Protein AF-0000000083564710 (afdb_homodimer)

pLDDT: mean 85.06, std 24.57, range [19.62, 98.75]

Radius of gyration: 29.92 Å; Cα contacts (8 Å, |Δi|>4): 787; chains: 2; bounding box: 67×102×87 Å

Sequence (674 aa):
MLTLGDEDDLLKDIEEGIQIAMEREGYPSDAIDPIKVNKLAHFAIQDIGVPLTYGWYKYGPAPVFDTSTARLEPTPKREVKAAEEPRLPDPSNEFYSPDEYAYYFTRDCTYFDRILQTPTKEYLIEFYEDHAPSPYGTLYEQSVQVQVILDSIIEDDDWHSEAESYSKSLSKELTELHRELLGIDALSEVVDTFSDYSKLLKRVLAEASTQEELTPSQDRYIRKVANFFYSHVWKYAALIISKNTVHLSPGDNDDKLLNAIDSDLQKLRGEIKDEIHSLEKQGGSRGLYVNYQPDSLDSNSTSLEETFTESNIEPWTKAAAVPVRRKLSRNPEEVDRMLTLGDEDDLLKDIEEGIQIAMEREGYPSDAIDPIKVNKLAHFAIQDIGVPLTYGWYKYGPAPVFDTSTARLEPTPKREVKAAEEPRLPDPSNEFYSPDEYAYYFTRDCTYFDRILQTPTKEYLIEFYEDHAPSPYGTLYEQSVQVQVILDSIIEDDDWHSEAESYSKSLSKELTELHRELLGIDALSEVVDTFSDYSKLLKRVLAEASTQEELTPSQDRYIRKVANFFYSHVWKYAALIISKNTVHLSPGDNDDKLLNAIDSDLQKLRGEIKDEIHSLEKQGGSRGLYVNYQPDSLDSNSTSLEETFTESNIEPWTKAAAVPVRRKLSRNPEEVDR

Nearest PDB structures (foldseek):
  7ah0-assembly1_A  TM=4.884E-01  e=3.604E+00  synthetic construct
  7ah0-assembly1_A  TM=4.884E-01  e=2.929E+00  synthetic construct

Organism: NCBI:txid148449

InterPro domains:
  IPR058411 Domain of unknown function DUF8098 [PF26400] (4-310)

Foldseek 3Di:
DDDPVNLVLLLVQLLLLLLQLCQVVVHFLVLDALLLSQVLVVVCCVPLVRAFFWFQFLLGTDGQCSVPNDRGGRDHCVPDPPQQDRPDDDPVPSGGGSNRSNCCLNPPNPCNVVSSPDDPLVVSLVCLVVPPDPPCSVLSNLVSQLVVLLCCLQPPPCNLVCLVVSLVSNLVSLVVNLVSQVVDPLNVVLNVLSVLLSVVLSQLSVLSNPDPDDDPVSSVLNNVSSCCCVPARSRLSRLSRRLVGSVVGSHDCSVVSNVVSVVVNVVNVVPSVVVSVVSQVVCVVRVRHDDPDPDPPDPPPDPPPPPPDPPDPPDPDDPDPDDCPPPPDDPPPPPDD/DDDLVNLVLLLVQLLLLLLQLCLVVVHFLVLDALLLSQVLVVVCCVVLVRAFFWFQFLLGTDTQCSPCSDRGGRDHCVPDPPQQDRPDDDPVPSGGGSNRSNCCLNPPNPCNCVSSPDDPLVVSLVCLVVPPDPPCSVLSNLVSQLVVLLCCLQPPPPCLVCLVVSLVSNLVSLVVNLVSLVVDPLNVVLNVLSVLLSVVLSQLSVLSNPDPDDDPVSSVLNNVSSCCCVPARSRLSRLSRRLVGSVVGSHDCSVVSNVVSVVVNVVNVVPSVVVSVVSQVVCVVRVRHDDPPPDPPPPPPPPPPPPPDPPDPPDPDDPDPDDCPPPPDPPPPPPPD

Structure (mmCIF, N/CA/C/O backbone):
data_AF-0000000083564710-model_v1
#
loop_
_entity.id
_entity.type
_entity.pdbx_description
1 polymer 'Uncharacterized protein'
#
loop_
_atom_site.group_PDB
_atom_site.id
_atom_site.type_symbol
_atom_site.label_atom_id
_atom_site.label_alt_id
_atom_site.label_comp_id
_atom_site.label_asym_id
_atom_site.label_entity_id
_atom_site.label_seq_id
_atom_site.pdbx_PDB_ins_code
_atom_site.Cartn_x
_atom_site.Cartn_y
_atom_site.Cartn_z
_atom_site.occupancy
_atom_site.B_iso_or_equiv
_atom_site.auth_seq_id
_atom_site.auth_comp_id
_atom_site.auth_asym_id
_atom_site.auth_atom_id
_atom_site.pdbx_PDB_model_num
ATOM 1 N N . MET A 1 1 ? 15.109 -11.664 -20.219 1 81.19 1 MET A N 1
ATOM 2 C CA . MET A 1 1 ? 14.961 -10.508 -19.344 1 81.19 1 MET A CA 1
ATOM 3 C C . MET A 1 1 ? 13.961 -10.789 -18.234 1 81.19 1 MET A C 1
ATOM 5 O O . MET A 1 1 ? 12.922 -11.414 -18.469 1 81.19 1 MET A O 1
ATOM 9 N N . LEU A 1 2 ? 14.344 -10.383 -17.031 1 90.94 2 LEU A N 1
ATOM 10 C CA . LEU A 1 2 ? 13.492 -10.633 -15.867 1 90.94 2 LEU A CA 1
ATOM 11 C C . LEU A 1 2 ? 12.266 -9.727 -15.883 1 90.94 2 LEU A C 1
ATOM 13 O O . LEU A 1 2 ? 12.367 -8.547 -16.234 1 90.94 2 LEU A O 1
ATOM 17 N N . THR A 1 3 ? 11.156 -10.32 -15.617 1 93.12 3 THR A N 1
ATOM 18 C CA . THR A 1 3 ? 9.945 -9.531 -15.43 1 93.12 3 THR A CA 1
ATOM 19 C C . THR A 1 3 ? 9.93 -8.875 -14.055 1 93.12 3 THR A C 1
ATOM 21 O O . THR A 1 3 ? 10.797 -9.148 -13.227 1 93.12 3 THR A O 1
ATOM 24 N N . LEU A 1 4 ? 8.961 -8.031 -13.82 1 91.62 4 LEU A N 1
ATOM 25 C CA . LEU A 1 4 ? 8.805 -7.414 -12.508 1 91.62 4 LEU A CA 1
ATOM 26 C C . LEU A 1 4 ? 8.484 -8.461 -11.445 1 91.62 4 LEU A C 1
ATOM 28 O O . LEU A 1 4 ? 8.953 -8.367 -10.312 1 91.62 4 LEU A O 1
ATOM 32 N N . GLY A 1 5 ? 7.703 -9.398 -11.891 1 91.75 5 GLY A N 1
ATOM 33 C CA . GLY A 1 5 ? 7.402 -10.5 -10.984 1 91.75 5 GLY A CA 1
ATOM 34 C C . GLY A 1 5 ? 8.625 -11.32 -10.617 1 91.75 5 GLY A C 1
ATOM 35 O O . GLY A 1 5 ? 8.75 -11.773 -9.477 1 91.75 5 GLY A O 1
ATOM 36 N N . ASP A 1 6 ? 9.484 -11.484 -11.555 1 93.62 6 ASP A N 1
ATOM 37 C CA . ASP A 1 6 ? 10.742 -12.172 -11.281 1 93.62 6 ASP A CA 1
ATOM 38 C C . ASP A 1 6 ? 11.594 -11.391 -10.281 1 93.62 6 ASP A C 1
ATOM 40 O O . ASP A 1 6 ? 12.188 -11.977 -9.375 1 93.62 6 ASP A O 1
ATOM 44 N N . GLU A 1 7 ? 11.617 -10.109 -10.5 1 93.75 7 GLU A N 1
ATOM 45 C CA . GLU A 1 7 ? 12.383 -9.273 -9.578 1 93.75 7 GLU A CA 1
ATOM 46 C C . GLU A 1 7 ? 11.789 -9.312 -8.172 1 93.75 7 GLU A C 1
ATOM 48 O O . GLU A 1 7 ? 12.523 -9.289 -7.18 1 93.75 7 GLU A O 1
ATOM 53 N N . ASP A 1 8 ? 10.492 -9.375 -8.094 1 92.56 8 ASP A N 1
ATOM 54 C CA . ASP A 1 8 ? 9.828 -9.516 -6.801 1 92.56 8 ASP A CA 1
ATOM 55 C C . ASP A 1 8 ? 10.242 -10.812 -6.105 1 92.56 8 ASP A C 1
ATOM 57 O O . ASP A 1 8 ? 10.406 -10.836 -4.887 1 92.56 8 ASP A O 1
ATOM 61 N N . ASP A 1 9 ? 10.359 -11.82 -6.859 1 93.75 9 ASP A N 1
ATOM 62 C CA . ASP A 1 9 ? 10.805 -13.102 -6.32 1 93.75 9 ASP A CA 1
ATOM 63 C C . ASP A 1 9 ? 12.203 -12.984 -5.723 1 93.75 9 ASP A C 1
ATOM 65 O O . ASP A 1 9 ? 12.469 -13.508 -4.637 1 93.75 9 ASP A O 1
ATOM 69 N N . LEU A 1 10 ? 13.016 -12.32 -6.469 1 94.62 10 LEU A N 1
ATOM 70 C CA . LEU A 1 10 ? 14.383 -12.125 -5.992 1 94.62 10 LEU A CA 1
ATOM 71 C C . LEU A 1 10 ? 14.391 -11.32 -4.695 1 94.62 10 LEU A C 1
ATOM 73 O O . LEU A 1 10 ? 15.141 -11.641 -3.77 1 94.62 10 LEU A O 1
ATOM 77 N N . LEU A 1 11 ? 13.586 -10.336 -4.656 1 94.75 11 LEU A N 1
ATOM 78 C CA . LEU A 1 11 ? 13.508 -9.508 -3.455 1 94.75 11 LEU A CA 1
ATOM 79 C C . LEU A 1 11 ? 12.992 -10.32 -2.271 1 94.75 11 LEU A C 1
ATOM 81 O O . LEU A 1 11 ? 13.477 -10.18 -1.149 1 94.75 11 LEU A O 1
ATOM 85 N N . LYS A 1 12 ? 12.047 -11.133 -2.516 1 94.5 12 LYS A N 1
ATOM 86 C CA . LYS A 1 12 ? 11.484 -11.969 -1.454 1 94.5 12 LYS A CA 1
ATOM 87 C C . LYS A 1 12 ? 12.539 -12.914 -0.892 1 94.5 12 LYS A C 1
ATOM 89 O O . LYS A 1 12 ? 12.555 -13.195 0.309 1 94.5 12 LYS A O 1
ATOM 94 N N . ASP A 1 13 ? 13.336 -13.43 -1.725 1 96.06 13 ASP A N 1
ATOM 95 C CA . ASP A 1 13 ? 14.43 -14.281 -1.251 1 96.06 13 ASP A CA 1
ATOM 96 C C . ASP A 1 13 ? 15.375 -13.492 -0.348 1 96.06 13 ASP A C 1
ATOM 98 O O . ASP A 1 13 ? 15.836 -14.008 0.672 1 96.06 13 ASP A O 1
ATOM 102 N N . ILE A 1 14 ? 15.648 -12.266 -0.735 1 96.25 14 ILE A N 1
ATOM 103 C CA . ILE A 1 14 ? 16.5 -11.398 0.078 1 96.25 14 ILE A CA 1
ATOM 104 C C . ILE A 1 14 ? 15.844 -11.164 1.438 1 96.25 14 ILE A C 1
ATOM 106 O O . ILE A 1 14 ? 16.5 -11.281 2.477 1 96.25 14 ILE A O 1
ATOM 110 N N . GLU A 1 15 ? 14.609 -10.852 1.44 1 95.81 15 GLU A N 1
ATOM 111 C CA . GLU A 1 15 ? 13.875 -10.562 2.67 1 95.81 15 GLU A CA 1
ATOM 112 C C . GLU A 1 15 ? 13.867 -11.766 3.604 1 95.81 15 GLU A C 1
ATOM 114 O O . GLU A 1 15 ? 14.086 -11.625 4.809 1 95.81 15 GLU A O 1
ATOM 119 N N . GLU A 1 16 ? 13.609 -12.906 3.037 1 96.94 16 GLU A N 1
ATOM 120 C CA . GLU A 1 16 ? 13.625 -14.117 3.848 1 96.94 16 GLU A CA 1
ATOM 121 C C . GLU A 1 16 ? 15.023 -14.414 4.375 1 96.94 16 GLU A C 1
ATOM 123 O O . GLU A 1 16 ? 15.18 -14.93 5.484 1 96.94 16 GLU A O 1
ATOM 128 N N . GLY A 1 17 ? 16.016 -14.109 3.578 1 98.25 17 GLY A N 1
ATOM 129 C CA . GLY A 1 17 ? 17.375 -14.203 4.062 1 98.25 17 GLY A CA 1
ATOM 130 C C . GLY A 1 17 ? 17.656 -13.312 5.258 1 98.25 17 GLY A C 1
ATOM 131 O O . GLY A 1 17 ? 18.344 -13.711 6.199 1 98.25 17 GLY A O 1
ATOM 132 N N . ILE A 1 18 ? 17.125 -12.125 5.188 1 97.81 18 ILE A N 1
ATOM 133 C CA . ILE A 1 18 ? 17.266 -11.195 6.301 1 97.81 18 ILE A CA 1
ATOM 134 C C . ILE A 1 18 ? 16.609 -11.781 7.547 1 97.81 18 ILE A C 1
ATOM 136 O O . ILE A 1 18 ? 17.172 -11.734 8.641 1 97.81 18 ILE A O 1
ATOM 140 N N . GLN A 1 19 ? 15.422 -12.328 7.391 1 98 19 GLN A N 1
ATOM 141 C CA . GLN A 1 19 ? 14.695 -12.922 8.508 1 98 19 GLN A CA 1
ATOM 142 C C . GLN A 1 19 ? 15.508 -14.031 9.172 1 98 19 GLN A C 1
ATOM 144 O O . GLN A 1 19 ? 15.617 -14.078 10.398 1 98 19 GLN A O 1
ATOM 149 N N . ILE A 1 20 ? 16.016 -14.859 8.336 1 98.62 20 ILE A N 1
ATOM 150 C CA . ILE A 1 20 ? 16.812 -15.969 8.836 1 98.62 20 ILE A CA 1
ATOM 151 C C . ILE A 1 20 ? 18.062 -15.438 9.539 1 98.62 20 ILE A C 1
ATOM 153 O O . ILE A 1 20 ? 18.422 -15.906 10.625 1 98.62 20 ILE A O 1
ATOM 157 N N . ALA A 1 21 ? 18.734 -14.477 8.961 1 98.69 21 ALA A N 1
ATOM 158 C CA . ALA A 1 21 ? 19.938 -13.883 9.539 1 98.69 21 ALA A CA 1
ATOM 159 C C . ALA A 1 21 ? 19.641 -13.258 10.906 1 98.69 21 ALA A C 1
ATOM 161 O O . ALA A 1 21 ? 20.422 -13.414 11.844 1 98.69 21 ALA A O 1
ATOM 162 N N . MET A 1 22 ? 18.547 -12.555 11.008 1 98.38 22 MET A N 1
ATOM 163 C CA . MET A 1 22 ? 18.156 -11.938 12.273 1 98.38 22 MET A CA 1
ATOM 164 C C . MET A 1 22 ? 17.984 -13 13.359 1 98.38 22 MET A C 1
ATOM 166 O O . MET A 1 22 ? 18.422 -12.812 14.492 1 98.38 22 MET A O 1
ATOM 170 N N . GLU A 1 23 ? 17.297 -14.047 12.961 1 98.31 23 GLU A N 1
ATOM 171 C CA . GLU A 1 23 ? 17.094 -15.141 13.906 1 98.31 23 GLU A CA 1
ATOM 172 C C . GLU A 1 23 ? 18.422 -15.75 14.344 1 98.31 23 GLU A C 1
ATOM 174 O O . GLU A 1 23 ? 18.625 -16 15.531 1 98.31 23 GLU A O 1
ATOM 179 N N . ARG A 1 24 ? 19.266 -15.953 13.453 1 98.12 24 ARG A N 1
ATOM 180 C CA . ARG A 1 24 ? 20.578 -16.547 13.719 1 98.12 24 ARG A CA 1
ATOM 181 C C . ARG A 1 24 ? 21.391 -15.672 14.672 1 98.12 24 ARG A C 1
ATOM 183 O O . ARG A 1 24 ? 22.078 -16.172 15.555 1 98.12 24 ARG A O 1
ATOM 190 N N . GLU A 1 25 ? 21.297 -14.422 14.469 1 97.69 25 GLU A N 1
ATOM 191 C CA . GLU A 1 25 ? 22.125 -13.484 15.219 1 97.69 25 GLU A CA 1
ATOM 192 C C . GLU A 1 25 ? 21.422 -13 16.484 1 97.69 25 GLU A C 1
ATOM 194 O O . GLU A 1 25 ? 21.984 -12.258 17.281 1 97.69 25 GLU A O 1
ATOM 199 N N . GLY A 1 26 ? 20.156 -13.281 16.656 1 97.25 26 GLY A N 1
ATOM 200 C CA . GLY A 1 26 ? 19.438 -13.008 17.891 1 97.25 26 GLY A CA 1
ATOM 201 C C . GLY A 1 26 ? 18.812 -11.625 17.922 1 97.25 26 GLY A C 1
ATOM 202 O O . GLY A 1 26 ? 18.688 -11.023 19 1 97.25 26 GLY A O 1
ATOM 203 N N . TYR A 1 27 ? 18.531 -11.102 16.766 1 97.62 27 TYR A N 1
ATOM 204 C CA . TYR A 1 27 ? 17.906 -9.789 16.734 1 97.62 27 TYR A CA 1
ATOM 205 C C . TYR A 1 27 ? 16.391 -9.906 16.891 1 97.62 27 TYR A C 1
ATOM 207 O O . TYR A 1 27 ? 15.766 -10.805 16.312 1 97.62 27 TYR A O 1
ATOM 215 N N . PRO A 1 28 ? 15.828 -9.008 17.688 1 96.44 28 PRO A N 1
ATOM 216 C CA . PRO A 1 28 ? 14.375 -9.008 17.844 1 96.44 28 PRO A CA 1
ATOM 217 C C . PRO A 1 28 ? 13.656 -8.336 16.672 1 96.44 28 PRO A C 1
ATOM 219 O O . PRO A 1 28 ? 14.297 -7.711 15.82 1 96.44 28 PRO A O 1
ATOM 222 N N . SER A 1 29 ? 12.359 -8.461 16.609 1 94.06 29 SER A N 1
ATOM 223 C CA . SER A 1 29 ? 11.539 -7.953 15.516 1 94.06 29 SER A CA 1
ATOM 224 C C . SER A 1 29 ? 11.562 -6.43 15.469 1 94.06 29 SER A C 1
ATOM 226 O O . SER A 1 29 ? 11.438 -5.832 14.398 1 94.06 29 SER A O 1
ATOM 228 N N . ASP A 1 30 ? 11.742 -5.809 16.562 1 93.62 30 ASP A N 1
ATOM 229 C CA . ASP A 1 30 ? 11.664 -4.355 16.609 1 93.62 30 ASP A CA 1
ATOM 230 C C . ASP A 1 30 ? 12.969 -3.717 16.156 1 93.62 30 ASP A C 1
ATOM 232 O O . ASP A 1 30 ? 13.055 -2.494 16.016 1 93.62 30 ASP A O 1
ATOM 236 N N . ALA A 1 31 ? 13.914 -4.52 15.828 1 95.12 31 ALA A N 1
ATOM 237 C CA . ALA A 1 31 ? 15.211 -4.016 15.375 1 95.12 31 ALA A CA 1
ATOM 238 C C . ALA A 1 31 ? 15.156 -3.629 13.898 1 95.12 31 ALA A C 1
ATOM 240 O O . ALA A 1 31 ? 16.062 -2.967 13.391 1 95.12 31 ALA A O 1
ATOM 241 N N . ILE A 1 32 ? 14.047 -3.996 13.258 1 94.94 32 ILE A N 1
ATOM 242 C CA . ILE A 1 32 ? 14.023 -3.816 11.812 1 94.94 32 ILE A CA 1
ATOM 243 C C . ILE A 1 32 ? 12.742 -3.092 11.398 1 94.94 32 ILE A C 1
ATOM 245 O O . ILE A 1 32 ? 11.703 -3.246 12.047 1 94.94 32 ILE A O 1
ATOM 249 N N . ASP A 1 33 ? 12.852 -2.234 10.492 1 92.75 33 ASP A N 1
ATOM 250 C CA . ASP A 1 33 ? 11.727 -1.578 9.836 1 92.75 33 ASP A CA 1
ATOM 251 C C . ASP A 1 33 ? 11.898 -1.573 8.32 1 92.75 33 ASP A C 1
ATOM 253 O O . ASP A 1 33 ? 12.938 -2.01 7.805 1 92.75 33 ASP A O 1
ATOM 257 N N . PRO A 1 34 ? 10.953 -1.186 7.562 1 92.25 34 PRO A N 1
ATOM 258 C CA . PRO A 1 34 ? 11.023 -1.275 6.102 1 92.25 34 PRO A CA 1
ATOM 259 C C . PRO A 1 34 ? 12.203 -0.495 5.516 1 92.25 34 PRO A C 1
ATOM 261 O O . PRO A 1 34 ? 12.758 -0.89 4.492 1 92.25 34 PRO A O 1
ATOM 264 N N . ILE A 1 35 ? 12.562 0.587 6.125 1 93.75 35 ILE A N 1
ATOM 265 C CA . ILE A 1 35 ? 13.68 1.389 5.641 1 93.75 35 ILE A CA 1
ATOM 266 C C . ILE A 1 35 ? 14.977 0.59 5.762 1 93.75 35 ILE A C 1
ATOM 268 O O . ILE A 1 35 ? 15.758 0.526 4.812 1 93.75 35 ILE A O 1
ATOM 272 N N . LYS A 1 36 ? 15.141 -0.039 6.875 1 94.81 36 LYS A N 1
ATOM 273 C CA . LYS A 1 36 ? 16.328 -0.849 7.109 1 94.81 36 LYS A CA 1
ATOM 274 C C . LYS A 1 36 ? 16.359 -2.064 6.188 1 94.81 36 LYS A C 1
ATOM 276 O O . LYS A 1 36 ? 17.422 -2.465 5.715 1 94.81 36 LYS A O 1
ATOM 281 N N . VAL A 1 37 ? 15.227 -2.627 5.949 1 94.69 37 VAL A N 1
ATOM 282 C CA . VAL A 1 37 ? 15.148 -3.74 5.008 1 94.69 37 VAL A CA 1
ATOM 283 C C . VAL A 1 37 ? 15.68 -3.303 3.643 1 94.69 37 VAL A C 1
ATOM 285 O O . VAL A 1 37 ? 16.484 -4.008 3.027 1 94.69 37 VAL A O 1
ATOM 288 N N . ASN A 1 38 ? 15.273 -2.176 3.256 1 94.25 38 ASN A N 1
ATOM 289 C CA . ASN A 1 38 ? 15.68 -1.667 1.949 1 94.25 38 ASN A CA 1
ATOM 290 C C . ASN A 1 38 ? 17.188 -1.4 1.893 1 94.25 38 ASN A C 1
ATOM 292 O O . ASN A 1 38 ? 17.812 -1.586 0.85 1 94.25 38 ASN A O 1
ATOM 296 N N . LYS A 1 39 ? 17.703 -0.972 2.996 1 95.81 39 LYS A N 1
ATOM 297 C CA . LYS A 1 39 ? 19.141 -0.758 3.025 1 95.81 39 LYS A CA 1
ATOM 298 C C . LYS A 1 39 ? 19.891 -2.08 2.906 1 95.81 39 LYS A C 1
ATOM 300 O O . LYS A 1 39 ? 20.859 -2.182 2.148 1 95.81 39 LYS A O 1
ATOM 305 N N . LEU A 1 40 ? 19.422 -3.004 3.65 1 96.38 40 LEU A N 1
ATOM 306 C CA . LEU A 1 40 ? 20.062 -4.316 3.578 1 96.38 40 LEU A CA 1
ATOM 307 C C . LEU A 1 40 ? 19.922 -4.91 2.182 1 96.38 40 LEU A C 1
ATOM 309 O O . LEU A 1 40 ? 20.875 -5.453 1.633 1 96.38 40 LEU A O 1
ATOM 313 N N . ALA A 1 41 ? 18.75 -4.809 1.641 1 95.56 41 ALA A N 1
ATOM 314 C CA . ALA A 1 41 ? 18.531 -5.289 0.278 1 95.56 41 ALA A CA 1
ATOM 315 C C . ALA A 1 41 ? 19.469 -4.582 -0.703 1 95.56 41 ALA A C 1
ATOM 317 O O . ALA A 1 41 ? 20.016 -5.211 -1.61 1 95.56 41 ALA A O 1
ATOM 318 N N . HIS A 1 42 ? 19.641 -3.324 -0.479 1 95.56 42 HIS A N 1
ATOM 319 C CA . HIS A 1 42 ? 20.516 -2.553 -1.345 1 95.56 42 HIS A CA 1
ATOM 320 C C . HIS A 1 42 ? 21.938 -3.105 -1.317 1 95.56 42 HIS A C 1
ATOM 322 O O . HIS A 1 42 ? 22.578 -3.252 -2.365 1 95.56 42 HIS A O 1
ATOM 328 N N . PHE A 1 43 ? 22.406 -3.42 -0.189 1 97 43 PHE A N 1
ATOM 329 C CA . PHE A 1 43 ? 23.75 -3.949 -0.079 1 97 43 PHE A CA 1
ATOM 330 C C . PHE A 1 43 ? 23.859 -5.309 -0.758 1 97 43 PHE A C 1
ATOM 332 O O . PHE A 1 43 ? 24.844 -5.598 -1.434 1 97 43 PHE A O 1
ATOM 339 N N . ALA A 1 44 ? 22.859 -6.117 -0.587 1 96.88 44 ALA A N 1
ATOM 340 C CA . ALA A 1 44 ? 22.859 -7.398 -1.286 1 96.88 44 ALA A CA 1
ATOM 341 C C . ALA A 1 44 ? 22.859 -7.199 -2.799 1 96.88 44 ALA A C 1
ATOM 343 O O . ALA A 1 44 ? 23.609 -7.875 -3.514 1 96.88 44 ALA A O 1
ATOM 344 N N . ILE A 1 45 ? 22.062 -6.309 -3.289 1 95.5 45 ILE A N 1
ATOM 345 C CA . ILE A 1 45 ? 21.938 -6.031 -4.715 1 95.5 45 ILE A CA 1
ATOM 346 C C . ILE A 1 45 ? 23.297 -5.598 -5.27 1 95.5 45 ILE A C 1
ATOM 348 O O . ILE A 1 45 ? 23.719 -6.074 -6.32 1 95.5 45 ILE A O 1
ATOM 352 N N . GLN A 1 46 ? 23.984 -4.789 -4.523 1 95.06 46 GLN A N 1
ATOM 353 C CA . GLN A 1 46 ? 25.25 -4.234 -4.992 1 95.06 46 GLN A CA 1
ATOM 354 C C . GLN A 1 46 ? 26.375 -5.262 -4.883 1 95.06 46 GLN A C 1
ATOM 356 O O . GLN A 1 46 ? 27.141 -5.445 -5.824 1 95.06 46 GLN A O 1
ATOM 361 N N . ASP A 1 47 ? 26.453 -5.922 -3.807 1 96.38 47 ASP A N 1
ATOM 362 C CA . ASP A 1 47 ? 27.594 -6.797 -3.527 1 96.38 47 ASP A CA 1
ATOM 363 C C . ASP A 1 47 ? 27.5 -8.086 -4.34 1 96.38 47 ASP A C 1
ATOM 365 O O . ASP A 1 47 ? 28.516 -8.602 -4.809 1 96.38 47 ASP A O 1
ATOM 369 N N . ILE A 1 48 ? 26.297 -8.562 -4.434 1 95.56 48 ILE A N 1
ATOM 370 C CA . ILE A 1 48 ? 26.109 -9.852 -5.086 1 95.56 48 ILE A CA 1
ATOM 371 C C . ILE A 1 48 ? 25.797 -9.648 -6.566 1 95.56 48 ILE A C 1
ATOM 373 O O . ILE A 1 48 ? 25.969 -10.562 -7.375 1 95.56 48 ILE A O 1
ATOM 377 N N . GLY A 1 49 ? 25.359 -8.492 -6.914 1 93.88 49 GLY A N 1
ATOM 378 C CA . GLY A 1 49 ? 25.016 -8.203 -8.297 1 93.88 49 GLY A CA 1
ATOM 379 C C . GLY A 1 49 ? 23.641 -8.727 -8.688 1 93.88 49 GLY A C 1
ATOM 380 O O . GLY A 1 49 ? 23.469 -9.289 -9.773 1 93.88 49 GLY A O 1
ATOM 381 N N . VAL A 1 50 ? 22.656 -8.617 -7.758 1 94.69 50 VAL A N 1
ATOM 382 C CA . VAL A 1 50 ? 21.297 -9.086 -8.016 1 94.69 50 VAL A CA 1
ATOM 383 C C . VAL A 1 50 ? 20.609 -8.148 -9.016 1 94.69 50 VAL A C 1
ATOM 385 O O . VAL A 1 50 ? 20.594 -6.934 -8.828 1 94.69 50 VAL A O 1
ATOM 388 N N . PRO A 1 51 ? 20.094 -8.656 -10.078 1 94.06 51 PRO A N 1
ATOM 389 C CA . PRO A 1 51 ? 19.5 -7.812 -11.117 1 94.06 51 PRO A CA 1
ATOM 390 C C . PRO A 1 51 ? 18.125 -7.281 -10.727 1 94.06 51 PRO A C 1
ATOM 392 O O . PRO A 1 51 ? 17.109 -7.648 -11.344 1 94.06 51 PRO A O 1
ATOM 395 N N . LEU A 1 52 ? 18.094 -6.371 -9.812 1 94.75 52 LEU A N 1
ATOM 396 C CA . LEU A 1 52 ? 16.875 -5.711 -9.352 1 94.75 52 LEU A CA 1
ATOM 397 C C . LEU A 1 52 ? 16.875 -4.238 -9.75 1 94.75 52 LEU A C 1
ATOM 399 O O . LEU A 1 52 ? 17.891 -3.557 -9.633 1 94.75 52 LEU A O 1
ATOM 403 N N . THR A 1 53 ? 15.742 -3.873 -10.242 1 94.88 53 THR A N 1
ATOM 404 C CA . THR A 1 53 ? 15.555 -2.473 -10.609 1 94.88 53 THR A CA 1
ATOM 405 C C . THR A 1 53 ? 15.172 -1.641 -9.391 1 94.88 53 THR A C 1
ATOM 407 O O . THR A 1 53 ? 14.328 -2.055 -8.594 1 94.88 53 THR A O 1
ATOM 410 N N . TYR A 1 54 ? 15.852 -0.479 -9.219 1 94.75 54 TYR A N 1
ATOM 411 C CA . TYR A 1 54 ? 15.5 0.434 -8.141 1 94.75 54 TYR A CA 1
ATOM 412 C C . TYR A 1 54 ? 15.789 1.879 -8.531 1 94.75 54 TYR A C 1
ATOM 414 O O . TYR A 1 54 ? 16.453 2.137 -9.531 1 94.75 54 TYR A O 1
ATOM 422 N N . GLY A 1 55 ? 15.227 2.795 -7.836 1 95 55 GLY A N 1
ATOM 423 C CA . GLY A 1 55 ? 15.57 4.207 -7.805 1 95 55 GLY A CA 1
ATOM 424 C C . GLY A 1 55 ? 15.672 4.77 -6.398 1 95 55 GLY A C 1
ATOM 425 O O . GLY A 1 55 ? 15.125 4.191 -5.457 1 95 55 GLY A O 1
ATOM 426 N N . TRP A 1 56 ? 16.5 5.793 -6.34 1 97.06 56 TRP A N 1
ATOM 427 C CA . TRP A 1 56 ? 16.5 6.473 -5.047 1 97.06 56 TRP A CA 1
ATOM 428 C C . TRP A 1 56 ? 15.188 7.199 -4.812 1 97.06 56 TRP A C 1
ATOM 430 O O . TRP A 1 56 ? 14.695 7.918 -5.688 1 97.06 56 TRP A O 1
ATOM 440 N N . TYR A 1 57 ? 14.617 6.957 -3.619 1 96.19 57 TYR A N 1
ATOM 441 C CA . TYR A 1 57 ? 13.297 7.473 -3.289 1 96.19 57 TYR A CA 1
ATOM 442 C C . TYR A 1 57 ? 13.297 8.156 -1.928 1 96.19 57 TYR A C 1
ATOM 444 O O . TYR A 1 57 ? 14.25 8.867 -1.587 1 96.19 57 TYR A O 1
ATOM 452 N N . LYS A 1 58 ? 12.367 8.031 -1.141 1 96.06 58 LYS A N 1
ATOM 453 C CA . LYS A 1 58 ? 12.18 8.828 0.071 1 96.06 58 LYS A CA 1
ATOM 454 C C . LYS A 1 58 ? 13.336 8.617 1.048 1 96.06 58 LYS A C 1
ATOM 456 O O . LYS A 1 58 ? 13.789 9.562 1.69 1 96.06 58 LYS A O 1
ATOM 461 N N . TYR A 1 59 ? 13.742 7.355 1.109 1 96.44 59 TYR A N 1
ATOM 462 C CA . TYR A 1 59 ? 14.711 7.043 2.15 1 96.44 59 TYR A CA 1
ATOM 463 C C . TYR A 1 59 ? 15.945 6.371 1.559 1 96.44 59 TYR A C 1
ATOM 465 O O . TYR A 1 59 ? 16.703 5.703 2.271 1 96.44 59 TYR A O 1
ATOM 473 N N . GLY A 1 60 ? 16.125 6.496 0.294 1 96 60 GLY A N 1
ATOM 474 C CA . GLY A 1 60 ? 17.25 5.867 -0.383 1 96 60 GLY A CA 1
ATOM 475 C C . GLY A 1 60 ? 16.812 4.914 -1.484 1 96 60 GLY A C 1
ATOM 476 O O . GLY A 1 60 ? 15.75 5.082 -2.078 1 96 60 GLY A O 1
ATOM 477 N N . PRO A 1 61 ? 17.672 3.982 -1.814 1 94.19 61 PRO A N 1
ATOM 478 C CA . PRO A 1 61 ? 17.312 3.039 -2.879 1 94.19 61 PRO A CA 1
ATOM 479 C C . PRO A 1 61 ? 16.094 2.189 -2.533 1 94.19 61 PRO A C 1
ATOM 481 O O . PRO A 1 61 ? 16.016 1.613 -1.445 1 94.19 61 PRO A O 1
ATOM 484 N N . ALA A 1 62 ? 15.141 2.221 -3.391 1 88.81 62 ALA A N 1
ATOM 485 C CA . ALA A 1 62 ? 13.906 1.467 -3.193 1 88.81 62 ALA A CA 1
ATOM 486 C C . ALA A 1 62 ? 13.539 0.669 -4.441 1 88.81 62 ALA A C 1
ATOM 488 O O . ALA A 1 62 ? 13.406 1.233 -5.531 1 88.81 62 ALA A O 1
ATOM 489 N N . PRO A 1 63 ? 13.469 -0.586 -4.195 1 79.44 63 PRO A N 1
ATOM 490 C CA . PRO A 1 63 ? 13 -1.378 -5.336 1 79.44 63 PRO A CA 1
ATOM 491 C C . PRO A 1 63 ? 11.555 -1.068 -5.719 1 79.44 63 PRO A C 1
ATOM 493 O O . PRO A 1 63 ? 10.828 -0.455 -4.934 1 79.44 63 PRO A O 1
ATOM 496 N N . VAL A 1 64 ? 11.156 -1.199 -7.012 1 64.25 64 VAL A N 1
ATOM 497 C CA . VAL A 1 64 ? 9.891 -0.834 -7.645 1 64.25 64 VAL A CA 1
ATOM 498 C C . VAL A 1 64 ? 8.727 -1.342 -6.797 1 64.25 64 VAL A C 1
ATOM 500 O O . VAL A 1 64 ? 7.746 -0.623 -6.582 1 64.25 64 VAL A O 1
ATOM 503 N N . PHE A 1 65 ? 8.641 -2.602 -6.602 1 55.72 65 PHE A N 1
ATOM 504 C CA . PHE A 1 65 ? 7.422 -3.123 -5.992 1 55.72 65 PHE A CA 1
ATOM 505 C C . PHE A 1 65 ? 7.574 -3.217 -4.477 1 55.72 65 PHE A C 1
ATOM 507 O O . PHE A 1 65 ? 7.887 -4.285 -3.945 1 55.72 65 PHE A O 1
ATOM 514 N N . ASP A 1 66 ? 8.227 -2.115 -3.975 1 52.59 66 ASP A N 1
ATOM 515 C CA . ASP A 1 66 ? 8.422 -2.201 -2.531 1 52.59 66 ASP A CA 1
ATOM 516 C C . ASP A 1 66 ? 7.098 -2.471 -1.815 1 52.59 66 ASP A C 1
ATOM 518 O O . ASP A 1 66 ? 6.383 -1.536 -1.448 1 52.59 66 ASP A O 1
ATOM 522 N N . THR A 1 67 ? 6.383 -3.492 -2.322 1 43.78 67 THR A N 1
ATOM 523 C CA . THR A 1 67 ? 5.055 -3.896 -1.869 1 43.78 67 THR A CA 1
ATOM 524 C C . THR A 1 67 ? 5.031 -4.066 -0.353 1 43.78 67 THR A C 1
ATOM 526 O O . THR A 1 67 ? 3.969 -3.99 0.268 1 43.78 67 THR A O 1
ATOM 529 N N . SER A 1 68 ? 6.16 -4.77 0.266 1 46.84 68 SER A N 1
ATOM 530 C CA . SER A 1 68 ? 5.82 -5.383 1.547 1 46.84 68 SER A CA 1
ATOM 531 C C . SER A 1 68 ? 5.98 -4.391 2.693 1 46.84 68 SER A C 1
ATOM 533 O O . SER A 1 68 ? 7.102 -3.98 3.014 1 46.84 68 SER A O 1
ATOM 535 N N . THR A 1 69 ? 5.121 -3.488 2.736 1 52.56 69 THR A N 1
ATOM 536 C CA . THR A 1 69 ? 4.988 -2.729 3.975 1 52.56 69 THR A CA 1
ATOM 537 C C . THR A 1 69 ? 5.039 -3.658 5.184 1 52.56 69 THR A C 1
ATOM 539 O O . THR A 1 69 ? 5.016 -3.197 6.328 1 52.56 69 THR A O 1
ATOM 542 N N . ALA A 1 70 ? 5.168 -4.988 4.875 1 55.59 70 ALA A N 1
ATOM 543 C CA . ALA A 1 70 ? 4.98 -5.82 6.059 1 55.59 70 ALA A CA 1
ATOM 544 C C . ALA A 1 70 ? 6.262 -5.895 6.887 1 55.59 70 ALA A C 1
ATOM 546 O O . ALA A 1 70 ? 7.363 -5.938 6.332 1 55.59 70 ALA A O 1
ATOM 547 N N . ARG A 1 71 ? 6.156 -5.691 8.023 1 69 71 ARG A N 1
ATOM 548 C CA . ARG A 1 71 ? 7.223 -5.824 9.016 1 69 71 ARG A CA 1
ATOM 549 C C . ARG A 1 71 ? 7.805 -7.23 9 1 69 71 ARG A C 1
ATOM 551 O O . ARG A 1 71 ? 7.062 -8.219 9.047 1 69 71 ARG A O 1
ATOM 558 N N . LEU A 1 72 ? 9.086 -7.352 8.805 1 90.06 72 LEU A N 1
ATOM 559 C CA . LEU A 1 72 ? 9.797 -8.625 8.852 1 90.06 72 LEU A CA 1
ATOM 560 C C . LEU A 1 72 ? 9.992 -9.086 10.297 1 90.06 72 LEU A C 1
ATOM 562 O O . LEU A 1 72 ? 10.117 -8.258 11.203 1 90.06 72 LEU A O 1
ATOM 566 N N . GLU A 1 73 ? 9.984 -10.336 10.508 1 93.56 73 GLU A N 1
ATOM 567 C CA . GLU A 1 73 ? 10.273 -10.953 11.805 1 93.56 73 GLU A CA 1
ATOM 568 C C . GLU A 1 73 ? 11.359 -12.008 11.688 1 93.56 73 GLU A C 1
ATOM 570 O O . GLU A 1 73 ? 11.445 -12.719 10.688 1 93.56 73 GLU A O 1
ATOM 575 N N . PRO A 1 74 ? 12.172 -11.977 12.75 1 97.12 74 PRO A N 1
ATOM 576 C CA . PRO A 1 74 ? 13.125 -13.086 12.758 1 97.12 74 PRO A CA 1
ATOM 577 C C . PRO A 1 74 ? 12.445 -14.445 12.617 1 97.12 74 PRO A C 1
ATOM 579 O O . PRO A 1 74 ? 11.492 -14.742 13.336 1 97.12 74 PRO A O 1
ATOM 582 N N . THR A 1 75 ? 12.977 -15.234 11.719 1 97.56 75 THR A N 1
ATOM 583 C CA . THR A 1 75 ? 12.367 -16.516 11.414 1 97.56 75 THR A CA 1
ATOM 584 C C . THR A 1 75 ? 13.438 -17.609 11.281 1 97.56 75 THR A C 1
ATOM 586 O O . THR A 1 75 ? 14.375 -17.469 10.492 1 97.56 75 THR A O 1
ATOM 589 N N . PRO A 1 76 ? 13.266 -18.656 12.094 1 97.75 76 PRO A N 1
ATOM 590 C CA . PRO A 1 76 ? 14.219 -19.75 11.914 1 97.75 76 PRO A CA 1
ATOM 591 C C . PRO A 1 76 ? 14.195 -20.328 10.5 1 97.75 76 PRO A C 1
ATOM 593 O O . PRO A 1 76 ? 13.133 -20.406 9.883 1 97.75 76 PRO A O 1
ATOM 596 N N . LYS A 1 77 ? 15.312 -20.734 10.016 1 97.44 77 LYS A N 1
ATOM 597 C CA . LYS A 1 77 ? 15.445 -21.281 8.672 1 97.44 77 LYS A CA 1
ATOM 598 C C . LYS A 1 77 ? 14.414 -22.375 8.414 1 97.44 77 LYS A C 1
ATOM 600 O O . LYS A 1 77 ? 13.828 -22.453 7.332 1 97.44 77 LYS A O 1
ATOM 605 N N . ARG A 1 78 ? 14.117 -23.203 9.383 1 95.38 78 ARG A N 1
ATOM 606 C CA . ARG A 1 78 ? 13.227 -24.359 9.234 1 95.38 78 ARG A CA 1
ATOM 607 C C . ARG A 1 78 ? 11.797 -23.906 8.945 1 95.38 78 ARG A C 1
ATOM 609 O O . ARG A 1 78 ? 11 -24.672 8.398 1 95.38 78 ARG A O 1
ATOM 616 N N . GLU A 1 79 ? 11.492 -22.719 9.281 1 94.75 79 GLU A N 1
ATOM 617 C CA . GLU A 1 79 ? 10.133 -22.203 9.109 1 94.75 79 GLU A CA 1
ATOM 618 C C . GLU A 1 79 ? 9.977 -21.469 7.777 1 94.75 79 GLU A C 1
ATOM 620 O O . GLU A 1 79 ? 8.867 -21.125 7.379 1 94.75 79 GLU A O 1
ATOM 625 N N . VAL A 1 80 ? 11.031 -21.234 7.098 1 94.44 80 VAL A N 1
ATOM 626 C CA . VAL A 1 80 ? 10.992 -20.625 5.773 1 94.44 80 VAL A CA 1
ATOM 627 C C . VAL A 1 80 ? 10.891 -21.719 4.703 1 94.44 80 VAL A C 1
ATOM 629 O O . VAL A 1 80 ? 11.789 -22.547 4.57 1 94.44 80 VAL A O 1
ATOM 632 N N . LYS A 1 81 ? 9.82 -21.625 4.012 1 89.62 81 LYS A N 1
ATOM 633 C CA . LYS A 1 81 ? 9.586 -22.641 2.979 1 89.62 81 LYS A CA 1
ATOM 634 C C . LYS A 1 81 ? 10.648 -22.562 1.882 1 89.62 81 LYS A C 1
ATOM 636 O O . LYS A 1 81 ? 10.93 -21.469 1.36 1 89.62 81 LYS A O 1
ATOM 641 N N . ALA A 1 82 ? 11.289 -23.672 1.511 1 93.88 82 ALA A N 1
ATOM 642 C CA . ALA A 1 82 ? 12.273 -23.781 0.44 1 93.88 82 ALA A CA 1
ATOM 643 C C . ALA A 1 82 ? 13.445 -22.844 0.669 1 93.88 82 ALA A C 1
ATOM 645 O O . ALA A 1 82 ? 13.898 -22.172 -0.26 1 93.88 82 ALA A O 1
ATOM 646 N N . ALA A 1 83 ? 13.898 -22.781 1.884 1 96.12 83 ALA A N 1
ATOM 647 C CA . ALA A 1 83 ? 14.945 -21.844 2.279 1 96.12 83 ALA A CA 1
ATOM 648 C C . ALA A 1 83 ? 16.234 -22.109 1.515 1 96.12 83 ALA A C 1
ATOM 650 O O . ALA A 1 83 ? 17.109 -21.234 1.435 1 96.12 83 ALA A O 1
ATOM 651 N N . GLU A 1 84 ? 16.406 -23.297 0.948 1 95.38 84 GLU A N 1
ATOM 652 C CA . GLU A 1 84 ? 17.672 -23.656 0.31 1 95.38 84 GLU A CA 1
ATOM 653 C C . GLU A 1 84 ? 17.562 -23.547 -1.21 1 95.38 84 GLU A C 1
ATOM 655 O O . GLU A 1 84 ? 18.516 -23.891 -1.924 1 95.38 84 GLU A O 1
ATOM 660 N N . GLU A 1 85 ? 16.453 -23.016 -1.705 1 94.44 85 GLU A N 1
ATOM 661 C CA . GLU A 1 85 ? 16.25 -22.891 -3.143 1 94.44 85 GLU A CA 1
ATOM 662 C C . GLU A 1 85 ? 15.766 -21.484 -3.506 1 94.44 85 GLU A C 1
ATOM 664 O O . GLU A 1 85 ? 14.852 -20.953 -2.869 1 94.44 85 GLU A O 1
ATOM 669 N N . PRO A 1 86 ? 16.391 -20.984 -4.551 1 95.25 86 PRO A N 1
ATOM 670 C CA . PRO A 1 86 ? 15.875 -19.688 -5.004 1 95.25 86 PRO A CA 1
ATOM 671 C C . PRO A 1 86 ? 14.477 -19.797 -5.609 1 95.25 86 PRO A C 1
ATOM 673 O O . PRO A 1 86 ? 14.094 -20.844 -6.121 1 95.25 86 PRO A O 1
ATOM 676 N N . ARG A 1 87 ? 13.75 -18.766 -5.523 1 94.81 87 ARG A N 1
ATOM 677 C CA . ARG A 1 87 ? 12.406 -18.703 -6.102 1 94.81 87 ARG A CA 1
ATOM 678 C C . ARG A 1 87 ? 12.461 -18.797 -7.625 1 94.81 87 ARG A C 1
ATOM 680 O O . ARG A 1 87 ? 11.586 -19.406 -8.25 1 94.81 87 ARG A O 1
ATOM 687 N N . LEU A 1 88 ? 13.445 -18.156 -8.188 1 93.81 88 LEU A N 1
ATOM 688 C CA . LEU A 1 88 ? 13.609 -18.234 -9.633 1 93.81 88 LEU A CA 1
ATOM 689 C C . LEU A 1 88 ? 14.555 -19.375 -10.008 1 93.81 88 LEU A C 1
ATOM 691 O O . LEU A 1 88 ? 15.641 -19.5 -9.445 1 93.81 88 LEU A O 1
ATOM 695 N N . PRO A 1 89 ? 13.953 -20.156 -10.93 1 85 89 PRO A N 1
ATOM 696 C CA . PRO A 1 89 ? 14.844 -21.219 -11.383 1 85 89 PRO A CA 1
ATOM 697 C C . PRO A 1 89 ? 16.047 -20.703 -12.164 1 85 89 PRO A C 1
ATOM 699 O O . PRO A 1 89 ? 15.922 -19.766 -12.961 1 85 89 PRO A O 1
ATOM 702 N N . ASP A 1 90 ? 17.188 -20.891 -11.711 1 73.5 90 ASP A N 1
ATOM 703 C CA . ASP A 1 90 ? 18.391 -20.406 -12.391 1 73.5 90 ASP A CA 1
ATOM 704 C C . ASP A 1 90 ? 19.312 -21.562 -12.781 1 73.5 90 ASP A C 1
ATOM 706 O O . ASP A 1 90 ? 20.062 -22.062 -11.953 1 73.5 90 ASP A O 1
ATOM 710 N N . PRO A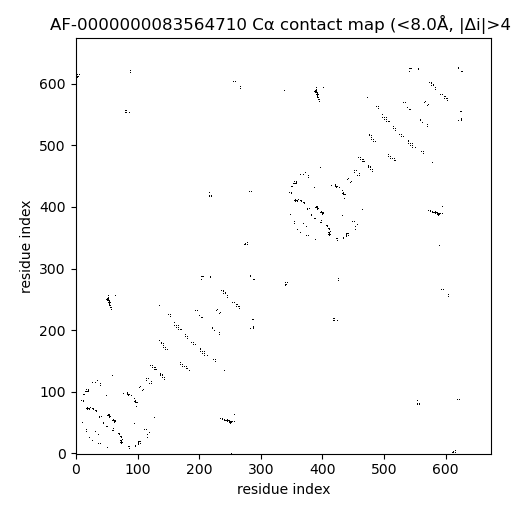 1 91 ? 19.094 -21.891 -14.055 1 64.62 91 PRO A N 1
ATOM 711 C CA . PRO A 1 91 ? 19.969 -23 -14.453 1 64.62 91 PRO A CA 1
ATOM 712 C C . PRO A 1 91 ? 21.453 -22.688 -14.227 1 64.62 91 PRO A C 1
ATOM 714 O O . PRO A 1 91 ? 22.25 -23.609 -14.047 1 64.62 91 PRO A O 1
ATOM 717 N N . SER A 1 92 ? 21.766 -21.438 -14.297 1 67.88 92 SER A N 1
ATOM 718 C CA . SER A 1 92 ? 23.172 -21.078 -14.156 1 67.88 92 SER A CA 1
ATOM 719 C C . SER A 1 92 ? 23.547 -20.906 -12.688 1 67.88 92 SER A C 1
ATOM 721 O O . SER A 1 92 ? 24.719 -20.672 -12.359 1 67.88 92 SER A O 1
ATOM 723 N N . ASN A 1 93 ? 22.641 -21.188 -11.812 1 68.56 93 ASN A N 1
ATOM 724 C CA . ASN A 1 93 ? 22.844 -21.109 -10.367 1 68.56 93 ASN A CA 1
ATOM 725 C C . ASN A 1 93 ? 23.375 -19.734 -9.953 1 68.56 93 ASN A C 1
ATOM 727 O O . ASN A 1 93 ? 24.281 -19.641 -9.125 1 68.56 93 ASN A O 1
ATOM 731 N N . GLU A 1 94 ? 22.844 -18.781 -10.539 1 83.31 94 GLU A N 1
ATOM 732 C CA . GLU A 1 94 ? 23.328 -17.438 -10.266 1 83.31 94 GLU A CA 1
ATOM 733 C C . GLU A 1 94 ? 22.516 -16.75 -9.18 1 83.31 94 GLU A C 1
ATOM 735 O O . GLU A 1 94 ? 22.984 -15.836 -8.516 1 83.31 94 GLU A O 1
ATOM 740 N N . PHE A 1 95 ? 21.344 -17.312 -8.898 1 93.81 95 PHE A N 1
ATOM 741 C CA . PHE A 1 95 ? 20.484 -16.656 -7.914 1 93.81 95 PHE A CA 1
ATOM 742 C C . PHE A 1 95 ? 20.656 -17.312 -6.543 1 93.81 95 PHE A C 1
ATOM 744 O O . PHE A 1 95 ? 20.672 -18.531 -6.434 1 93.81 95 PHE A O 1
ATOM 751 N N . TYR A 1 96 ? 20.781 -16.484 -5.59 1 96.06 96 TYR A N 1
ATOM 752 C CA . TYR A 1 96 ? 20.922 -16.953 -4.219 1 96.06 96 TYR A CA 1
ATOM 753 C C . TYR A 1 96 ? 19.594 -17.391 -3.637 1 96.06 96 TYR A C 1
ATOM 755 O O . TYR A 1 96 ? 18.547 -16.781 -3.939 1 96.06 96 TYR A O 1
ATOM 763 N N . SER A 1 97 ? 19.625 -18.453 -2.809 1 96.56 97 SER A N 1
ATOM 764 C CA . SER A 1 97 ? 18.5 -18.828 -1.979 1 96.56 97 SER A CA 1
ATOM 765 C C . SER A 1 97 ? 18.406 -17.984 -0.719 1 96.56 97 SER A C 1
ATOM 767 O O . SER A 1 97 ? 19.375 -17.281 -0.37 1 96.56 97 SER A O 1
ATOM 769 N N . PRO A 1 98 ? 17.281 -18.047 0.01 1 97.62 98 PRO A N 1
ATOM 770 C CA . PRO A 1 98 ? 17.188 -17.328 1.281 1 97.62 98 PRO A CA 1
ATOM 771 C C . PRO A 1 98 ? 18.297 -17.703 2.26 1 97.62 98 PRO A C 1
ATOM 773 O O . PRO A 1 98 ? 18.859 -16.844 2.924 1 97.62 98 PRO A O 1
ATOM 776 N N . ASP A 1 99 ? 18.625 -18.953 2.248 1 98.19 99 ASP A N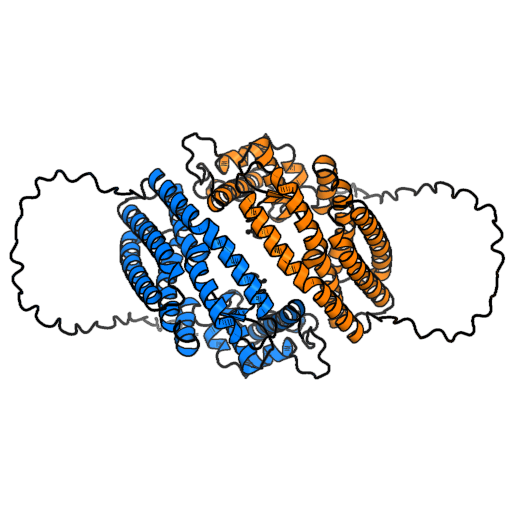 1
ATOM 777 C CA . ASP A 1 99 ? 19.688 -19.422 3.145 1 98.19 99 ASP A CA 1
ATOM 778 C C . ASP A 1 99 ? 21.031 -18.812 2.754 1 98.19 99 ASP A C 1
ATOM 780 O O . ASP A 1 99 ? 21.828 -18.438 3.623 1 98.19 99 ASP A O 1
ATOM 784 N N . GLU A 1 100 ? 21.297 -18.75 1.493 1 97.88 100 GLU A N 1
ATOM 785 C CA . GLU A 1 100 ? 22.547 -18.156 1.013 1 97.88 100 GLU A CA 1
ATOM 786 C C . GLU A 1 100 ? 22.578 -16.656 1.313 1 97.88 100 GLU A C 1
ATOM 788 O O . GLU A 1 100 ? 23.641 -16.109 1.659 1 97.88 100 GLU A O 1
ATOM 793 N N . TYR A 1 101 ? 21.453 -15.992 1.212 1 98.38 101 TYR A N 1
ATOM 794 C CA . TYR A 1 101 ? 21.391 -14.586 1.601 1 98.38 101 TYR A CA 1
ATOM 795 C C . TYR A 1 101 ? 21.641 -14.422 3.096 1 98.38 101 TYR A C 1
ATOM 797 O O . TYR A 1 101 ? 22.312 -13.484 3.523 1 98.38 101 TYR A O 1
ATOM 805 N N . ALA A 1 102 ? 21.016 -15.297 3.84 1 98.69 102 ALA A N 1
ATOM 806 C CA . ALA A 1 102 ? 21.25 -15.25 5.281 1 98.69 102 ALA A CA 1
ATOM 807 C C . ALA A 1 102 ? 22.734 -15.336 5.594 1 98.69 102 ALA A C 1
ATOM 809 O O . ALA A 1 102 ? 23.25 -14.609 6.449 1 98.69 102 ALA A O 1
ATOM 810 N N . TYR A 1 103 ? 23.406 -16.234 4.898 1 98.44 103 TYR A N 1
ATOM 811 C CA . TYR A 1 103 ? 24.844 -16.375 5.062 1 98.44 103 TYR A CA 1
ATOM 812 C C . TYR A 1 103 ? 25.562 -15.086 4.688 1 98.44 103 TYR A C 1
ATOM 814 O O . TYR A 1 103 ? 26.438 -14.625 5.414 1 98.44 103 TYR A O 1
ATOM 822 N N . TYR A 1 104 ? 25.203 -14.5 3.621 1 98.44 104 TYR A N 1
ATOM 823 C CA . TYR A 1 104 ? 25.781 -13.234 3.201 1 98.44 104 TYR A CA 1
ATOM 824 C C . TYR A 1 104 ? 25.609 -12.172 4.281 1 98.44 104 TYR A C 1
ATOM 826 O O . TYR A 1 104 ? 26.578 -11.484 4.637 1 98.44 104 TYR A O 1
ATOM 834 N N . PHE A 1 105 ? 24.406 -12.023 4.824 1 98.62 105 PHE A N 1
ATOM 835 C CA . PHE A 1 105 ? 24.125 -10.961 5.785 1 98.62 105 PHE A CA 1
ATOM 836 C C . PHE A 1 105 ? 24.906 -11.195 7.082 1 98.62 105 PHE A C 1
ATOM 838 O O . PHE A 1 105 ? 25.391 -10.25 7.699 1 98.62 105 PHE A O 1
ATOM 845 N N . THR A 1 106 ? 25.078 -12.438 7.477 1 97.94 106 THR A N 1
ATOM 846 C CA . THR A 1 106 ? 25.703 -12.734 8.758 1 97.94 106 THR A CA 1
ATOM 847 C C . THR A 1 106 ? 27.234 -12.75 8.625 1 97.94 106 THR A C 1
ATOM 849 O O . THR A 1 106 ? 27.938 -12.477 9.594 1 97.94 106 THR A O 1
ATOM 852 N N . ARG A 1 107 ? 27.734 -12.969 7.41 1 97 107 ARG A N 1
ATOM 853 C CA . ARG A 1 107 ? 29.172 -13.211 7.305 1 97 107 ARG A CA 1
ATOM 854 C C . ARG A 1 107 ? 29.844 -12.148 6.445 1 97 107 ARG A C 1
ATOM 856 O O . ARG A 1 107 ? 30.953 -11.711 6.75 1 97 107 ARG A O 1
ATOM 863 N N . ASP A 1 108 ? 29.172 -11.742 5.41 1 96.44 108 ASP A N 1
ATOM 864 C CA . ASP A 1 108 ? 29.859 -10.93 4.406 1 96.44 108 ASP A CA 1
ATOM 865 C C . ASP A 1 108 ? 29.406 -9.469 4.492 1 96.44 108 ASP A C 1
ATOM 867 O O . ASP A 1 108 ? 30.172 -8.562 4.156 1 96.44 108 ASP A O 1
ATOM 871 N N . CYS A 1 109 ? 28.188 -9.242 4.926 1 96.88 109 CYS A N 1
ATOM 872 C CA . CYS A 1 109 ? 27.672 -7.883 4.988 1 96.88 109 CYS A CA 1
ATOM 873 C C . CYS A 1 109 ? 28.172 -7.164 6.234 1 96.88 109 CYS A C 1
ATOM 875 O O . CYS A 1 109 ? 27.609 -7.332 7.32 1 96.88 109 CYS A O 1
ATOM 877 N N . THR A 1 110 ? 29.078 -6.297 6.059 1 93.81 110 THR A N 1
ATOM 878 C CA . THR A 1 110 ? 29.719 -5.617 7.176 1 93.81 110 THR A CA 1
ATOM 879 C C . THR A 1 110 ? 28.766 -4.609 7.82 1 93.81 110 THR A C 1
ATOM 881 O O . THR A 1 110 ? 29.016 -4.145 8.938 1 93.81 110 THR A O 1
ATOM 884 N N . TYR A 1 111 ? 27.688 -4.301 7.211 1 95.5 111 TYR A N 1
ATOM 885 C CA . TYR A 1 111 ? 26.781 -3.254 7.676 1 95.5 111 TYR A CA 1
ATOM 886 C C . TYR A 1 111 ? 25.609 -3.848 8.445 1 95.5 111 TYR A C 1
ATOM 888 O O . TYR A 1 111 ? 24.828 -3.117 9.062 1 95.5 111 TYR A O 1
ATOM 896 N N . PHE A 1 112 ? 25.453 -5.133 8.477 1 97.88 112 PHE A N 1
ATOM 897 C CA . PHE A 1 112 ? 24.266 -5.801 9 1 97.88 112 PHE A CA 1
ATOM 898 C C . PHE A 1 112 ? 24.016 -5.402 10.453 1 97.88 112 PHE A C 1
ATOM 900 O O . PHE A 1 112 ? 22.953 -4.863 10.781 1 97.88 112 PHE A O 1
ATOM 907 N N . ASP A 1 113 ? 25.016 -5.512 11.289 1 97.31 113 ASP A N 1
ATOM 908 C CA . ASP A 1 113 ? 24.891 -5.207 12.711 1 97.31 113 ASP A CA 1
ATOM 909 C C . ASP A 1 113 ? 24.672 -3.715 12.938 1 97.31 113 ASP A C 1
ATOM 911 O O . ASP A 1 113 ? 23.828 -3.322 13.75 1 97.31 113 ASP A O 1
ATOM 915 N N . ARG A 1 114 ? 25.406 -2.982 12.25 1 97 114 ARG A N 1
ATOM 916 C CA . ARG A 1 114 ? 25.297 -1.534 12.398 1 97 114 ARG A CA 1
ATOM 917 C C . ARG A 1 114 ? 23.891 -1.05 12.047 1 97 114 ARG A C 1
ATOM 919 O O . ARG A 1 114 ? 23.312 -0.24 12.773 1 97 114 ARG A O 1
ATOM 926 N N . ILE A 1 115 ? 23.328 -1.558 10.977 1 97.31 115 ILE A N 1
ATOM 927 C CA . ILE A 1 115 ? 22 -1.174 10.523 1 97.31 115 ILE A CA 1
ATOM 928 C C . ILE A 1 115 ? 20.969 -1.573 11.57 1 97.31 115 ILE A C 1
ATOM 930 O O . ILE A 1 115 ? 20.094 -0.777 11.93 1 97.31 115 ILE A O 1
ATOM 934 N N . LEU A 1 116 ? 21.094 -2.768 12.148 1 97.56 116 LEU A N 1
ATOM 935 C CA . LEU A 1 116 ? 20.078 -3.301 13.047 1 97.56 116 LEU A CA 1
ATOM 936 C C . LEU A 1 116 ? 20.203 -2.688 14.438 1 97.56 116 LEU A C 1
ATOM 938 O O . LEU A 1 116 ? 19.234 -2.635 15.195 1 97.56 116 LEU A O 1
ATOM 942 N N . GLN A 1 117 ? 21.344 -2.137 14.773 1 96.94 117 GLN A N 1
ATOM 943 C CA . GLN A 1 117 ? 21.578 -1.644 16.125 1 96.94 117 GLN A CA 1
ATOM 944 C C . GLN A 1 117 ? 21.391 -0.132 16.203 1 96.94 117 GLN A C 1
ATOM 946 O O . GLN A 1 117 ? 21.25 0.427 17.281 1 96.94 117 GLN A O 1
ATOM 951 N N . THR A 1 118 ? 21.484 0.542 15.148 1 97.38 118 THR A N 1
ATOM 952 C CA . THR A 1 118 ? 21.406 1.998 15.117 1 97.38 118 THR A CA 1
ATOM 953 C C . THR A 1 118 ? 19.984 2.461 14.828 1 97.38 118 THR A C 1
ATOM 955 O O . THR A 1 118 ? 19.312 1.912 13.953 1 97.38 118 THR A O 1
ATOM 958 N N . PRO A 1 119 ? 19.516 3.471 15.555 1 96.75 119 PRO A N 1
ATOM 959 C CA . PRO A 1 119 ? 18.219 4.031 15.18 1 96.75 119 PRO A CA 1
ATOM 960 C C . PRO A 1 119 ? 18.141 4.449 13.719 1 96.75 119 PRO A C 1
ATOM 962 O O . PRO A 1 119 ? 19.109 4.984 13.18 1 96.75 119 PRO A O 1
ATOM 965 N N . THR A 1 120 ? 17.078 4.227 13.109 1 96.5 120 THR A N 1
ATOM 966 C CA . THR A 1 120 ? 16.922 4.297 11.656 1 96.5 120 THR A CA 1
ATOM 967 C C . THR A 1 120 ? 17.344 5.664 11.133 1 96.5 120 THR A C 1
ATOM 969 O O . THR A 1 120 ? 18.156 5.754 10.203 1 96.5 120 THR A O 1
ATOM 972 N N . LYS A 1 121 ? 16.875 6.75 11.742 1 96.75 121 LYS A N 1
ATOM 973 C CA . LYS A 1 121 ? 17.141 8.086 11.234 1 96.75 121 LYS A CA 1
ATOM 974 C C . LYS A 1 121 ? 18.625 8.445 11.406 1 96.75 121 LYS A C 1
ATOM 976 O O . LYS A 1 121 ? 19.203 9.156 10.586 1 96.75 121 LYS A O 1
ATOM 981 N N . GLU A 1 122 ? 19.188 8.008 12.453 1 96.94 122 GLU A N 1
ATOM 982 C CA . GLU A 1 122 ? 20.625 8.195 12.648 1 96.94 122 GLU A CA 1
ATOM 983 C C . GLU A 1 122 ? 21.438 7.453 11.586 1 96.94 122 GLU A C 1
ATOM 985 O O . GLU A 1 122 ? 22.375 8.008 11.016 1 96.94 122 GLU A O 1
ATOM 990 N N . TYR A 1 123 ? 21.062 6.27 11.336 1 97.38 123 TYR A N 1
ATOM 991 C CA . TYR A 1 123 ? 21.781 5.477 10.344 1 97.38 123 TYR A CA 1
ATOM 992 C C . TYR A 1 123 ? 21.641 6.094 8.961 1 97.38 123 TYR A C 1
ATOM 994 O O . TYR A 1 123 ? 22.562 6.012 8.148 1 97.38 123 TYR A O 1
ATOM 1002 N N . LEU A 1 124 ? 20.453 6.641 8.664 1 98.12 124 LEU A N 1
ATOM 1003 C CA . LEU A 1 124 ? 20.219 7.227 7.348 1 98.12 124 LEU A CA 1
ATOM 1004 C C . LEU A 1 124 ? 21.234 8.328 7.055 1 98.12 124 LEU A C 1
ATOM 1006 O O . LEU A 1 124 ? 21.719 8.445 5.926 1 98.12 124 LEU A O 1
ATOM 1010 N N . ILE A 1 125 ? 21.562 9.102 8.047 1 97.69 125 ILE A N 1
ATOM 1011 C CA . ILE A 1 125 ? 22.531 10.172 7.844 1 97.69 125 ILE A CA 1
ATOM 1012 C C . ILE A 1 125 ? 23.875 9.586 7.422 1 97.69 125 ILE A C 1
ATOM 1014 O O . ILE A 1 125 ? 24.469 10.031 6.438 1 97.69 125 ILE A O 1
ATOM 1018 N N . GLU A 1 126 ? 24.297 8.555 8.102 1 96.19 126 GLU A N 1
ATOM 1019 C CA . GLU A 1 126 ? 25.531 7.867 7.754 1 96.19 126 GLU A CA 1
ATOM 1020 C C . GLU A 1 126 ? 25.453 7.258 6.355 1 96.19 126 GLU A C 1
ATOM 1022 O O . GLU A 1 126 ? 26.406 7.367 5.57 1 96.19 126 GLU A O 1
ATOM 1027 N N . PHE A 1 127 ? 24.391 6.66 6.09 1 97.81 127 PHE A N 1
ATOM 1028 C CA . PHE A 1 127 ? 24.188 5.992 4.812 1 97.81 127 PHE A CA 1
ATOM 1029 C C . PHE A 1 127 ? 24.297 6.98 3.658 1 97.81 127 PHE A C 1
ATOM 1031 O O . PHE A 1 127 ? 24.922 6.684 2.633 1 97.81 127 PHE A O 1
ATOM 1038 N N . TYR A 1 128 ? 23.656 8.141 3.805 1 98.25 128 TYR A N 1
ATOM 1039 C CA . TYR A 1 128 ? 23.641 9.133 2.736 1 98.25 128 TYR A CA 1
ATOM 1040 C C . TYR A 1 128 ? 25.031 9.703 2.508 1 98.25 128 TYR A C 1
ATOM 1042 O O . TYR A 1 128 ? 25.422 9.992 1.37 1 98.25 128 TYR A O 1
ATOM 1050 N N . GLU A 1 129 ? 25.781 9.852 3.559 1 96.69 129 GLU A N 1
ATOM 1051 C CA . GLU A 1 129 ? 27.141 10.359 3.449 1 96.69 129 GLU A CA 1
ATOM 1052 C C . GLU A 1 129 ? 28 9.453 2.572 1 96.69 129 GLU A C 1
ATOM 1054 O O . GLU A 1 129 ? 28.797 9.938 1.756 1 96.69 129 GLU A O 1
ATOM 1059 N N . ASP A 1 130 ? 27.688 8.227 2.65 1 95.38 130 ASP A N 1
ATOM 1060 C CA . ASP A 1 130 ? 28.562 7.254 2 1 95.38 130 ASP A CA 1
ATOM 1061 C C . ASP A 1 130 ? 28 6.832 0.645 1 95.38 130 ASP A C 1
ATOM 1063 O O . ASP A 1 130 ? 28.75 6.48 -0.263 1 95.38 130 ASP A O 1
ATOM 1067 N N . HIS A 1 131 ? 26.641 6.941 0.476 1 96.19 131 HIS A N 1
ATOM 1068 C CA . HIS A 1 131 ? 26.094 6.176 -0.64 1 96.19 131 HIS A CA 1
ATOM 1069 C C . HIS A 1 131 ? 25.203 7.043 -1.52 1 96.19 131 HIS A C 1
ATOM 1071 O O . HIS A 1 131 ? 24.891 6.668 -2.65 1 96.19 131 HIS A O 1
ATOM 1077 N N . ALA A 1 132 ? 24.734 8.172 -1.042 1 97.81 132 ALA A N 1
ATOM 1078 C CA . ALA A 1 132 ? 23.797 8.969 -1.835 1 97.81 132 ALA A CA 1
ATOM 1079 C C . ALA A 1 132 ? 24.469 9.484 -3.107 1 97.81 132 ALA A C 1
ATOM 1081 O O . ALA A 1 132 ? 25.594 9.969 -3.07 1 97.81 132 ALA A O 1
ATOM 1082 N N . PRO A 1 133 ? 23.812 9.336 -4.164 1 97 133 PRO A N 1
ATOM 1083 C CA . PRO A 1 133 ? 24.391 9.875 -5.398 1 97 133 PRO A CA 1
ATOM 1084 C C . PRO A 1 133 ? 24.406 11.406 -5.422 1 97 133 PRO A C 1
ATOM 1086 O O . PRO A 1 133 ? 23.5 12.047 -4.895 1 97 133 PRO A O 1
ATOM 1089 N N . SER A 1 134 ? 25.469 11.906 -6.023 1 94.69 134 SER A N 1
ATOM 1090 C CA . SER A 1 134 ? 25.484 13.344 -6.27 1 94.69 134 SER A CA 1
ATOM 1091 C C . SER A 1 134 ? 24.344 13.766 -7.191 1 94.69 134 SER A C 1
ATOM 1093 O O . SER A 1 134 ? 24.031 13.062 -8.156 1 94.69 134 SER A O 1
ATOM 1095 N N . PRO A 1 135 ? 23.781 14.844 -6.902 1 97.19 135 PRO A N 1
ATOM 1096 C CA . PRO A 1 135 ? 24.016 15.883 -5.895 1 97.19 135 PRO A CA 1
ATOM 1097 C C . PRO A 1 135 ? 23.062 15.773 -4.703 1 97.19 135 PRO A C 1
ATOM 1099 O O . PRO A 1 135 ? 22.766 16.766 -4.047 1 97.19 135 PRO A O 1
ATOM 1102 N N . TYR A 1 136 ? 22.594 14.594 -4.41 1 98.06 136 TYR A N 1
ATOM 1103 C CA . TYR A 1 136 ? 21.406 14.508 -3.555 1 98.06 136 TYR A CA 1
ATOM 1104 C C . TYR A 1 136 ? 21.812 14.258 -2.104 1 98.06 136 TYR A C 1
ATOM 1106 O O . TYR A 1 136 ? 20.953 14.266 -1.212 1 98.06 136 TYR A O 1
ATOM 1114 N N . GLY A 1 137 ? 23.078 14.086 -1.744 1 97.88 137 GLY A N 1
ATOM 1115 C CA . GLY A 1 137 ? 23.531 13.703 -0.416 1 97.88 137 GLY A CA 1
ATOM 1116 C C . GLY A 1 137 ? 23.062 14.656 0.67 1 97.88 137 GLY A C 1
ATOM 1117 O O . GLY A 1 137 ? 22.344 14.258 1.583 1 97.88 137 GLY A O 1
ATOM 1118 N N . THR A 1 138 ? 23.422 15.914 0.55 1 98.06 138 THR A N 1
ATOM 1119 C CA . THR A 1 138 ? 23.094 16.906 1.567 1 98.06 138 THR A CA 1
ATOM 1120 C C . THR A 1 138 ? 21.594 17.141 1.644 1 98.06 138 THR A C 1
ATOM 1122 O O . THR A 1 138 ? 21.047 17.422 2.717 1 98.06 138 THR A O 1
ATOM 1125 N N . LEU A 1 139 ? 20.953 17 0.494 1 98.69 139 LEU A N 1
ATOM 1126 C CA . LEU A 1 139 ? 19.5 17.141 0.469 1 98.69 139 LEU A CA 1
ATOM 1127 C C . LEU A 1 139 ? 18.844 16.062 1.339 1 98.69 139 LEU A C 1
ATOM 1129 O O . LEU A 1 139 ? 17.969 16.391 2.158 1 98.69 139 LEU A O 1
ATOM 1133 N N . TYR A 1 140 ? 19.281 14.805 1.149 1 98.69 140 TYR A N 1
ATOM 1134 C CA . TYR A 1 140 ? 18.734 13.711 1.945 1 98.69 140 TYR A CA 1
ATOM 1135 C C . TYR A 1 140 ? 19.047 13.906 3.426 1 98.69 140 TYR A C 1
ATOM 1137 O O . TYR A 1 140 ? 18.188 13.672 4.277 1 98.69 140 TYR A O 1
ATOM 1145 N N . GLU A 1 141 ? 20.219 14.336 3.738 1 98.56 141 GLU A N 1
ATOM 1146 C CA . GLU A 1 141 ? 20.594 14.578 5.129 1 98.56 141 GLU A CA 1
ATOM 1147 C C . GLU A 1 141 ? 19.703 15.641 5.762 1 98.56 141 GLU A C 1
ATOM 1149 O O . GLU A 1 141 ? 19.219 15.469 6.879 1 98.56 141 GLU A O 1
ATOM 1154 N N . GLN A 1 142 ? 19.516 16.703 5.016 1 98.56 142 GLN A N 1
ATOM 1155 C CA . GLN A 1 142 ? 18.688 17.781 5.523 1 98.56 142 GLN A CA 1
ATOM 1156 C C . GLN A 1 142 ? 17.234 17.328 5.676 1 98.56 142 GLN A C 1
ATOM 1158 O O . GLN A 1 142 ? 16.531 17.766 6.594 1 98.56 142 GLN A O 1
ATOM 1163 N N . SER A 1 143 ? 16.766 16.5 4.73 1 98.56 143 SER A N 1
ATOM 1164 C CA . SER A 1 143 ? 15.414 15.977 4.844 1 98.56 143 SER A CA 1
ATOM 1165 C C . SER A 1 143 ? 15.234 15.188 6.141 1 98.56 143 SER A C 1
ATOM 1167 O O . SER A 1 143 ? 14.164 15.227 6.75 1 98.56 143 SER A O 1
ATOM 1169 N N . VAL A 1 144 ? 16.25 14.477 6.605 1 98.56 144 VAL A N 1
ATOM 1170 C CA . VAL A 1 144 ? 16.188 13.688 7.832 1 98.56 144 VAL A CA 1
ATOM 1171 C C . VAL A 1 144 ? 16.016 14.617 9.031 1 98.56 144 VAL A C 1
ATOM 1173 O O . VAL A 1 144 ? 15.266 14.305 9.961 1 98.56 144 VAL A O 1
ATOM 1176 N N . GLN A 1 145 ? 16.719 15.734 9.016 1 98.38 145 GLN A N 1
ATOM 1177 C CA . GLN A 1 145 ? 16.594 16.688 10.109 1 98.38 145 GLN A CA 1
ATOM 1178 C C . GLN A 1 145 ? 15.148 17.172 10.25 1 98.38 145 GLN A C 1
ATOM 1180 O O . GLN A 1 145 ? 14.633 17.297 11.359 1 98.38 145 GLN A O 1
ATOM 1185 N N . VAL A 1 146 ? 14.508 17.406 9.148 1 98.75 146 VAL A N 1
ATOM 1186 C CA . VAL A 1 146 ? 13.102 17.812 9.148 1 98.75 146 VAL A CA 1
ATOM 1187 C C . VAL A 1 146 ? 12.234 16.656 9.656 1 98.75 146 VAL A C 1
ATOM 1189 O O . VAL A 1 146 ? 11.359 16.859 10.5 1 98.75 146 VAL A O 1
ATOM 1192 N N . GLN A 1 147 ? 12.547 15.477 9.227 1 98.5 147 GLN A N 1
ATOM 1193 C CA . GLN A 1 147 ? 11.758 14.297 9.555 1 98.5 147 GLN A CA 1
ATOM 1194 C C . GLN A 1 147 ? 11.805 14.008 11.055 1 98.5 147 GLN A C 1
ATOM 1196 O O . GLN A 1 147 ? 10.797 13.602 11.648 1 98.5 147 GLN A O 1
ATOM 1201 N N . VAL A 1 148 ? 12.922 14.148 11.648 1 98 148 VAL A N 1
ATOM 1202 C CA . VAL A 1 148 ? 13.078 13.883 13.07 1 98 148 VAL A CA 1
ATOM 1203 C C . VAL A 1 148 ? 12.109 14.75 13.875 1 98 148 VAL A C 1
ATOM 1205 O O . VAL A 1 148 ? 11.453 14.266 14.797 1 98 148 VAL A O 1
ATOM 1208 N N . ILE A 1 149 ? 11.992 15.977 13.531 1 98.25 149 ILE A N 1
ATOM 1209 C CA . ILE A 1 149 ? 11.094 16.891 14.219 1 98.25 149 ILE A CA 1
ATOM 1210 C C . ILE A 1 149 ? 9.648 16.516 13.93 1 98.25 149 ILE A C 1
ATOM 1212 O O . ILE A 1 149 ? 8.828 16.438 14.844 1 98.25 149 ILE A O 1
ATOM 1216 N N . LEU A 1 150 ? 9.305 16.25 12.641 1 98.62 150 LEU A N 1
ATOM 1217 C CA . LEU A 1 150 ? 7.941 15.891 12.258 1 98.62 150 LEU A CA 1
ATOM 1218 C C .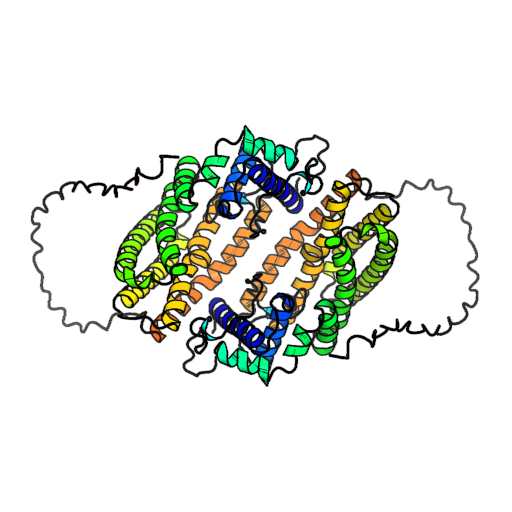 LEU A 1 150 ? 7.504 14.594 12.93 1 98.62 150 LEU A C 1
ATOM 1220 O O . LEU A 1 150 ? 6.355 14.461 13.359 1 98.62 150 LEU A O 1
ATOM 1224 N N . ASP A 1 151 ? 8.438 13.68 13.008 1 97.88 151 ASP A N 1
ATOM 1225 C CA . ASP A 1 151 ? 8.125 12.422 13.688 1 97.88 151 ASP A CA 1
ATOM 1226 C C . ASP A 1 151 ? 7.754 12.656 15.148 1 97.88 151 ASP A C 1
ATOM 1228 O O . ASP A 1 151 ? 6.844 12.016 15.672 1 97.88 151 ASP A O 1
ATOM 1232 N N . SER A 1 152 ? 8.477 13.531 15.781 1 97.38 152 SER A N 1
ATOM 1233 C CA . SER A 1 152 ? 8.164 13.859 17.172 1 97.38 152 SER A CA 1
ATOM 1234 C C . SER A 1 152 ? 6.758 14.438 17.297 1 97.38 152 SER A C 1
ATOM 1236 O O . SER A 1 152 ? 6.027 14.102 18.234 1 97.38 152 SER A O 1
ATOM 1238 N N . ILE A 1 153 ? 6.379 15.242 16.375 1 97.69 153 ILE A N 1
ATOM 1239 C CA . ILE A 1 153 ? 5.062 15.867 16.391 1 97.69 153 ILE A CA 1
ATOM 1240 C C . ILE A 1 153 ? 3.988 14.82 16.125 1 97.69 153 ILE A C 1
ATOM 1242 O O . ILE A 1 153 ? 2.934 14.82 16.766 1 97.69 153 ILE A O 1
ATOM 1246 N N . ILE A 1 154 ? 4.23 13.898 15.258 1 97.25 154 ILE A N 1
ATOM 1247 C CA . ILE A 1 154 ? 3.254 12.914 14.812 1 97.25 154 ILE A CA 1
ATOM 1248 C C . ILE A 1 154 ? 3.096 11.828 15.875 1 97.25 154 ILE A C 1
ATOM 1250 O O . ILE A 1 154 ? 1.979 11.391 16.156 1 97.25 154 ILE A O 1
ATOM 1254 N N . GLU A 1 155 ? 4.141 11.461 16.531 1 95 155 GLU A N 1
ATOM 1255 C CA . GLU A 1 155 ? 4.129 10.25 17.328 1 95 155 GLU A CA 1
ATOM 1256 C C . GLU A 1 155 ? 3.998 10.578 18.812 1 95 155 GLU A C 1
ATOM 1258 O O . GLU A 1 155 ? 3.518 9.758 19.609 1 95 155 GLU A O 1
ATOM 1263 N N . ASP A 1 156 ? 4.484 11.734 19.219 1 94.12 156 ASP A N 1
ATOM 1264 C CA . ASP A 1 156 ? 4.5 12.086 20.625 1 94.12 156 ASP A CA 1
ATOM 1265 C C . ASP A 1 156 ? 3.205 12.789 21.031 1 94.12 156 ASP A C 1
ATOM 1267 O O . ASP A 1 156 ? 2.922 13.898 20.578 1 94.12 156 ASP A O 1
ATOM 1271 N N . ASP A 1 157 ? 2.568 12.234 22.016 1 92.69 157 ASP A N 1
ATOM 1272 C CA . ASP A 1 157 ? 1.298 12.797 22.453 1 92.69 157 ASP A CA 1
ATOM 1273 C C . ASP A 1 157 ? 1.513 14.109 23.219 1 92.69 157 ASP A C 1
ATOM 1275 O O . ASP A 1 157 ? 0.593 14.922 23.344 1 92.69 157 ASP A O 1
ATOM 1279 N N . ASP A 1 158 ? 2.676 14.305 23.688 1 95.19 158 ASP A N 1
ATOM 1280 C CA . ASP A 1 158 ? 2.941 15.492 24.5 1 95.19 158 ASP A CA 1
ATOM 1281 C C . ASP A 1 158 ? 3.809 16.5 23.734 1 95.19 158 ASP A C 1
ATOM 1283 O O . ASP A 1 158 ? 4.469 17.328 24.359 1 95.19 158 ASP A O 1
ATOM 1287 N N . TRP A 1 159 ? 3.777 16.375 22.438 1 97.31 159 TRP A N 1
ATOM 1288 C CA . TRP A 1 159 ? 4.664 17.219 21.641 1 97.31 159 TRP A CA 1
ATOM 1289 C C . TRP A 1 159 ? 4.375 18.703 21.891 1 97.31 159 TRP A C 1
ATOM 1291 O O . TRP A 1 159 ? 5.273 19.547 21.797 1 97.31 159 TRP A O 1
ATOM 1301 N N . HIS A 1 160 ? 3.176 19.109 22.25 1 97.69 160 HIS A N 1
ATOM 1302 C CA . HIS A 1 160 ? 2.75 20.5 22.375 1 97.69 160 HIS A CA 1
ATOM 1303 C C . HIS A 1 160 ? 3.502 21.203 23.5 1 97.69 160 HIS A C 1
ATOM 1305 O O . HIS A 1 160 ? 3.705 22.422 23.453 1 97.69 160 HIS A O 1
ATOM 1311 N N . SER A 1 161 ? 3.863 20.484 24.531 1 96.75 161 SER A N 1
ATOM 1312 C CA . SER A 1 161 ? 4.617 21.062 25.641 1 96.75 161 SER A CA 1
ATOM 1313 C C . SER A 1 161 ? 5.922 21.688 25.141 1 96.75 161 SER A C 1
ATOM 1315 O O . SER A 1 161 ? 6.465 22.578 25.797 1 96.75 161 SER A O 1
ATOM 1317 N N . GLU A 1 162 ? 6.414 21.25 23.984 1 96.56 162 GLU A N 1
ATOM 1318 C CA . GLU A 1 162 ? 7.656 21.75 23.406 1 96.56 162 GLU A CA 1
ATOM 1319 C C . GLU A 1 162 ? 7.402 22.438 22.062 1 96.56 162 GLU A C 1
ATOM 1321 O O . GLU A 1 162 ? 8.297 22.5 21.219 1 96.56 162 GLU A O 1
ATOM 1326 N N . ALA A 1 163 ? 6.227 22.875 21.875 1 97.06 163 ALA A N 1
ATOM 1327 C CA . ALA A 1 163 ? 5.793 23.375 20.578 1 97.06 163 ALA A CA 1
ATOM 1328 C C . ALA A 1 163 ? 6.652 24.562 20.125 1 97.06 163 ALA A C 1
ATOM 1330 O O . ALA A 1 163 ? 6.969 24.688 18.953 1 97.06 163 ALA A O 1
ATOM 1331 N N . GLU A 1 164 ? 7.012 25.422 21.031 1 96.75 164 GLU A N 1
ATOM 1332 C CA . GLU A 1 164 ? 7.84 26.562 20.688 1 96.75 164 GLU A CA 1
ATOM 1333 C C . GLU A 1 164 ? 9.211 26.125 20.172 1 96.75 164 GLU A C 1
ATOM 1335 O O . GLU A 1 164 ? 9.695 26.641 19.172 1 96.75 164 GLU A O 1
ATOM 1340 N N . SER A 1 165 ? 9.781 25.188 20.906 1 97.5 165 SER A N 1
ATOM 1341 C CA . SER A 1 165 ? 11.078 24.672 20.484 1 97.5 165 SER A CA 1
ATOM 1342 C C . SER A 1 165 ? 10.992 23.984 19.125 1 97.5 165 SER A C 1
ATOM 1344 O O . SER A 1 165 ? 11.852 24.203 18.266 1 97.5 165 SER A O 1
ATOM 1346 N N . TYR A 1 166 ? 9.984 23.172 18.938 1 97.38 166 TYR A N 1
ATOM 1347 C CA . TYR A 1 166 ? 9.789 22.5 17.656 1 97.38 166 TYR A CA 1
ATOM 1348 C C . TYR A 1 166 ? 9.578 23.516 16.531 1 97.38 166 TYR A C 1
ATOM 1350 O O . TYR A 1 166 ? 10.102 23.359 15.43 1 97.38 166 TYR A O 1
ATOM 1358 N N . SER A 1 167 ? 8.789 24.531 16.828 1 97.62 167 SER A N 1
ATOM 1359 C CA . SER A 1 167 ? 8.523 25.562 15.836 1 97.62 167 SER A CA 1
ATOM 1360 C C . SER A 1 167 ? 9.812 26.234 15.383 1 97.62 167 SER A C 1
ATOM 1362 O O . SER A 1 167 ? 10.039 26.391 14.18 1 97.62 167 SER A O 1
ATOM 1364 N N . LYS A 1 168 ? 10.648 26.578 16.281 1 97.62 168 LYS A N 1
ATOM 1365 C CA . LYS A 1 168 ? 11.906 27.25 15.969 1 97.62 168 LYS A CA 1
ATOM 1366 C C . LYS A 1 168 ? 12.844 26.328 15.203 1 97.62 168 LYS A C 1
ATOM 1368 O O . LYS A 1 168 ? 13.398 26.703 14.164 1 97.62 168 LYS A O 1
ATOM 1373 N N . SER A 1 169 ? 12.992 25.141 15.703 1 97.94 169 SER A N 1
ATOM 1374 C CA . SER A 1 169 ? 13.875 24.172 15.062 1 97.94 169 SER A CA 1
ATOM 1375 C C . SER A 1 169 ? 13.398 23.828 13.656 1 97.94 169 SER A C 1
ATOM 1377 O O . SER A 1 169 ? 14.203 23.734 12.727 1 97.94 169 SER A O 1
ATOM 1379 N N . LEU A 1 170 ? 12.133 23.641 13.555 1 98.25 170 LEU A N 1
ATOM 1380 C CA . LEU A 1 170 ? 11.57 23.281 12.258 1 98.25 170 LEU A CA 1
ATOM 1381 C C . LEU A 1 170 ? 11.758 24.406 11.242 1 98.25 170 LEU A C 1
ATOM 1383 O O . LEU A 1 170 ? 12.047 24.156 10.07 1 98.25 170 LEU A O 1
ATOM 1387 N N . SER A 1 171 ? 11.516 25.594 11.688 1 97.88 171 SER A N 1
ATOM 1388 C CA . SER A 1 171 ? 11.727 26.734 10.805 1 97.88 171 SER A CA 1
ATOM 1389 C C . SER A 1 171 ? 13.148 26.766 10.258 1 97.88 171 SER A C 1
ATOM 1391 O O . SER A 1 171 ? 13.352 26.984 9.062 1 97.88 171 SER A O 1
ATOM 1393 N N . LYS A 1 172 ? 14.047 26.5 11.125 1 98.31 172 LYS A N 1
ATOM 1394 C CA . LYS A 1 172 ? 15.453 26.469 10.719 1 98.31 172 LYS A CA 1
ATOM 1395 C C . LYS A 1 172 ? 15.711 25.344 9.727 1 98.31 172 LYS A C 1
ATOM 1397 O O . LYS A 1 172 ? 16.281 25.578 8.656 1 98.31 172 LYS A O 1
ATOM 1402 N N . GLU A 1 173 ? 15.297 24.156 10.023 1 98.56 173 GLU A N 1
ATOM 1403 C CA . GLU A 1 173 ? 15.57 22.984 9.195 1 98.56 173 GLU A CA 1
ATOM 1404 C C . GLU A 1 173 ? 14.852 23.078 7.848 1 98.56 173 GLU A C 1
ATOM 1406 O O . GLU A 1 173 ? 15.391 22.672 6.82 1 98.56 173 GLU A O 1
ATOM 1411 N N . LEU A 1 174 ? 13.664 23.625 7.836 1 98.69 174 LEU A N 1
ATOM 1412 C CA . LEU A 1 174 ? 12.93 23.797 6.586 1 98.69 174 LEU A CA 1
ATOM 1413 C C . LEU A 1 174 ? 13.633 24.797 5.68 1 98.69 174 LEU A C 1
ATOM 1415 O O . LEU A 1 174 ? 13.641 24.641 4.457 1 98.69 174 LEU A O 1
ATOM 1419 N N . THR A 1 175 ? 14.109 25.812 6.289 1 98.44 175 THR A N 1
ATOM 1420 C CA . THR A 1 175 ? 14.852 26.797 5.516 1 98.44 175 THR A CA 1
ATOM 1421 C C . THR A 1 175 ? 16.078 26.172 4.871 1 98.44 175 THR A C 1
ATOM 1423 O O . THR A 1 175 ? 16.375 26.422 3.699 1 98.44 175 THR A O 1
ATOM 1426 N N . GLU A 1 176 ? 16.797 25.406 5.625 1 98.5 176 GLU A N 1
ATOM 1427 C CA . GLU A 1 176 ? 17.969 24.734 5.09 1 98.5 176 GLU A CA 1
ATOM 1428 C C . GLU A 1 176 ? 17.594 23.75 3.988 1 98.5 176 GLU A C 1
ATOM 1430 O O . GLU A 1 176 ? 18.297 23.641 2.982 1 98.5 176 GLU A O 1
ATOM 1435 N N . LEU A 1 177 ? 16.531 23.031 4.176 1 98.75 177 LEU A N 1
ATOM 1436 C CA . LEU A 1 177 ? 16.078 22.094 3.145 1 98.75 177 LEU A CA 1
ATOM 1437 C C . LEU A 1 177 ? 15.703 22.844 1.868 1 98.75 177 LEU A C 1
ATOM 1439 O O . LEU A 1 177 ? 15.984 22.375 0.764 1 98.75 177 LEU A O 1
ATOM 1443 N N . HIS A 1 178 ? 15.055 23.984 2.055 1 98.5 178 HIS A N 1
ATOM 1444 C CA . HIS A 1 178 ? 14.719 24.844 0.919 1 98.5 178 HIS A CA 1
ATOM 1445 C C . HIS A 1 178 ? 15.961 25.234 0.14 1 98.5 178 HIS A C 1
ATOM 1447 O O . HIS A 1 178 ? 15.969 25.219 -1.094 1 98.5 178 HIS A O 1
ATOM 1453 N N . ARG A 1 179 ? 16.953 25.562 0.902 1 98.31 179 ARG A N 1
ATOM 1454 C CA . ARG A 1 179 ? 18.203 25.938 0.277 1 98.31 179 ARG A CA 1
ATOM 1455 C C . ARG A 1 179 ? 18.797 24.781 -0.531 1 98.31 179 ARG A C 1
ATOM 1457 O O . ARG A 1 179 ? 19.266 24.969 -1.651 1 98.31 179 ARG A O 1
ATOM 1464 N N . GLU A 1 180 ? 18.734 23.594 0.002 1 98.38 180 GLU A N 1
ATOM 1465 C CA . GLU A 1 180 ? 19.234 22.422 -0.705 1 98.38 180 GLU A CA 1
ATOM 1466 C C . GLU A 1 180 ? 18.438 22.156 -1.976 1 98.38 180 GLU A C 1
ATOM 1468 O O . GLU A 1 180 ? 19 21.828 -3.018 1 98.38 180 GLU A O 1
ATOM 1473 N N . LEU A 1 181 ? 17.156 22.297 -1.894 1 98.5 181 LEU A N 1
ATOM 1474 C CA . LEU A 1 181 ? 16.297 22.094 -3.053 1 98.5 181 LEU A CA 1
ATOM 1475 C C . LEU A 1 181 ? 16.625 23.094 -4.16 1 98.5 181 LEU A C 1
ATOM 1477 O O . LEU A 1 181 ? 16.719 22.719 -5.332 1 98.5 181 LEU A O 1
ATOM 1481 N N . LEU A 1 182 ? 16.844 24.297 -3.754 1 97.81 182 LEU A N 1
ATOM 1482 C CA . LEU A 1 182 ? 17.156 25.359 -4.707 1 97.81 182 LEU A CA 1
ATOM 1483 C C . LEU A 1 182 ? 18.469 25.078 -5.418 1 97.81 182 LEU A C 1
ATOM 1485 O O . LEU A 1 182 ? 18.656 25.469 -6.574 1 97.81 182 LEU A O 1
ATOM 1489 N N . GLY A 1 183 ? 19.312 24.406 -4.777 1 97.38 183 GLY A N 1
ATOM 1490 C CA . GLY A 1 183 ? 20.641 24.156 -5.316 1 97.38 183 GLY A CA 1
ATOM 1491 C C . GLY A 1 183 ? 20.656 23.031 -6.336 1 97.38 183 GLY A C 1
ATOM 1492 O O . GLY A 1 183 ? 21.672 22.828 -7 1 97.38 183 GLY A O 1
ATOM 1493 N N . ILE A 1 184 ? 19.594 22.359 -6.523 1 98.12 184 ILE A N 1
ATOM 1494 C CA . ILE A 1 184 ? 19.547 21.234 -7.449 1 98.12 184 ILE A CA 1
ATOM 1495 C C . ILE A 1 184 ? 18.578 21.547 -8.586 1 98.12 184 ILE A C 1
ATOM 1497 O O . ILE A 1 184 ? 17.359 21.453 -8.414 1 98.12 184 ILE A O 1
ATOM 1501 N N . ASP A 1 185 ? 19.062 21.734 -9.773 1 97 185 ASP A N 1
ATOM 1502 C CA . ASP A 1 185 ? 18.297 22.172 -10.922 1 97 185 ASP A CA 1
ATOM 1503 C C . ASP A 1 185 ? 17.188 21.188 -11.258 1 97 185 ASP A C 1
ATOM 1505 O O . ASP A 1 185 ? 16.062 21.578 -11.594 1 97 185 ASP A O 1
ATOM 1509 N N . ALA A 1 186 ? 17.453 19.969 -11.102 1 96.88 186 ALA A N 1
ATOM 1510 C CA . ALA A 1 186 ? 16.5 18.922 -11.453 1 96.88 186 ALA A CA 1
ATOM 1511 C C . ALA A 1 186 ? 15.25 18.984 -10.578 1 96.88 186 ALA A C 1
ATOM 1513 O O . ALA A 1 186 ? 14.211 18.406 -10.914 1 96.88 186 ALA A O 1
ATOM 1514 N N . LEU A 1 187 ? 15.344 19.688 -9.469 1 98.19 187 LEU A N 1
ATOM 1515 C CA . LEU A 1 187 ? 14.242 19.703 -8.516 1 98.19 187 LEU A CA 1
ATOM 1516 C C . LEU A 1 187 ? 13.555 21.062 -8.516 1 98.19 187 LEU A C 1
ATOM 1518 O O . LEU A 1 187 ? 12.789 21.391 -7.602 1 98.19 187 LEU A O 1
ATOM 1522 N N . SER A 1 188 ? 13.727 21.828 -9.484 1 97.5 188 SER A N 1
ATOM 1523 C CA . SER A 1 188 ? 13.188 23.188 -9.57 1 97.5 188 SER A CA 1
ATOM 1524 C C . SER A 1 188 ? 11.672 23.188 -9.492 1 97.5 188 SER A C 1
ATOM 1526 O O . SER A 1 188 ? 11.07 24.109 -8.914 1 97.5 188 SER A O 1
ATOM 1528 N N . GLU A 1 189 ? 11.062 22.188 -10.016 1 96.31 189 GLU A N 1
ATOM 1529 C CA . GLU A 1 189 ? 9.602 22.156 -10.086 1 96.31 189 GLU A CA 1
ATOM 1530 C C . GLU A 1 189 ? 8.984 21.953 -8.711 1 96.31 189 GLU A C 1
ATOM 1532 O O . GLU A 1 189 ? 7.812 22.266 -8.492 1 96.31 189 GLU A O 1
ATOM 1537 N N . VAL A 1 190 ? 9.766 21.469 -7.746 1 97.31 190 VAL A N 1
ATOM 1538 C CA . VAL A 1 190 ? 9.258 21.125 -6.422 1 97.31 190 VAL A CA 1
ATOM 1539 C C . VAL A 1 190 ? 9.328 22.344 -5.512 1 97.31 190 VAL A C 1
ATOM 1541 O O . VAL A 1 190 ? 8.648 22.406 -4.484 1 97.31 190 VAL A O 1
ATOM 1544 N N . VAL A 1 191 ? 10.094 23.328 -5.844 1 98 191 VAL A N 1
ATOM 1545 C CA . VAL A 1 191 ? 10.5 24.406 -4.953 1 98 191 VAL A CA 1
ATOM 1546 C C . VAL A 1 191 ? 9.281 25.234 -4.547 1 98 191 VAL A C 1
ATOM 1548 O O . VAL A 1 191 ? 9.086 25.547 -3.367 1 98 191 VAL A O 1
ATOM 1551 N N . ASP A 1 192 ? 8.469 25.547 -5.5 1 97.06 192 ASP A N 1
ATOM 1552 C CA . ASP A 1 192 ? 7.297 26.359 -5.199 1 97.06 192 ASP A CA 1
ATOM 1553 C C . ASP A 1 192 ? 6.344 25.641 -4.254 1 97.06 192 ASP A C 1
ATOM 1555 O O . ASP A 1 192 ? 5.852 26.219 -3.289 1 97.06 192 ASP A O 1
ATOM 1559 N N . THR A 1 193 ? 6.141 24.406 -4.582 1 97.62 193 THR A N 1
ATOM 1560 C CA . THR A 1 193 ? 5.273 23.578 -3.744 1 97.62 193 THR A CA 1
ATOM 1561 C C . THR A 1 193 ? 5.84 23.453 -2.332 1 97.62 193 THR A C 1
ATOM 1563 O O . THR A 1 193 ? 5.102 23.578 -1.351 1 97.62 193 THR A O 1
ATOM 1566 N N . PHE A 1 194 ? 7.105 23.281 -2.254 1 98.44 194 PHE A N 1
ATOM 1567 C CA . PHE A 1 194 ? 7.758 23.172 -0.956 1 98.44 194 PHE A CA 1
ATOM 1568 C C . PHE A 1 194 ? 7.621 24.484 -0.178 1 98.44 194 PHE A C 1
ATOM 1570 O O . PHE A 1 194 ? 7.359 24.469 1.026 1 98.44 194 PHE A O 1
ATOM 1577 N N . SER A 1 195 ? 7.781 25.516 -0.788 1 98.31 195 SER A N 1
ATOM 1578 C CA . SER A 1 195 ? 7.664 26.828 -0.159 1 98.31 195 SER A CA 1
ATOM 1579 C C . SER A 1 195 ? 6.27 27.047 0.415 1 98.31 195 SER A C 1
ATOM 1581 O O . SER A 1 195 ? 6.125 27.484 1.555 1 98.31 195 SER A O 1
ATOM 1583 N N . ASP A 1 196 ? 5.312 26.766 -0.39 1 97.75 196 ASP A N 1
ATOM 1584 C CA . ASP A 1 196 ? 3.93 26.906 0.052 1 97.75 196 ASP A CA 1
ATOM 1585 C C . ASP A 1 196 ? 3.643 26.031 1.271 1 97.75 196 ASP A C 1
ATOM 1587 O O . ASP A 1 196 ? 3.064 26.5 2.254 1 97.75 196 ASP A O 1
ATOM 1591 N N . TYR A 1 197 ? 4.09 24.828 1.2 1 98.38 197 TYR A N 1
ATOM 1592 C CA . TYR A 1 197 ? 3.885 23.922 2.32 1 98.38 197 TYR A CA 1
ATOM 1593 C C . TYR A 1 197 ? 4.637 24.391 3.557 1 98.38 197 TYR A C 1
ATOM 1595 O O . TYR A 1 197 ? 4.102 24.359 4.668 1 98.38 197 TYR A O 1
ATOM 1603 N N . SER A 1 198 ? 5.902 24.734 3.305 1 98.56 198 SER A N 1
ATOM 1604 C CA . SER A 1 198 ? 6.738 25.188 4.406 1 98.56 198 SER A CA 1
ATOM 1605 C C . SER A 1 198 ? 6.094 26.375 5.125 1 98.56 198 SER A C 1
ATOM 1607 O O . SER A 1 198 ? 6.09 26.438 6.355 1 98.56 198 SER A O 1
ATOM 1609 N N . LYS A 1 199 ? 5.559 27.266 4.402 1 97.5 199 LYS A N 1
ATOM 1610 C CA . LYS A 1 199 ? 4.863 28.422 4.98 1 97.5 199 LYS A CA 1
ATOM 1611 C C . LYS A 1 199 ? 3.674 27.969 5.824 1 97.5 199 LYS A C 1
ATOM 1613 O O . LYS A 1 199 ? 3.494 28.438 6.949 1 97.5 199 LYS A O 1
ATOM 1618 N N . LEU A 1 200 ? 2.918 27.141 5.266 1 98.25 200 LEU A N 1
ATOM 1619 C CA . LEU A 1 200 ? 1.763 26.594 5.977 1 98.25 200 LEU A CA 1
ATOM 1620 C C . LEU A 1 200 ? 2.184 25.953 7.289 1 98.25 200 LEU A C 1
ATOM 1622 O O . LEU A 1 200 ? 1.648 26.281 8.352 1 98.25 200 LEU A O 1
ATOM 1626 N N . LEU A 1 201 ? 3.129 25.031 7.207 1 98.56 201 LEU A N 1
ATOM 1627 C CA . LEU A 1 201 ? 3.561 24.266 8.375 1 98.56 201 LEU A CA 1
ATOM 1628 C C . LEU A 1 201 ? 4.133 25.188 9.445 1 98.56 201 LEU A C 1
ATOM 1630 O O . LEU A 1 201 ? 3.799 25.062 10.625 1 98.56 201 LEU A O 1
ATOM 1634 N N . LYS A 1 202 ? 4.965 26.125 9.062 1 97.94 202 LYS A N 1
ATOM 1635 C CA . LYS A 1 202 ? 5.57 27.078 9.992 1 97.94 202 LYS A CA 1
ATOM 1636 C C . LYS A 1 202 ? 4.504 27.891 10.711 1 97.94 202 LYS A C 1
ATOM 1638 O O . LYS A 1 202 ? 4.555 28.062 11.93 1 97.94 202 LYS A O 1
ATOM 1643 N N . ARG A 1 203 ? 3.584 28.375 9.992 1 97.38 203 ARG A N 1
ATOM 1644 C CA . ARG A 1 203 ? 2.535 29.203 10.57 1 97.38 203 ARG A CA 1
ATOM 1645 C C . ARG A 1 203 ? 1.66 28.406 11.523 1 97.38 203 ARG A C 1
ATOM 1647 O O . ARG A 1 203 ? 1.332 28.875 12.617 1 97.38 203 ARG A O 1
ATOM 1654 N N . VAL A 1 204 ? 1.301 27.25 11.086 1 98.25 204 VAL A N 1
ATOM 1655 C CA . VAL A 1 204 ? 0.453 26.391 11.906 1 98.25 204 VAL A CA 1
ATOM 1656 C C . VAL A 1 204 ? 1.147 26.094 13.234 1 98.25 204 VAL A C 1
ATOM 1658 O O . VAL A 1 204 ? 0.534 26.203 14.305 1 98.25 204 VAL A O 1
ATOM 1661 N N . LEU A 1 205 ? 2.395 25.781 13.188 1 98.12 205 LEU A N 1
ATOM 1662 C CA . LEU A 1 205 ? 3.121 25.438 14.406 1 98.12 205 LEU A CA 1
ATOM 1663 C C . LEU A 1 205 ? 3.35 26.656 15.273 1 98.12 205 LEU A C 1
ATOM 1665 O O . LEU A 1 205 ? 3.326 26.578 16.5 1 98.12 205 LEU A O 1
ATOM 1669 N N . ALA A 1 206 ? 3.623 27.766 14.641 1 96.81 206 ALA A N 1
ATOM 1670 C CA . ALA A 1 206 ? 3.781 29 15.383 1 96.81 206 ALA A CA 1
ATOM 1671 C C . ALA A 1 206 ? 2.508 29.344 16.156 1 96.81 206 ALA A C 1
ATOM 1673 O O . ALA A 1 206 ? 2.562 29.672 17.344 1 96.81 206 ALA A O 1
ATOM 1674 N N . GLU A 1 207 ? 1.409 29.281 15.477 1 97.06 207 GLU A N 1
ATOM 1675 C CA . GLU A 1 207 ? 0.131 29.562 16.125 1 97.06 207 GLU A CA 1
ATOM 1676 C C . GLU A 1 207 ? -0.16 28.562 17.234 1 97.06 207 GLU A C 1
ATOM 1678 O O . GLU A 1 207 ? -0.639 28.938 18.312 1 97.06 207 GLU A O 1
ATOM 1683 N N . ALA A 1 208 ? 0.105 27.312 16.938 1 97.62 208 ALA A N 1
ATOM 1684 C CA . ALA A 1 208 ? -0.1 26.266 17.953 1 97.62 208 ALA A CA 1
ATOM 1685 C C . ALA A 1 208 ? 0.729 26.547 19.203 1 97.62 208 ALA A C 1
ATOM 1687 O O . ALA A 1 208 ? 0.274 26.312 20.312 1 97.62 208 ALA A O 1
ATOM 1688 N N . SER A 1 209 ? 1.91 27.047 19.031 1 96.25 209 SER A N 1
ATOM 1689 C CA . SER A 1 209 ? 2.836 27.266 20.141 1 96.25 209 SER A CA 1
ATOM 1690 C C . SER A 1 209 ? 2.359 28.391 21.047 1 96.25 209 SER A C 1
ATOM 1692 O O . SER A 1 209 ? 2.775 28.5 22.203 1 96.25 209 SER A O 1
ATOM 1694 N N . THR A 1 210 ? 1.494 29.25 20.547 1 95.5 210 THR A N 1
ATOM 1695 C CA . THR A 1 210 ? 0.998 30.375 21.312 1 95.5 210 THR A CA 1
ATOM 1696 C C . THR A 1 210 ? -0.226 29.984 22.141 1 95.5 210 THR A C 1
ATOM 1698 O O . THR A 1 210 ? -0.646 30.703 23.031 1 95.5 210 THR A O 1
ATOM 1701 N N . GLN A 1 211 ? -0.742 28.859 21.859 1 95.62 211 GLN A N 1
ATOM 1702 C CA . GLN A 1 211 ? -1.938 28.391 22.547 1 95.62 211 GLN A CA 1
ATOM 1703 C C . GLN A 1 211 ? -1.574 27.625 23.828 1 95.62 211 GLN A C 1
ATOM 1705 O O . GLN A 1 211 ? -0.583 26.906 23.859 1 95.62 211 GLN A O 1
ATOM 1710 N N . GLU A 1 212 ? -2.383 27.828 24.828 1 94.75 212 GLU A N 1
ATOM 1711 C CA . GLU A 1 212 ? -2.146 27.125 26.078 1 94.75 212 GLU A CA 1
ATOM 1712 C C . GLU A 1 212 ? -2.416 25.641 25.938 1 94.75 212 GLU A C 1
ATOM 1714 O O . GLU A 1 212 ? -1.65 24.812 26.438 1 94.75 212 GLU A O 1
ATOM 1719 N N . GLU A 1 213 ? -3.52 25.359 25.312 1 96 213 GLU A N 1
ATOM 1720 C CA . GLU A 1 213 ? -3.91 23.969 25.047 1 96 213 GLU A CA 1
ATOM 1721 C C . GLU A 1 213 ? -4.52 23.828 23.656 1 96 213 GLU A C 1
ATOM 1723 O O . GLU A 1 213 ? -5.168 24.75 23.156 1 96 213 GLU A O 1
ATOM 1728 N N . LEU A 1 214 ? -4.242 22.641 23.109 1 96.69 214 LEU A N 1
ATOM 1729 C CA . LEU A 1 214 ? -4.836 22.344 21.812 1 96.69 214 LEU A CA 1
ATOM 1730 C C . LEU A 1 214 ? -6.09 21.484 21.984 1 96.69 214 LEU A C 1
ATOM 1732 O O . LEU A 1 214 ? -6.121 20.578 22.812 1 96.69 214 LEU A O 1
ATOM 1736 N N . THR A 1 215 ? -7.117 21.844 21.172 1 95.5 215 THR A N 1
ATOM 1737 C CA . THR A 1 215 ? -8.242 20.922 21.094 1 95.5 215 THR A CA 1
ATOM 1738 C C . THR A 1 215 ? -7.836 19.641 20.359 1 95.5 215 THR A C 1
ATOM 1740 O O . THR A 1 215 ? -6.883 19.641 19.578 1 95.5 215 THR A O 1
ATOM 1743 N N . PRO A 1 216 ? -8.57 18.547 20.609 1 94.88 216 PRO A N 1
ATOM 1744 C CA . PRO A 1 216 ? -8.266 17.312 19.891 1 94.88 216 PRO A CA 1
ATOM 1745 C C . PRO A 1 216 ? -8.336 17.469 18.375 1 94.88 216 PRO A C 1
ATOM 1747 O O . PRO A 1 216 ? -7.531 16.891 17.656 1 94.88 216 PRO A O 1
ATOM 1750 N N . SER A 1 217 ? -9.211 18.297 17.953 1 94.81 217 SER A N 1
ATOM 1751 C CA . SER A 1 217 ? -9.359 18.531 16.516 1 94.81 217 SER A CA 1
ATOM 1752 C C . SER A 1 217 ? -8.156 19.281 15.961 1 94.81 217 SER A C 1
ATOM 1754 O O . SER A 1 217 ? -7.711 19.016 14.852 1 94.81 217 SER A O 1
ATOM 1756 N N . GLN A 1 218 ? -7.707 20.203 16.719 1 96.69 218 GLN A N 1
ATOM 1757 C CA . GLN A 1 218 ? -6.52 20.953 16.312 1 96.69 218 GLN A CA 1
ATOM 1758 C C . GLN A 1 218 ? -5.301 20.031 16.234 1 96.69 218 GLN A C 1
ATOM 1760 O O . GLN A 1 218 ? -4.547 20.078 15.25 1 96.69 218 GLN A O 1
ATOM 1765 N N . ASP A 1 219 ? -5.168 19.203 17.219 1 97.19 219 ASP A N 1
ATOM 1766 C CA . ASP A 1 219 ? -4.043 18.281 17.266 1 97.19 219 ASP A CA 1
ATOM 1767 C C . ASP A 1 219 ? -4.078 17.312 16.078 1 97.19 219 ASP A C 1
ATOM 1769 O O . ASP A 1 219 ? -3.057 17.094 15.43 1 97.19 219 ASP A O 1
ATOM 1773 N N . ARG A 1 220 ? -5.199 16.797 15.789 1 96 220 ARG A N 1
ATOM 1774 C CA . ARG A 1 220 ? -5.391 15.898 14.648 1 96 220 ARG A CA 1
ATOM 1775 C C . ARG A 1 220 ? -5.02 16.594 13.344 1 96 220 ARG A C 1
ATOM 1777 O O . ARG A 1 220 ? -4.352 16 12.492 1 96 220 ARG A O 1
ATOM 1784 N N . TYR A 1 221 ? -5.457 17.812 13.227 1 97.06 221 TYR A N 1
ATOM 1785 C CA . TYR A 1 221 ? -5.156 18.594 12.031 1 97.06 221 TYR A CA 1
ATOM 1786 C C . TYR A 1 221 ? -3.658 18.844 11.898 1 97.06 221 TYR A C 1
ATOM 1788 O O . TYR A 1 221 ? -3.096 18.703 10.812 1 97.06 221 TYR A O 1
ATOM 1796 N N . ILE A 1 222 ? -3.008 19.172 12.977 1 98.38 222 ILE A N 1
ATOM 1797 C CA . ILE A 1 222 ? -1.58 19.469 12.961 1 98.38 222 ILE A CA 1
ATOM 1798 C C . ILE A 1 222 ? -0.8 18.219 12.547 1 98.38 222 ILE A C 1
ATOM 1800 O O . ILE A 1 222 ? 0.121 18.297 11.727 1 98.38 222 ILE A O 1
ATOM 1804 N N . ARG A 1 223 ? -1.16 17.094 13 1 97.56 223 ARG A N 1
ATOM 1805 C CA . ARG A 1 223 ? -0.514 15.844 12.633 1 97.56 223 ARG A CA 1
ATOM 1806 C C . ARG A 1 223 ? -0.72 15.531 11.156 1 97.56 223 ARG A C 1
ATOM 1808 O O . ARG A 1 223 ? 0.179 15.008 10.492 1 97.56 223 ARG A O 1
ATOM 1815 N N . LYS A 1 224 ? -1.884 15.828 10.664 1 96.94 224 LYS A N 1
ATOM 1816 C CA . LYS A 1 224 ? -2.158 15.664 9.234 1 96.94 224 LYS A CA 1
ATOM 1817 C C . LYS A 1 224 ? -1.227 16.531 8.398 1 96.94 224 LYS A C 1
ATOM 1819 O O . LYS A 1 224 ? -0.665 16.062 7.402 1 96.94 224 LYS A O 1
ATOM 1824 N N . VAL A 1 225 ? -1.123 17.766 8.797 1 98.5 225 VAL A N 1
ATOM 1825 C CA . VAL A 1 225 ? -0.254 18.688 8.078 1 98.5 225 VAL A CA 1
ATOM 1826 C C . VAL A 1 225 ? 1.187 18.188 8.125 1 98.5 225 VAL A C 1
ATOM 1828 O O . VAL A 1 225 ? 1.896 18.234 7.117 1 98.5 225 VAL A O 1
ATOM 1831 N N . ALA A 1 226 ? 1.598 17.688 9.297 1 98.5 226 ALA A N 1
ATOM 1832 C CA . ALA A 1 226 ? 2.945 17.141 9.43 1 98.5 226 ALA A CA 1
ATOM 1833 C C . ALA A 1 226 ? 3.139 15.938 8.516 1 98.5 226 ALA A C 1
ATOM 1835 O O . ALA A 1 226 ? 4.156 15.828 7.824 1 98.5 226 ALA A O 1
ATOM 1836 N N . ASN A 1 227 ? 2.184 15.102 8.438 1 97.75 227 ASN A N 1
ATOM 1837 C CA . ASN A 1 227 ? 2.258 13.891 7.629 1 97.75 227 ASN A CA 1
ATOM 1838 C C . ASN A 1 227 ? 2.268 14.219 6.137 1 97.75 227 ASN A C 1
ATOM 1840 O O . ASN A 1 227 ? 2.752 13.422 5.328 1 97.75 227 ASN A O 1
ATOM 1844 N N . PHE A 1 228 ? 1.725 15.352 5.809 1 98 228 PHE A N 1
ATOM 1845 C CA . PHE A 1 228 ? 1.646 15.781 4.418 1 98 228 PHE A CA 1
ATOM 1846 C C . PHE A 1 228 ? 3.037 15.914 3.811 1 98 228 PHE A C 1
ATOM 1848 O O . PHE A 1 228 ? 3.217 15.711 2.607 1 98 228 PHE A O 1
ATOM 1855 N N . PHE A 1 229 ? 4.047 16.203 4.648 1 98.56 229 PHE A N 1
ATOM 1856 C CA . PHE A 1 229 ? 5.43 16.234 4.188 1 98.56 229 PHE A CA 1
ATOM 1857 C C . PHE A 1 229 ? 5.812 14.914 3.52 1 98.56 229 PHE A C 1
ATOM 1859 O O . PHE A 1 229 ? 6.363 14.906 2.418 1 98.56 229 PHE A O 1
ATOM 1866 N N . TYR A 1 230 ? 5.449 13.812 4.121 1 97.25 230 TYR A N 1
ATOM 1867 C CA . TYR A 1 230 ? 5.84 12.477 3.666 1 97.25 230 TYR A CA 1
ATOM 1868 C C . TYR A 1 230 ? 5.004 12.047 2.469 1 97.25 230 TYR A C 1
ATOM 1870 O O . TYR A 1 230 ? 5.535 11.516 1.491 1 97.25 230 TYR A O 1
ATOM 1878 N N . SER A 1 231 ? 3.77 12.297 2.559 1 95.5 231 SER A N 1
ATOM 1879 C CA . SER A 1 231 ? 2.834 11.727 1.596 1 95.5 231 SER A CA 1
ATOM 1880 C C . SER A 1 231 ? 2.857 12.5 0.28 1 95.5 231 SER A C 1
ATOM 1882 O O . SER A 1 231 ? 2.535 11.953 -0.775 1 95.5 231 SER A O 1
ATOM 1884 N N . HIS A 1 232 ? 3.219 13.805 0.358 1 96.88 232 HIS A N 1
ATOM 1885 C CA . HIS A 1 232 ? 3.084 14.602 -0.856 1 96.88 232 HIS A CA 1
ATOM 1886 C C . HIS A 1 232 ? 4.371 15.367 -1.161 1 96.88 232 HIS A C 1
ATOM 1888 O O . HIS A 1 232 ? 4.953 15.203 -2.234 1 96.88 232 HIS A O 1
ATOM 1894 N N . VAL A 1 233 ? 4.844 16.094 -0.156 1 98.25 233 VAL A N 1
ATOM 1895 C CA . VAL A 1 233 ? 5.883 17.078 -0.438 1 98.25 233 VAL A CA 1
ATOM 1896 C C . VAL A 1 233 ? 7.211 16.375 -0.695 1 98.25 233 VAL A C 1
ATOM 1898 O O . VAL A 1 233 ? 7.785 16.5 -1.778 1 98.25 233 VAL A O 1
ATOM 1901 N N . TRP A 1 234 ? 7.641 15.633 0.315 1 98.38 234 TRP A N 1
ATOM 1902 C CA . TRP A 1 234 ? 8.891 14.891 0.154 1 98.38 234 TRP A CA 1
ATOM 1903 C C . TRP A 1 234 ? 8.758 13.82 -0.922 1 98.38 234 TRP A C 1
ATOM 1905 O O . TRP A 1 234 ? 9.711 13.539 -1.648 1 98.38 234 TRP A O 1
ATOM 1915 N N . LYS A 1 235 ? 7.594 13.25 -1.075 1 97.06 235 LYS A N 1
ATOM 1916 C CA . LYS A 1 235 ? 7.316 12.289 -2.141 1 97.06 235 LYS A CA 1
ATOM 1917 C C . LYS A 1 235 ? 7.559 12.906 -3.514 1 97.06 235 LYS A C 1
ATOM 1919 O O . LYS A 1 235 ? 8.094 12.25 -4.41 1 97.06 235 LYS A O 1
ATOM 1924 N N . TYR A 1 236 ? 7.141 14.172 -3.684 1 97.81 236 TYR A N 1
ATOM 1925 C CA . TYR A 1 236 ? 7.301 14.875 -4.949 1 97.81 236 TYR A CA 1
ATOM 1926 C C . TYR A 1 236 ? 8.773 14.961 -5.34 1 97.81 236 TYR A C 1
ATOM 1928 O O . TYR A 1 236 ? 9.148 14.578 -6.445 1 97.81 236 TYR A O 1
ATOM 1936 N N . ALA A 1 237 ? 9.586 15.383 -4.41 1 98.38 237 ALA A N 1
ATOM 1937 C CA . ALA A 1 237 ? 11.023 15.453 -4.645 1 98.38 237 ALA A CA 1
ATOM 1938 C C . ALA A 1 237 ? 11.609 14.062 -4.887 1 98.38 237 ALA A C 1
ATOM 1940 O O . ALA A 1 237 ? 12.398 13.875 -5.816 1 98.38 237 ALA A O 1
ATOM 1941 N N . ALA A 1 238 ? 11.195 13.109 -4.098 1 97.62 238 ALA A N 1
ATOM 1942 C CA . ALA A 1 238 ? 11.719 11.742 -4.164 1 97.62 238 ALA A CA 1
ATOM 1943 C C . ALA A 1 238 ? 11.422 11.102 -5.516 1 97.62 238 ALA A C 1
ATOM 1945 O O . ALA A 1 238 ? 12.234 10.352 -6.051 1 97.62 238 ALA A O 1
ATOM 1946 N N . LEU A 1 239 ? 10.25 11.367 -6.055 1 97.19 239 LEU A N 1
ATOM 1947 C CA . LEU A 1 239 ? 9.891 10.812 -7.359 1 97.19 239 LEU A CA 1
ATOM 1948 C C . LEU A 1 239 ? 10.812 11.344 -8.445 1 97.19 239 LEU A C 1
ATOM 1950 O O . LEU A 1 239 ? 11.25 10.586 -9.32 1 97.19 239 LEU A O 1
ATOM 1954 N N . ILE A 1 240 ? 11.109 12.625 -8.375 1 98.25 240 ILE A N 1
ATOM 1955 C CA . ILE A 1 240 ? 12 13.211 -9.367 1 98.25 240 ILE A CA 1
ATOM 1956 C C . ILE A 1 240 ? 13.406 12.641 -9.203 1 98.25 240 ILE A C 1
ATOM 1958 O O . ILE A 1 240 ? 14.07 12.312 -10.188 1 98.25 240 ILE A O 1
ATOM 1962 N N . ILE A 1 241 ? 13.805 12.508 -7.984 1 98.06 241 ILE A N 1
ATOM 1963 C CA . ILE A 1 241 ? 15.109 11.914 -7.723 1 98.06 241 ILE A CA 1
ATOM 1964 C C . ILE A 1 241 ? 15.148 10.484 -8.258 1 98.06 241 ILE A C 1
ATOM 1966 O O . ILE A 1 241 ? 16.125 10.078 -8.898 1 98.06 241 ILE A O 1
ATOM 1970 N N . SER A 1 242 ? 14.102 9.758 -7.988 1 96.81 242 SER A N 1
ATOM 1971 C CA . SER A 1 242 ? 14.023 8.383 -8.469 1 96.81 242 SER A CA 1
ATOM 1972 C C . SER A 1 242 ? 14.125 8.32 -9.992 1 96.81 242 SER A C 1
ATOM 1974 O O . SER A 1 242 ? 14.859 7.492 -10.539 1 96.81 242 SER A O 1
ATOM 1976 N N . LYS A 1 243 ? 13.438 9.18 -10.609 1 96.5 243 LYS A N 1
ATOM 1977 C CA . LYS A 1 243 ? 13.477 9.25 -12.07 1 96.5 243 LYS A CA 1
ATOM 1978 C C . LYS A 1 243 ? 14.906 9.453 -12.578 1 96.5 243 LYS A C 1
ATOM 1980 O O . LYS A 1 243 ? 15.289 8.875 -13.594 1 96.5 243 LYS A O 1
ATOM 1985 N N . ASN A 1 244 ? 15.664 10.195 -11.844 1 97.5 244 ASN A N 1
ATOM 1986 C CA . ASN A 1 244 ? 17.016 10.57 -12.266 1 97.5 244 ASN A CA 1
ATOM 1987 C C . ASN A 1 244 ? 18.047 9.547 -11.82 1 97.5 244 ASN A C 1
ATOM 1989 O O . ASN A 1 244 ? 19.234 9.664 -12.141 1 97.5 244 ASN A O 1
ATOM 1993 N N . THR A 1 245 ? 17.594 8.516 -11.086 1 97.25 245 THR A N 1
ATOM 1994 C CA . THR A 1 245 ? 18.594 7.621 -10.523 1 97.25 245 THR A CA 1
ATOM 1995 C C . THR A 1 245 ? 18.281 6.172 -10.883 1 97.25 245 THR A C 1
ATOM 1997 O O . THR A 1 245 ? 19 5.258 -10.477 1 97.25 245 THR A O 1
ATOM 2000 N N . VAL A 1 246 ? 17.266 5.902 -11.672 1 95.69 246 VAL A N 1
ATOM 2001 C CA . VAL A 1 246 ? 16.844 4.555 -12.047 1 95.69 246 VAL A CA 1
ATOM 2002 C C . VAL A 1 246 ? 17.984 3.84 -12.766 1 95.69 246 VAL A C 1
ATOM 2004 O O . VAL A 1 246 ? 18.172 2.629 -12.617 1 95.69 246 VAL A O 1
ATOM 2007 N N . HIS A 1 247 ? 18.766 4.602 -13.5 1 95.38 247 HIS A N 1
ATOM 2008 C CA . HIS A 1 247 ? 19.812 4.035 -14.336 1 95.38 247 HIS A CA 1
ATOM 2009 C C . HIS A 1 247 ? 20.938 3.445 -13.484 1 95.38 247 HIS A C 1
ATOM 2011 O O . HIS A 1 247 ? 21.781 2.707 -13.992 1 95.38 247 HIS A O 1
ATOM 2017 N N . LEU A 1 248 ? 20.922 3.791 -12.203 1 94.81 248 LEU A N 1
ATOM 2018 C CA . LEU A 1 248 ? 21.969 3.301 -11.305 1 94.81 248 LEU A CA 1
ATOM 2019 C C . LEU A 1 248 ? 21.703 1.86 -10.891 1 94.81 248 LEU A C 1
ATOM 2021 O O . LEU A 1 248 ? 22.562 1.203 -10.305 1 94.81 248 LEU A O 1
ATOM 2025 N N . SER A 1 249 ? 20.516 1.293 -11.164 1 94 249 SER A N 1
ATOM 2026 C CA . SER A 1 249 ? 20.125 -0.05 -10.742 1 94 249 SER A CA 1
ATOM 2027 C C . SER A 1 249 ? 20.656 -1.105 -11.711 1 94 249 SER A C 1
ATOM 2029 O O . SER A 1 249 ? 20.828 -0.836 -12.898 1 94 249 SER A O 1
ATOM 2031 N N . PRO A 1 250 ? 20.922 -2.293 -11.234 1 94.75 250 PRO A N 1
ATOM 2032 C CA . PRO A 1 250 ? 21.375 -3.379 -12.109 1 94.75 250 PRO A CA 1
ATOM 2033 C C . PRO A 1 250 ? 20.219 -4.078 -12.828 1 94.75 250 PRO A C 1
ATOM 2035 O O . PRO A 1 250 ? 20.453 -4.922 -13.695 1 94.75 250 PRO A O 1
ATOM 2038 N N . GLY A 1 251 ? 18.984 -3.768 -12.484 1 93.12 251 GLY A N 1
ATOM 2039 C CA . GLY A 1 251 ? 17.844 -4.418 -13.086 1 93.12 251 GLY A CA 1
ATOM 2040 C C . GLY A 1 251 ? 17.562 -3.949 -14.508 1 93.12 251 GLY A C 1
ATOM 2041 O O . GLY A 1 251 ? 18.078 -2.908 -14.93 1 93.12 251 GLY A O 1
ATOM 2042 N N . ASP A 1 252 ? 16.703 -4.734 -15.258 1 90.62 252 ASP A N 1
ATOM 2043 C CA . ASP A 1 252 ? 16.469 -4.461 -16.672 1 90.62 252 ASP A CA 1
ATOM 2044 C C . ASP A 1 252 ? 15.086 -3.832 -16.891 1 90.62 252 ASP A C 1
ATOM 2046 O O . ASP A 1 252 ? 14.617 -3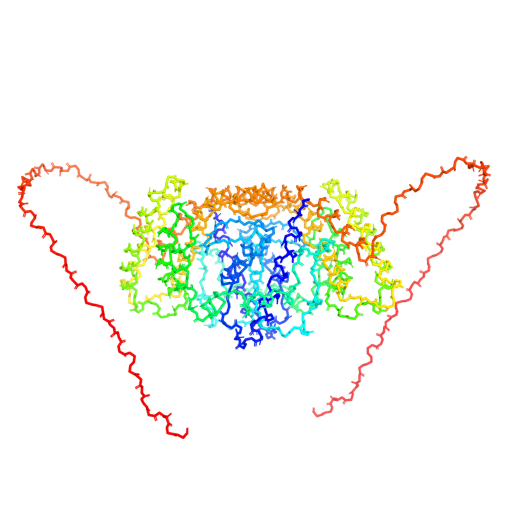.717 -18.016 1 90.62 252 ASP A O 1
ATOM 2050 N N . ASN A 1 253 ? 14.453 -3.447 -15.812 1 93 253 ASN A N 1
ATOM 2051 C CA . ASN A 1 253 ? 13.094 -2.951 -15.945 1 93 253 ASN A CA 1
ATOM 2052 C C . ASN A 1 253 ? 13.016 -1.442 -15.719 1 93 253 ASN A C 1
ATOM 2054 O O . ASN A 1 253 ? 12.039 -0.939 -15.172 1 93 253 ASN A O 1
ATOM 2058 N N . ASP A 1 254 ? 13.992 -0.724 -16.156 1 93.25 254 ASP A N 1
ATOM 2059 C CA . ASP A 1 254 ? 14.07 0.725 -15.984 1 93.25 254 ASP A CA 1
ATOM 2060 C C . ASP A 1 254 ? 12.859 1.414 -16.625 1 93.25 254 ASP A C 1
ATOM 2062 O O . ASP A 1 254 ? 12.266 2.312 -16.016 1 93.25 254 ASP A O 1
ATOM 2066 N N . ASP A 1 255 ? 12.578 0.939 -17.781 1 92.5 255 ASP A N 1
ATOM 2067 C CA . ASP A 1 255 ? 11.492 1.574 -18.516 1 92.5 255 ASP A CA 1
ATOM 2068 C C . ASP A 1 255 ? 10.172 1.441 -17.766 1 92.5 255 ASP A C 1
ATOM 2070 O O . ASP A 1 255 ? 9.375 2.385 -17.719 1 92.5 255 ASP A O 1
ATOM 2074 N N . LYS A 1 256 ? 9.969 0.298 -17.219 1 89.88 256 LYS A N 1
ATOM 2075 C CA . LYS A 1 256 ? 8.742 0.072 -16.469 1 89.88 256 LYS A CA 1
ATOM 2076 C C . LYS A 1 256 ? 8.688 0.957 -15.219 1 89.88 256 LYS A C 1
ATOM 2078 O O . LYS A 1 256 ? 7.641 1.529 -14.906 1 89.88 256 LYS A O 1
ATOM 2083 N N . LEU A 1 257 ? 9.758 1.06 -14.531 1 91.44 257 LEU A N 1
ATOM 2084 C CA . LEU A 1 257 ? 9.812 1.909 -13.344 1 91.44 257 LEU A CA 1
ATOM 2085 C C . LEU A 1 257 ? 9.648 3.377 -13.719 1 91.44 257 LEU A C 1
ATOM 2087 O O . LEU A 1 257 ? 8.93 4.117 -13.047 1 91.44 257 LEU A O 1
ATOM 2091 N N . LEU A 1 258 ? 10.273 3.766 -14.766 1 94.12 258 LEU A N 1
ATOM 2092 C CA . LEU A 1 258 ? 10.156 5.145 -15.227 1 94.12 258 LEU A CA 1
ATOM 2093 C C . LEU A 1 258 ? 8.711 5.48 -15.578 1 94.12 258 LEU A C 1
ATOM 2095 O O . LEU A 1 258 ? 8.219 6.555 -15.227 1 94.12 258 LEU A O 1
ATOM 2099 N N . ASN A 1 259 ? 8.102 4.559 -16.203 1 90.88 259 ASN A N 1
ATOM 2100 C CA . ASN A 1 259 ? 6.691 4.762 -16.531 1 90.88 259 ASN A CA 1
ATOM 2101 C C . ASN A 1 259 ? 5.836 4.898 -15.273 1 90.88 259 ASN A C 1
ATOM 2103 O O . ASN A 1 259 ? 4.938 5.742 -15.211 1 90.88 259 ASN A O 1
ATOM 2107 N N . ALA A 1 260 ? 6.105 4.098 -14.297 1 89.19 260 ALA A N 1
ATOM 2108 C CA . ALA A 1 260 ? 5.375 4.168 -13.039 1 89.19 260 ALA A CA 1
ATOM 2109 C C . ALA A 1 260 ? 5.617 5.5 -12.336 1 89.19 260 ALA A C 1
ATOM 2111 O O . ALA A 1 260 ? 4.68 6.113 -11.82 1 89.19 260 ALA A O 1
ATOM 2112 N N . ILE A 1 261 ? 6.816 5.926 -12.344 1 93.12 261 ILE A N 1
ATOM 2113 C CA . ILE A 1 261 ? 7.191 7.191 -11.719 1 93.12 261 ILE A CA 1
ATOM 2114 C C . ILE A 1 261 ? 6.477 8.344 -12.422 1 93.12 261 ILE A C 1
ATOM 2116 O O . ILE A 1 261 ? 5.91 9.219 -11.773 1 93.12 261 ILE A O 1
ATOM 2120 N N . ASP A 1 262 ? 6.492 8.312 -13.695 1 93.69 262 ASP A N 1
ATOM 2121 C CA . ASP A 1 262 ? 5.852 9.375 -14.461 1 93.69 262 ASP A CA 1
ATOM 2122 C C . ASP A 1 262 ? 4.355 9.438 -14.172 1 93.69 262 ASP A C 1
ATOM 2124 O O . ASP A 1 262 ? 3.787 10.523 -14.062 1 93.69 262 ASP A O 1
ATOM 2128 N N . SER A 1 263 ? 3.824 8.305 -14.008 1 90.25 263 SER A N 1
ATOM 2129 C CA . SER A 1 263 ? 2.408 8.25 -13.664 1 90.25 263 SER A CA 1
ATOM 2130 C C . SER A 1 263 ? 2.146 8.859 -12.289 1 90.25 263 SER A C 1
ATOM 2132 O O . SER A 1 263 ? 1.205 9.633 -12.117 1 90.25 263 SER A O 1
ATOM 2134 N N . ASP A 1 264 ? 2.932 8.531 -11.383 1 90.81 264 ASP A N 1
ATOM 2135 C CA . ASP A 1 264 ? 2.787 9.055 -10.023 1 90.81 264 ASP A CA 1
ATOM 2136 C C . ASP A 1 264 ? 3.01 10.562 -10 1 90.81 264 ASP A C 1
ATOM 2138 O O . ASP A 1 264 ? 2.307 11.289 -9.289 1 90.81 264 ASP A O 1
ATOM 2142 N N . LEU A 1 265 ? 3.941 10.984 -10.773 1 94.88 265 LEU A N 1
ATOM 2143 C CA . LEU A 1 265 ? 4.227 12.414 -10.852 1 94.88 265 LEU A CA 1
ATOM 2144 C C . LEU A 1 265 ? 3.047 13.172 -11.445 1 94.88 265 LEU A C 1
ATOM 2146 O O . LEU A 1 265 ? 2.691 14.25 -10.969 1 94.88 265 LEU A O 1
ATOM 2150 N N . GLN A 1 266 ? 2.531 12.602 -12.422 1 92.75 266 GLN A N 1
ATOM 2151 C CA . GLN A 1 266 ? 1.385 13.242 -13.047 1 92.75 266 GLN A CA 1
ATOM 2152 C C . GLN A 1 266 ? 0.23 13.398 -12.062 1 92.75 266 GLN A C 1
ATOM 2154 O O . GLN A 1 266 ? -0.403 14.453 -12.008 1 92.75 266 GLN A O 1
ATOM 2159 N N . LYS A 1 267 ? -0.018 12.414 -11.305 1 88.31 267 LYS A N 1
ATOM 2160 C CA . LYS A 1 267 ? -1.061 12.461 -10.281 1 88.31 267 LYS A CA 1
ATOM 2161 C C . LYS A 1 267 ? -0.77 13.547 -9.25 1 88.31 267 LYS A C 1
ATOM 2163 O O . LYS A 1 267 ? -1.637 14.359 -8.938 1 88.31 267 LYS A O 1
ATOM 2168 N N . LEU A 1 268 ? 0.391 13.562 -8.805 1 93.56 268 LEU A N 1
ATOM 2169 C CA . LEU A 1 268 ? 0.785 14.492 -7.75 1 93.56 268 LEU A CA 1
ATOM 2170 C C . LEU A 1 268 ? 0.737 15.93 -8.25 1 93.56 268 LEU A C 1
ATOM 2172 O O . LEU A 1 268 ? 0.25 16.812 -7.543 1 93.56 268 LEU A O 1
ATOM 2176 N N . ARG A 1 269 ? 1.223 16.156 -9.453 1 93.94 269 ARG A N 1
ATOM 2177 C CA . ARG A 1 269 ? 1.217 17.484 -10.07 1 93.94 269 ARG A CA 1
ATOM 2178 C C . ARG A 1 269 ? -0.202 18.031 -10.172 1 93.94 269 ARG A C 1
ATOM 2180 O O . ARG A 1 269 ? -0.422 19.234 -10 1 93.94 269 ARG A O 1
ATOM 2187 N N . GLY A 1 270 ? -1.052 17.141 -10.328 1 89.5 270 GLY A N 1
ATOM 2188 C CA . GLY A 1 270 ? -2.424 17.562 -10.555 1 89.5 270 GLY A CA 1
ATOM 2189 C C . GLY A 1 270 ? -3.189 17.828 -9.273 1 89.5 270 GLY A C 1
ATOM 2190 O O . GLY A 1 270 ? -4.258 18.438 -9.297 1 89.5 270 GLY A O 1
ATOM 2191 N N . GLU A 1 271 ? -2.59 17.469 -8.156 1 92.31 271 GLU A N 1
ATOM 2192 C CA . GLU A 1 271 ? -3.449 17.5 -6.973 1 92.31 271 GLU A CA 1
ATOM 2193 C C . GLU A 1 271 ? -2.803 18.297 -5.84 1 92.31 271 GLU A C 1
ATOM 2195 O O . GLU A 1 271 ? -3.498 18.797 -4.957 1 92.31 271 GLU A O 1
ATOM 2200 N N . ILE A 1 272 ? -1.519 18.469 -5.789 1 96.44 272 ILE A N 1
ATOM 2201 C CA . ILE A 1 272 ? -0.798 18.844 -4.578 1 96.44 272 ILE A CA 1
ATOM 2202 C C . ILE A 1 272 ? -1.123 20.297 -4.219 1 96.44 272 ILE A C 1
ATOM 2204 O O . ILE A 1 272 ? -1.262 20.641 -3.039 1 96.44 272 ILE A O 1
ATOM 2208 N N . LYS A 1 273 ? -1.291 21.156 -5.152 1 96 273 LYS A N 1
ATOM 2209 C CA . LYS A 1 273 ? -1.597 22.547 -4.867 1 96 273 LYS A CA 1
ATOM 2210 C C . LYS A 1 273 ? -2.979 22.688 -4.234 1 96 273 LYS A C 1
ATOM 2212 O O . LYS A 1 273 ? -3.15 23.438 -3.27 1 96 273 LYS A O 1
ATOM 2217 N N . ASP A 1 274 ? -3.914 21.953 -4.816 1 95.31 274 ASP A N 1
ATOM 2218 C CA . ASP A 1 274 ? -5.258 21.969 -4.254 1 95.31 274 ASP A CA 1
ATOM 2219 C C . ASP A 1 274 ? -5.266 21.406 -2.83 1 95.31 274 ASP A C 1
ATOM 2221 O O . ASP A 1 274 ? -6.016 21.891 -1.977 1 95.31 274 ASP A O 1
ATOM 2225 N N . GLU A 1 275 ? -4.469 20.438 -2.617 1 96.94 275 GLU A N 1
ATOM 2226 C CA . GLU A 1 275 ? -4.371 19.844 -1.287 1 96.94 275 GLU A CA 1
ATOM 2227 C C . GLU A 1 275 ? -3.828 20.844 -0.273 1 96.94 275 GLU A C 1
ATOM 2229 O O . GLU A 1 275 ? -4.344 20.953 0.841 1 96.94 275 GLU A O 1
ATOM 2234 N N . ILE A 1 276 ? -2.814 21.578 -0.618 1 97.88 276 ILE A N 1
ATOM 2235 C CA . ILE A 1 276 ? -2.23 22.578 0.276 1 97.88 276 ILE A CA 1
ATOM 2236 C C . ILE A 1 276 ? -3.258 23.672 0.579 1 97.88 276 ILE A C 1
ATOM 2238 O O . ILE A 1 276 ? -3.416 24.078 1.731 1 97.88 276 ILE A O 1
ATOM 2242 N N . HIS A 1 277 ? -3.975 24.047 -0.443 1 96.31 277 HIS A N 1
ATOM 2243 C CA . HIS A 1 277 ? -5.004 25.062 -0.257 1 96.31 277 HIS A CA 1
ATOM 2244 C C . HIS A 1 277 ? -6.098 24.578 0.687 1 96.31 277 HIS A C 1
ATOM 2246 O O . HIS A 1 277 ? -6.578 25.328 1.533 1 96.31 277 HIS A O 1
ATOM 2252 N N . SER A 1 278 ? -6.438 23.344 0.51 1 95.81 278 SER A N 1
ATOM 2253 C CA . SER A 1 278 ? -7.434 22.766 1.404 1 95.81 278 SER A CA 1
ATOM 2254 C C . SER A 1 278 ? -6.945 22.766 2.848 1 95.81 278 SER A C 1
ATOM 2256 O O . SER A 1 278 ? -7.699 23.078 3.768 1 95.81 278 SER A O 1
ATOM 2258 N N . LEU A 1 279 ? -5.707 22.438 3.031 1 97.44 279 LEU A N 1
ATOM 2259 C CA . LEU A 1 279 ? -5.129 22.422 4.371 1 97.44 279 LEU A CA 1
ATOM 2260 C C . LEU A 1 279 ? -5.109 23.828 4.969 1 97.44 279 LEU A C 1
ATOM 2262 O O . LEU A 1 279 ? -5.352 24 6.168 1 97.44 279 LEU A O 1
ATOM 2266 N N . GLU A 1 280 ? -4.812 24.812 4.145 1 96.88 280 GLU A N 1
ATOM 2267 C CA . GLU A 1 280 ? -4.852 26.188 4.609 1 96.88 280 GLU A CA 1
ATOM 2268 C C . GLU A 1 280 ? -6.242 26.562 5.105 1 96.88 280 GLU A C 1
ATOM 2270 O O . GLU A 1 280 ? -6.383 27.156 6.176 1 96.88 280 GLU A O 1
ATOM 2275 N N . LYS A 1 281 ? -7.199 26.203 4.352 1 94.19 281 LYS A N 1
ATOM 2276 C CA . LYS A 1 281 ? -8.578 26.5 4.719 1 94.19 281 LYS A CA 1
ATOM 2277 C C . LYS A 1 281 ? -8.961 25.812 6.027 1 94.19 281 LYS A C 1
ATOM 2279 O O . LYS A 1 281 ? -9.594 26.422 6.895 1 94.19 281 LYS A O 1
ATOM 2284 N N . GLN A 1 282 ? -8.531 24.609 6.12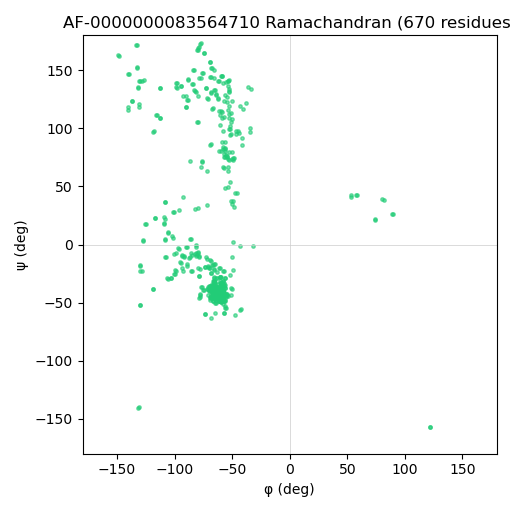5 1 95.06 282 GLN A N 1
ATOM 2285 C CA . GLN A 1 282 ? -8.797 23.875 7.352 1 95.06 282 GLN A CA 1
ATOM 2286 C C . GLN A 1 282 ? -8.117 24.531 8.547 1 95.06 282 GLN A C 1
ATOM 2288 O O . GLN A 1 282 ? -8.711 24.625 9.633 1 95.06 282 GLN A O 1
ATOM 2293 N N . GLY A 1 283 ? -6.906 24.938 8.367 1 96.31 283 GLY A N 1
ATOM 2294 C CA . GLY A 1 283 ? -6.199 25.641 9.422 1 96.31 283 GLY A CA 1
ATOM 2295 C C . GLY A 1 283 ? -6.895 26.922 9.852 1 96.31 283 GLY A C 1
ATOM 2296 O O . GLY A 1 283 ? -6.961 27.234 11.039 1 96.31 283 GLY A O 1
ATOM 2297 N N . GLY A 1 284 ? -7.395 27.656 8.883 1 94.31 284 GLY A N 1
ATOM 2298 C CA . GLY A 1 284 ? -8.148 28.875 9.188 1 94.31 284 GLY A CA 1
ATOM 2299 C C . GLY A 1 284 ? -9.375 28.609 10.031 1 94.31 284 GLY A C 1
ATOM 2300 O O . GLY A 1 284 ? -9.633 29.328 11 1 94.31 284 GLY A O 1
ATOM 2301 N N . SER A 1 285 ? -10.078 27.562 9.703 1 91.62 285 SER A N 1
ATOM 2302 C CA . SER A 1 285 ? -11.305 27.219 10.422 1 91.62 285 SER A CA 1
ATOM 2303 C C . SER A 1 285 ? -11.008 26.812 11.859 1 91.62 285 SER A C 1
ATOM 2305 O O . SER A 1 285 ? -11.891 26.875 12.719 1 91.62 285 SER A O 1
ATOM 2307 N N . ARG A 1 286 ? -9.758 26.469 12.156 1 93.44 286 ARG A N 1
ATOM 2308 C CA . ARG A 1 286 ? -9.383 25.984 13.477 1 93.44 286 ARG A CA 1
ATOM 2309 C C . ARG A 1 286 ? -8.562 27.031 14.234 1 93.44 286 ARG A C 1
ATOM 2311 O O . ARG A 1 286 ? -8.039 26.75 15.312 1 93.44 286 ARG A O 1
ATOM 2318 N N . GLY A 1 287 ? -8.406 28.219 13.609 1 93.81 287 GLY A N 1
ATOM 2319 C CA . GLY A 1 287 ? -7.664 29.297 14.25 1 93.81 287 GLY A CA 1
ATOM 2320 C C . GLY A 1 287 ? -6.164 29.062 14.258 1 93.81 287 GLY A C 1
ATOM 2321 O O . GLY A 1 287 ? -5.461 29.578 15.133 1 93.81 287 GLY A O 1
ATOM 2322 N N . LEU A 1 288 ? -5.703 28.188 13.336 1 96.5 288 LEU A N 1
ATOM 2323 C CA . LEU A 1 288 ? -4.285 27.844 13.336 1 96.5 288 LEU A CA 1
ATOM 2324 C C . LEU A 1 288 ? -3.576 28.484 12.148 1 96.5 288 LEU A C 1
ATOM 2326 O O . LEU A 1 288 ? -2.348 28.422 12.047 1 96.5 288 LEU A O 1
ATOM 2330 N N . TYR A 1 289 ? -4.312 29.016 11.234 1 93.38 289 TYR A N 1
ATOM 2331 C CA . TYR A 1 289 ? -3.713 29.578 10.031 1 93.38 289 TYR A CA 1
ATOM 2332 C C . TYR A 1 289 ? -4.426 30.875 9.625 1 93.38 289 TYR A C 1
ATOM 2334 O O . TYR A 1 289 ? -5.645 30.875 9.445 1 93.38 289 TYR A O 1
ATOM 2342 N N . VAL A 1 290 ? -3.766 31.984 9.641 1 84.12 290 VAL A N 1
ATOM 2343 C CA . VAL A 1 290 ? -4.312 33.25 9.188 1 84.12 290 VAL A CA 1
ATOM 2344 C C . VAL A 1 290 ? -3.596 33.719 7.918 1 84.12 290 VAL A C 1
ATOM 2346 O O . VAL A 1 290 ? -2.365 33.781 7.883 1 84.12 290 VAL A O 1
ATOM 2349 N N . ASN A 1 291 ? -4.363 33.625 6.844 1 69.62 291 ASN A N 1
ATOM 2350 C CA . ASN A 1 291 ? -3.764 34.156 5.617 1 69.62 291 ASN A CA 1
ATOM 2351 C C . ASN A 1 291 ? -3.604 35.656 5.664 1 69.62 291 ASN A C 1
ATOM 2353 O O . ASN A 1 291 ? -4.57 36.375 5.914 1 69.62 291 ASN A O 1
ATOM 2357 N N . TYR A 1 292 ? -2.627 36.312 6.141 1 53.44 292 TYR A N 1
ATOM 2358 C CA . TYR A 1 292 ? -2.461 37.75 6.074 1 53.44 292 TYR A CA 1
ATOM 2359 C C . TYR A 1 292 ? -2.514 38.25 4.633 1 53.44 292 TYR A C 1
ATOM 2361 O O . TYR A 1 292 ? -1.711 37.844 3.799 1 53.44 292 TYR A O 1
ATOM 2369 N N . GLN A 1 293 ? -3.693 38.312 4.137 1 48.06 293 GLN A N 1
ATOM 2370 C CA . GLN A 1 293 ? -3.672 39.125 2.924 1 48.06 293 GLN A CA 1
ATOM 2371 C C . GLN A 1 293 ? -3.104 40.5 3.199 1 48.06 293 GLN A C 1
ATOM 2373 O O . GLN A 1 293 ? -3.381 41.094 4.242 1 48.06 293 GLN A O 1
ATOM 2378 N N . PRO A 1 294 ? -2.109 41.094 2.496 1 41.16 294 PRO A N 1
ATOM 2379 C CA . PRO A 1 294 ? -1.662 42.469 2.682 1 41.16 294 PRO A CA 1
ATOM 2380 C C . PRO A 1 294 ? -2.82 43.469 2.748 1 41.16 294 PRO A C 1
ATOM 2382 O O . PRO A 1 294 ? -3.705 43.438 1.888 1 41.16 294 PRO A O 1
ATOM 2385 N N . ASP A 1 295 ? -3.33 43.875 3.793 1 37.31 295 ASP A N 1
ATOM 2386 C CA . ASP A 1 295 ? -4.168 45.062 3.816 1 37.31 295 ASP A CA 1
ATOM 2387 C C . ASP A 1 295 ? -3.648 46.125 2.84 1 37.31 295 ASP A C 1
ATOM 2389 O O . ASP A 1 295 ? -2.443 46.188 2.596 1 37.31 295 ASP A O 1
ATOM 2393 N N . SER A 1 296 ? -4.492 46.812 2 1 36 296 SER A N 1
ATOM 2394 C CA . SER A 1 296 ? -4.207 48.094 1.318 1 36 296 SER A CA 1
ATOM 2395 C C . SER A 1 296 ? -3.484 49.062 2.238 1 36 296 SER A C 1
ATOM 2397 O O . SER A 1 296 ? -4.059 49.531 3.217 1 36 296 SER A O 1
ATOM 2399 N N . LEU A 1 297 ? -2.189 49.156 2.463 1 34.44 297 LEU A N 1
ATOM 2400 C CA . LEU A 1 297 ? -1.418 50.312 2.936 1 34.44 297 LEU A CA 1
ATOM 2401 C C . LEU A 1 297 ? -1.998 51.625 2.398 1 34.44 297 LEU A C 1
ATOM 2403 O O . LEU A 1 297 ? -2.186 51.75 1.188 1 34.44 297 LEU A O 1
ATOM 2407 N N . ASP A 1 298 ? -2.74 52.375 3.088 1 33.22 298 ASP A N 1
ATOM 2408 C CA . ASP A 1 298 ? -2.818 53.812 2.902 1 33.22 298 ASP A CA 1
ATOM 2409 C C . ASP A 1 298 ? -1.446 54.406 2.586 1 33.22 298 ASP A C 1
ATOM 2411 O O . ASP A 1 298 ? -0.45 54.062 3.213 1 33.22 298 ASP A O 1
ATOM 2415 N N . SER A 1 299 ? -1.154 55.125 1.429 1 31.7 299 SER A N 1
ATOM 2416 C CA . SER A 1 299 ? -0.047 55.812 0.747 1 31.7 299 SER A CA 1
ATOM 2417 C C . SER A 1 299 ? 0.667 56.781 1.674 1 31.7 299 SER A C 1
ATOM 2419 O O . SER A 1 299 ? 1.488 57.594 1.225 1 31.7 299 SER A O 1
ATOM 2421 N N . ASN A 1 300 ? 0.218 57.125 2.859 1 28.83 300 ASN A N 1
ATOM 2422 C CA . ASN A 1 300 ? 0.992 58.25 3.371 1 28.83 300 ASN A CA 1
ATOM 2423 C C . ASN A 1 300 ? 2.398 57.812 3.781 1 28.83 300 ASN A C 1
ATOM 2425 O O . ASN A 1 300 ? 2.65 57.531 4.953 1 28.83 300 ASN A O 1
ATOM 2429 N N . SER A 1 301 ? 3.045 56.906 3.176 1 26.61 301 SER A N 1
ATOM 2430 C CA . SER A 1 301 ? 4.438 56.594 3.461 1 26.61 301 SER A CA 1
ATOM 2431 C C . SER A 1 301 ? 5.34 57.812 3.312 1 26.61 301 SER A C 1
ATOM 2433 O O . SER A 1 301 ? 5.516 58.312 2.209 1 26.61 301 SER A O 1
ATOM 2435 N N . THR A 1 302 ? 5.355 58.688 4.367 1 28.55 302 THR A N 1
ATOM 2436 C CA . THR A 1 302 ? 6.492 59.562 4.527 1 28.55 302 THR A CA 1
ATOM 2437 C C . THR A 1 302 ? 7.809 58.844 4.297 1 28.55 302 THR A C 1
ATOM 2439 O O . THR A 1 302 ? 8.008 57.75 4.816 1 28.55 302 THR A O 1
ATOM 2442 N N . SER A 1 303 ? 8.625 59.25 3.307 1 27.31 303 SER A N 1
ATOM 2443 C CA . SER A 1 303 ? 9.93 58.906 2.744 1 27.31 303 SER A CA 1
ATOM 2444 C C . SER A 1 303 ? 11 58.844 3.828 1 27.31 303 SER A C 1
ATOM 2446 O O . SER A 1 303 ? 11.562 59.875 4.211 1 27.31 303 SER A O 1
ATOM 2448 N N . LEU A 1 304 ? 10.75 58.375 5.012 1 25.36 304 LEU A N 1
ATOM 2449 C CA . LEU A 1 304 ? 11.938 58.469 5.859 1 25.36 304 LEU A CA 1
ATOM 2450 C C . LEU A 1 304 ? 13.117 57.75 5.234 1 25.36 304 LEU A C 1
ATOM 2452 O O . LEU A 1 304 ? 13.055 56.531 5.023 1 25.36 304 LEU A O 1
ATOM 2456 N N . GLU A 1 305 ? 13.906 58.375 4.406 1 26.92 305 GLU A N 1
ATOM 2457 C CA . GLU A 1 305 ? 15.234 58.125 3.857 1 26.92 305 GLU A CA 1
ATOM 2458 C C . GLU A 1 305 ? 16.203 57.688 4.953 1 26.92 305 GLU A C 1
ATOM 2460 O O . GLU A 1 305 ? 16.703 58.531 5.711 1 26.92 305 GLU A O 1
ATOM 2465 N N . GLU A 1 306 ? 15.82 56.781 5.871 1 26.09 306 GLU A N 1
ATOM 2466 C CA . GLU A 1 306 ? 16.875 56.562 6.863 1 26.09 306 GLU A CA 1
ATOM 2467 C C . GLU A 1 306 ? 18.172 56.125 6.195 1 26.09 306 GLU A C 1
ATOM 2469 O O . GLU A 1 306 ? 18.172 55.219 5.359 1 26.09 306 GLU A O 1
ATOM 2474 N N . THR A 1 307 ? 19.141 56.938 6.18 1 25.56 307 THR A N 1
ATOM 2475 C CA . THR A 1 307 ? 20.547 56.875 5.828 1 25.56 307 THR A CA 1
ATOM 2476 C C . THR A 1 307 ? 21.234 55.688 6.504 1 25.56 307 THR A C 1
ATOM 2478 O O . THR A 1 307 ? 21.375 55.656 7.73 1 25.56 307 THR A O 1
ATOM 2481 N N . PHE A 1 308 ? 20.938 54.5 5.992 1 23.66 308 PHE A N 1
ATOM 2482 C CA . PHE A 1 308 ? 21.625 53.281 6.406 1 23.66 308 PHE A CA 1
ATOM 2483 C C . PHE A 1 308 ? 23.141 53.469 6.371 1 23.66 308 PHE A C 1
ATOM 2485 O O . PHE A 1 308 ? 23.719 53.656 5.301 1 23.66 308 PHE A O 1
ATOM 2492 N N . THR A 1 309 ? 23.578 54.219 7.332 1 24.08 309 THR A N 1
ATOM 2493 C CA . THR A 1 309 ? 25.031 54.312 7.5 1 24.08 309 THR A CA 1
ATOM 2494 C C . THR A 1 309 ? 25.656 52.938 7.594 1 24.08 309 THR A C 1
ATOM 2496 O O . THR A 1 309 ? 25.109 52.062 8.25 1 24.08 309 THR A O 1
ATOM 2499 N N . GLU A 1 310 ? 26.547 52.562 6.699 1 25.22 310 GLU A N 1
ATOM 2500 C CA . GLU A 1 310 ? 27.422 51.406 6.391 1 25.22 310 GLU A CA 1
ATOM 2501 C C . GLU A 1 310 ? 28.203 50.969 7.621 1 25.22 310 GLU A C 1
ATOM 2503 O O . GLU A 1 310 ? 29.312 51.438 7.855 1 25.22 310 GLU A O 1
ATOM 2508 N N . SER A 1 311 ? 27.562 51.031 8.836 1 24.47 311 SER A N 1
ATOM 2509 C CA . SER A 1 311 ? 28.531 50.75 9.891 1 24.47 311 SER A CA 1
ATOM 2510 C C . SER A 1 311 ? 29.188 49.375 9.719 1 24.47 311 SER A C 1
ATOM 2512 O O . SER A 1 311 ? 28.562 48.469 9.203 1 24.47 311 SER A O 1
ATOM 2514 N N . ASN A 1 312 ? 30.531 49.25 9.953 1 23.36 312 ASN A N 1
ATOM 2515 C CA . ASN A 1 312 ? 31.609 48.281 9.828 1 23.36 312 ASN A CA 1
ATOM 2516 C C . ASN A 1 312 ? 31.297 47 10.609 1 23.36 312 ASN A C 1
ATOM 2518 O O . ASN A 1 312 ? 31.281 47.031 11.844 1 23.36 312 ASN A O 1
ATOM 2522 N N . ILE A 1 313 ? 30.328 46.25 10.234 1 22.58 313 ILE A N 1
ATOM 2523 C CA . ILE A 1 313 ? 29.969 45.031 10.922 1 22.58 313 ILE A CA 1
ATOM 2524 C C . ILE A 1 313 ? 31.203 44.156 11.102 1 22.58 313 ILE A C 1
ATOM 2526 O O . ILE A 1 313 ? 31.828 43.75 10.125 1 22.58 313 ILE A O 1
ATOM 2530 N N . GLU A 1 314 ? 31.781 44.312 12.281 1 23.61 314 GLU A N 1
ATOM 2531 C CA . GLU A 1 314 ? 32.969 43.531 12.688 1 23.61 314 GLU A CA 1
ATOM 2532 C C . GLU A 1 314 ? 32.719 42.031 12.531 1 23.61 314 GLU A C 1
ATOM 2534 O O . GLU A 1 314 ? 31.594 41.562 12.711 1 23.61 314 GLU A O 1
ATOM 2539 N N . PRO A 1 315 ? 33.688 41.312 11.992 1 23.23 315 PRO A N 1
ATOM 2540 C CA . PRO A 1 315 ? 33.75 39.906 11.617 1 23.23 315 PRO A CA 1
ATOM 2541 C C . PRO A 1 315 ? 33.344 38.969 12.766 1 23.23 315 PRO A C 1
ATOM 2543 O O . PRO A 1 315 ? 33.812 39.188 13.898 1 23.23 315 PRO A O 1
ATOM 2546 N N . TRP A 1 316 ? 32.125 38.469 12.781 1 21.2 316 TRP A N 1
ATOM 2547 C CA . TRP A 1 316 ? 31.5 37.625 13.812 1 21.2 316 TRP A CA 1
ATOM 2548 C C . TRP A 1 316 ? 32.438 36.5 14.219 1 21.2 316 TRP A C 1
ATOM 2550 O O . TRP A 1 316 ? 32.969 35.781 13.367 1 21.2 316 TRP A O 1
ATOM 2560 N N . THR A 1 317 ? 33.156 36.594 15.234 1 19.62 317 THR A N 1
ATOM 2561 C CA . THR A 1 317 ? 34.094 35.656 15.828 1 19.62 317 THR A CA 1
ATOM 2562 C C . THR A 1 317 ? 33.406 34.312 16.047 1 19.62 317 THR A C 1
ATOM 2564 O O . THR A 1 317 ? 32.219 34.25 16.328 1 19.62 317 THR A O 1
ATOM 2567 N N . LYS A 1 318 ? 34.188 33.219 15.805 1 24.45 318 LYS A N 1
ATOM 2568 C CA . LYS A 1 318 ? 34.062 31.766 15.828 1 24.45 318 LYS A CA 1
ATOM 2569 C C . LYS A 1 318 ? 33.531 31.281 17.188 1 24.45 318 LYS A C 1
ATOM 2571 O O . LYS A 1 318 ? 34.281 31.234 18.156 1 24.45 318 LYS A O 1
ATOM 2576 N N . ALA A 1 319 ? 32.344 31.594 17.656 1 21.22 319 ALA A N 1
ATOM 2577 C CA . ALA A 1 319 ? 32 31.109 18.984 1 21.22 319 ALA A CA 1
ATOM 2578 C C . ALA A 1 319 ? 32.031 29.594 19.047 1 21.22 319 ALA A C 1
ATOM 2580 O O . ALA A 1 319 ? 31.469 28.906 18.188 1 21.22 319 ALA A O 1
ATOM 2581 N N . ALA A 1 320 ? 32.969 28.984 19.766 1 22.45 320 ALA A N 1
ATOM 2582 C CA . ALA A 1 320 ? 33.344 27.609 20.094 1 22.45 320 ALA A CA 1
ATOM 2583 C C . ALA A 1 320 ? 32.188 26.891 20.812 1 22.45 320 ALA A C 1
ATOM 2585 O O . ALA A 1 320 ? 31.797 27.281 21.922 1 22.45 320 ALA A O 1
ATOM 2586 N N . ALA A 1 321 ? 31.266 26.438 20.141 1 23 321 ALA A N 1
ATOM 2587 C CA . ALA A 1 321 ? 30.141 25.719 20.75 1 23 321 ALA A CA 1
ATOM 2588 C C . ALA A 1 321 ? 30.609 24.516 21.547 1 23 321 ALA A C 1
ATOM 2590 O O . ALA A 1 321 ? 31.328 23.656 21.031 1 23 321 ALA A O 1
ATOM 2591 N N . VAL A 1 322 ? 30.766 24.578 22.812 1 23 322 VAL A N 1
ATOM 2592 C CA . VAL A 1 322 ? 31.172 23.562 23.766 1 23 322 VAL A CA 1
ATOM 2593 C C . VAL A 1 322 ? 30.188 22.391 23.75 1 23 322 VAL A C 1
ATOM 2595 O O . VAL A 1 322 ? 28.969 22.594 23.797 1 23 322 VAL A O 1
ATOM 2598 N N . PRO A 1 323 ? 30.656 21.203 23.328 1 22.34 323 PRO A N 1
ATOM 2599 C CA . PRO A 1 323 ? 29.969 19.922 23.172 1 22.34 323 PRO A CA 1
ATOM 2600 C C . PRO A 1 323 ? 29.344 19.422 24.469 1 22.34 323 PRO A C 1
ATOM 2602 O O . PRO A 1 323 ? 30.016 19.359 25.5 1 22.34 323 PRO A O 1
ATOM 2605 N N . VAL A 1 324 ? 28.203 19.781 24.891 1 19.66 324 VAL A N 1
ATOM 2606 C CA . VAL A 1 324 ? 27.609 19.328 26.156 1 19.66 324 VAL A CA 1
ATOM 2607 C C . VAL A 1 324 ? 27.531 17.797 26.172 1 19.66 324 VAL A C 1
ATOM 2609 O O . VAL A 1 324 ? 26.766 17.203 25.406 1 19.66 324 VAL A O 1
ATOM 2612 N N . ARG A 1 325 ? 28.594 16.953 26.375 1 22.88 325 ARG A N 1
ATOM 2613 C CA . ARG A 1 325 ? 28.625 15.523 26.656 1 22.88 325 ARG A CA 1
ATOM 2614 C C . ARG A 1 325 ? 27.812 15.188 27.891 1 22.88 325 ARG A C 1
ATOM 2616 O O . ARG A 1 325 ? 28.172 15.562 29 1 22.88 325 ARG A O 1
ATOM 2623 N N . ARG A 1 326 ? 26.516 15.195 27.766 1 23.78 326 ARG A N 1
ATOM 2624 C CA . ARG A 1 326 ? 25.828 14.727 28.969 1 23.78 326 ARG A CA 1
ATOM 2625 C C . ARG A 1 326 ? 26.359 13.375 29.422 1 23.78 326 ARG A C 1
ATOM 2627 O O . ARG A 1 326 ? 26.547 12.469 28.609 1 23.78 326 ARG A O 1
ATOM 2634 N N . LYS A 1 327 ? 27.016 13.281 30.531 1 24.52 327 LYS A N 1
ATOM 2635 C CA . LYS A 1 327 ? 27.578 12.219 31.359 1 24.52 327 LYS A CA 1
ATOM 2636 C C . LYS A 1 327 ? 26.547 11.125 31.625 1 24.52 327 LYS A C 1
ATOM 2638 O O . LYS A 1 327 ? 25.531 11.359 32.281 1 24.52 327 LYS A O 1
ATOM 2643 N N . LEU A 1 328 ? 26.312 10.242 30.719 1 22.17 328 LEU A N 1
ATOM 2644 C CA . LEU A 1 328 ? 25.594 9.008 31.016 1 22.17 328 LEU A CA 1
ATOM 2645 C C . LEU A 1 328 ? 26.25 8.273 32.188 1 22.17 328 LEU A C 1
ATOM 2647 O O . LEU A 1 328 ? 27.391 7.828 32.094 1 22.17 328 LEU A O 1
ATOM 2651 N N . SER A 1 329 ? 26.078 8.766 33.406 1 20.8 329 SER A N 1
ATOM 2652 C CA . SER A 1 329 ? 26.594 8.102 34.594 1 20.8 329 SER A CA 1
ATOM 2653 C C . SER A 1 329 ? 26.156 6.637 34.656 1 20.8 329 SER A C 1
ATOM 2655 O O . SER A 1 329 ? 24.984 6.324 34.469 1 20.8 329 SER A O 1
ATOM 2657 N N . ARG A 1 330 ? 27.094 5.703 34.438 1 24.31 330 ARG A N 1
ATOM 2658 C CA . ARG A 1 330 ? 27.141 4.266 34.656 1 24.31 330 ARG A CA 1
ATOM 2659 C C . ARG A 1 330 ? 26.859 3.938 36.125 1 24.31 330 ARG A C 1
ATOM 2661 O O . ARG A 1 330 ? 27.562 4.41 37 1 24.31 330 ARG A O 1
ATOM 2668 N N . ASN A 1 331 ? 25.594 3.867 36.562 1 22.48 331 ASN A N 1
ATOM 2669 C CA . ASN A 1 331 ? 25.5 3.33 37.906 1 22.48 331 ASN A CA 1
ATOM 2670 C C . ASN A 1 331 ? 26.266 2.01 38.031 1 22.48 331 ASN A C 1
ATOM 2672 O O . ASN A 1 331 ? 26.062 1.094 37.219 1 22.48 331 ASN A O 1
ATOM 2676 N N . PRO A 1 332 ? 27.438 1.895 38.656 1 25.12 332 PRO A N 1
ATOM 2677 C CA . PRO A 1 332 ? 28.375 0.804 38.938 1 25.12 332 PRO A CA 1
ATOM 2678 C C . PRO A 1 332 ? 27.688 -0.397 39.594 1 25.12 332 PRO A C 1
ATOM 2680 O O . PRO A 1 332 ? 28.25 -1.49 39.625 1 25.12 332 PRO A O 1
ATOM 2683 N N . GLU A 1 333 ? 26.578 -0.213 40.312 1 25.47 333 GLU A N 1
ATOM 2684 C CA . GLU A 1 333 ? 26.484 -1.18 41.406 1 25.47 333 GLU A CA 1
ATOM 2685 C C . GLU A 1 333 ? 26.188 -2.58 40.875 1 25.47 333 GLU A C 1
ATOM 2687 O O . GLU A 1 333 ? 26.516 -3.576 41.5 1 25.47 333 GLU A O 1
ATOM 2692 N N . GLU A 1 334 ? 25.25 -2.803 39.875 1 22.94 334 GLU A N 1
ATOM 2693 C CA . GLU A 1 334 ? 24.703 -4.141 40.031 1 22.94 334 GLU A CA 1
ATOM 2694 C C . GLU A 1 334 ? 25.641 -5.207 39.469 1 22.94 334 GLU A C 1
ATOM 2696 O O . GLU A 1 334 ? 25.484 -5.645 38.344 1 22.94 334 GLU A O 1
ATOM 2701 N N . VAL A 1 335 ? 27.047 -4.945 39.531 1 20.19 335 VAL A N 1
ATOM 2702 C CA . VAL A 1 335 ? 27.953 -6.004 39.094 1 20.19 335 VAL A CA 1
ATOM 2703 C C . VAL A 1 335 ? 27.781 -7.223 40 1 20.19 335 VAL A C 1
ATOM 2705 O O . VAL A 1 335 ? 28.234 -8.32 39.656 1 20.19 335 VAL A O 1
ATOM 2708 N N . ASP A 1 336 ? 27.516 -7.211 41.219 1 22.2 336 ASP A N 1
ATOM 2709 C CA . ASP A 1 336 ? 28.203 -8.266 41.938 1 22.2 336 ASP A CA 1
ATOM 2710 C C . ASP A 1 336 ? 27.672 -9.648 41.562 1 22.2 336 ASP A C 1
ATOM 2712 O O . ASP A 1 336 ? 28.438 -10.578 41.344 1 22.2 336 ASP A O 1
ATOM 2716 N N . ARG A 1 337 ? 26.438 -10.156 41.75 1 20.44 337 ARG A N 1
ATOM 2717 C CA . ARG A 1 337 ? 26.297 -11.602 41.594 1 20.44 337 ARG A CA 1
ATOM 2718 C C . ARG A 1 337 ? 26.203 -12 40.125 1 20.44 337 ARG A C 1
ATOM 2720 O O . ARG A 1 337 ? 25.609 -11.281 39.312 1 20.44 337 ARG A O 1
ATOM 2727 N N . MET B 1 1 ? -15.008 22.297 -4.078 1 81.25 1 MET B N 1
ATOM 2728 C CA . MET B 1 1 ? -14.836 20.891 -4.43 1 81.25 1 MET B CA 1
ATOM 2729 C C . MET B 1 1 ? -13.82 20.203 -3.51 1 81.25 1 MET B C 1
ATOM 2731 O O . MET B 1 1 ? -12.789 20.797 -3.184 1 81.25 1 MET B O 1
ATOM 2735 N N . LEU B 1 2 ? -14.203 19.031 -3.049 1 91 2 LEU B N 1
ATOM 2736 C CA . LEU B 1 2 ? -13.344 18.297 -2.123 1 91 2 LEU B CA 1
ATOM 2737 C C . LEU B 1 2 ? -12.133 17.719 -2.848 1 91 2 LEU B C 1
ATOM 2739 O O . LEU B 1 2 ? -12.25 17.234 -3.975 1 91 2 LEU B O 1
ATOM 2743 N N . THR B 1 3 ? -11 17.891 -2.227 1 93.12 3 THR B N 1
ATOM 2744 C CA . THR B 1 3 ? -9.797 17.25 -2.736 1 93.12 3 THR B CA 1
ATOM 2745 C C . THR B 1 3 ? -9.773 15.773 -2.357 1 93.12 3 THR B C 1
ATOM 2747 O O . THR B 1 3 ? -10.633 15.305 -1.609 1 93.12 3 THR B O 1
ATOM 2750 N N . LEU B 1 4 ? -8.82 15.055 -2.875 1 91.56 4 LEU B N 1
ATOM 2751 C CA . LEU B 1 4 ? -8.664 13.648 -2.514 1 91.56 4 LEU B CA 1
ATOM 2752 C C . LEU B 1 4 ? -8.312 13.508 -1.037 1 91.56 4 LEU B C 1
ATOM 2754 O O . LEU B 1 4 ? -8.773 12.57 -0.377 1 91.56 4 LEU B O 1
ATOM 2758 N N . GLY B 1 5 ? -7.535 14.445 -0.6 1 91.62 5 GLY B N 1
ATOM 2759 C CA . GLY B 1 5 ? -7.215 14.453 0.819 1 91.62 5 GLY B CA 1
ATOM 2760 C C . GLY B 1 5 ? -8.422 14.688 1.702 1 91.62 5 GLY B C 1
ATOM 2761 O O . GLY B 1 5 ? -8.539 14.094 2.779 1 91.62 5 GLY B O 1
ATOM 2762 N N . ASP B 1 6 ? -9.289 15.523 1.233 1 93.56 6 ASP B N 1
ATOM 2763 C CA . ASP B 1 6 ? -10.531 15.75 1.956 1 93.56 6 ASP B CA 1
ATOM 2764 C C . ASP B 1 6 ? -11.383 14.477 2.004 1 93.56 6 ASP B C 1
ATOM 2766 O O . ASP B 1 6 ? -11.961 14.148 3.041 1 93.56 6 ASP B O 1
ATOM 2770 N N . GLU B 1 7 ? -11.414 13.82 0.876 1 93.62 7 GLU B N 1
ATOM 2771 C CA . GLU B 1 7 ? -12.18 12.578 0.832 1 93.62 7 GLU B CA 1
ATOM 2772 C C . GLU B 1 7 ? -11.57 11.523 1.75 1 93.62 7 GLU B C 1
ATOM 2774 O O . GLU B 1 7 ? -12.289 10.734 2.363 1 93.62 7 GLU B O 1
ATOM 2779 N N . ASP B 1 8 ? -10.258 11.5 1.83 1 92.44 8 ASP B N 1
ATOM 2780 C CA . ASP B 1 8 ? -9.586 10.602 2.758 1 92.44 8 ASP B CA 1
ATOM 2781 C C . ASP B 1 8 ? -9.992 10.891 4.199 1 92.44 8 ASP B C 1
ATOM 2783 O O . ASP B 1 8 ? -10.156 9.969 5.004 1 92.44 8 ASP B O 1
ATOM 2787 N N . ASP B 1 9 ? -10.109 12.125 4.496 1 93.5 9 ASP B N 1
ATOM 2788 C CA . ASP B 1 9 ? -10.547 12.523 5.828 1 93.5 9 ASP B CA 1
ATOM 2789 C C . ASP B 1 9 ? -11.945 11.984 6.137 1 93.5 9 ASP B C 1
ATOM 2791 O O . ASP B 1 9 ? -12.195 11.484 7.234 1 93.5 9 ASP B O 1
ATOM 2795 N N . LEU B 1 10 ? -12.758 12.117 5.16 1 94.56 10 LEU B N 1
ATOM 2796 C CA . LEU B 1 10 ? -14.117 11.617 5.328 1 94.56 10 LEU B CA 1
ATOM 2797 C C . LEU B 1 10 ? -14.117 10.109 5.535 1 94.56 10 LEU B C 1
ATOM 2799 O O . LEU B 1 10 ? -14.859 9.594 6.375 1 94.56 10 LEU B O 1
ATOM 2803 N N . LEU B 1 11 ? -13.32 9.453 4.793 1 94.75 11 LEU B N 1
ATOM 2804 C CA . LEU B 1 11 ? -13.234 8.008 4.926 1 94.75 11 LEU B CA 1
ATOM 2805 C C . LEU B 1 11 ? -12.703 7.617 6.301 1 94.75 11 LEU B C 1
ATOM 2807 O O . LEU B 1 11 ? -13.18 6.652 6.906 1 94.75 11 LEU B O 1
ATOM 2811 N N . LYS B 1 12 ? -11.75 8.32 6.762 1 94.38 12 LYS B N 1
ATOM 2812 C CA . LYS B 1 12 ? -11.188 8.039 8.078 1 94.38 12 LYS B CA 1
ATOM 2813 C C . LYS B 1 12 ? -12.234 8.203 9.172 1 94.38 12 LYS B C 1
ATOM 2815 O O . LYS B 1 12 ? -12.234 7.461 10.156 1 94.38 12 LYS B O 1
ATOM 2820 N N . ASP B 1 13 ? -13.031 9.18 9.039 1 95.88 13 ASP B N 1
ATOM 2821 C CA . ASP B 1 13 ? -14.117 9.344 10 1 95.88 13 ASP B CA 1
ATOM 2822 C C . ASP B 1 13 ? -15.062 8.148 9.984 1 95.88 13 ASP B C 1
ATOM 2824 O O . ASP B 1 13 ? -15.516 7.688 11.031 1 95.88 13 ASP B O 1
ATOM 2828 N N . ILE B 1 14 ? -15.352 7.656 8.789 1 96.06 14 ILE B N 1
ATOM 2829 C CA . ILE B 1 14 ? -16.203 6.473 8.656 1 96.06 14 ILE B CA 1
ATOM 2830 C C . ILE B 1 14 ? -15.531 5.281 9.336 1 96.06 14 ILE B C 1
ATOM 2832 O O . ILE B 1 14 ? -16.172 4.555 10.094 1 96.06 14 ILE B O 1
ATOM 2836 N N . GLU B 1 15 ? -14.289 5.086 9.086 1 95.75 15 GLU B N 1
ATOM 2837 C CA . GLU B 1 15 ? -13.547 3.961 9.648 1 95.75 15 GLU B CA 1
ATOM 2838 C C . GLU B 1 15 ? -13.531 4.012 11.172 1 95.75 15 GLU B C 1
ATOM 2840 O O . GLU B 1 15 ? -13.734 2.992 11.828 1 95.75 15 GLU B O 1
ATOM 2845 N N . GLU B 1 16 ? -13.258 5.172 11.68 1 96.88 16 GLU B N 1
ATOM 2846 C CA . GLU B 1 16 ? -13.266 5.316 13.133 1 96.88 16 GLU B CA 1
ATOM 2847 C C . GLU B 1 16 ? -14.656 5.094 13.711 1 96.88 16 GLU B C 1
ATOM 2849 O O . GLU B 1 16 ? -14.805 4.57 14.82 1 96.88 16 GLU B O 1
ATOM 2854 N N . GLY B 1 17 ? -15.664 5.5 12.969 1 98.12 17 GLY B N 1
ATOM 2855 C CA . GLY B 1 17 ? -17.031 5.18 13.359 1 98.12 17 GLY B CA 1
ATOM 2856 C C . GLY B 1 17 ? -17.297 3.686 13.438 1 98.12 17 GLY B C 1
ATOM 2857 O O . GLY B 1 17 ? -17.969 3.215 14.359 1 98.12 17 GLY B O 1
ATOM 2858 N N . ILE B 1 18 ? -16.766 2.992 12.477 1 97.62 18 ILE B N 1
ATOM 2859 C CA . ILE B 1 18 ? -16.906 1.539 12.477 1 97.62 18 ILE B CA 1
ATOM 2860 C C . ILE B 1 18 ? -16.219 0.958 13.711 1 97.62 18 ILE B C 1
ATOM 2862 O O . ILE B 1 18 ? -16.766 0.084 14.383 1 97.62 18 ILE B O 1
ATOM 2866 N N . GLN B 1 19 ? -15.023 1.437 14.031 1 97.94 19 GLN B N 1
ATOM 2867 C CA . GLN B 1 19 ? -14.281 0.962 15.188 1 97.94 19 GLN B CA 1
ATOM 2868 C C . GLN B 1 19 ? -15.086 1.153 16.469 1 97.94 19 GLN B C 1
ATOM 2870 O O . GLN B 1 19 ? -15.18 0.238 17.297 1 97.94 19 GLN B O 1
ATOM 2875 N N . ILE B 1 20 ? -15.602 2.326 16.594 1 98.62 20 ILE B N 1
ATOM 2876 C CA . ILE B 1 20 ? -16.391 2.645 17.781 1 98.62 20 ILE B CA 1
ATOM 2877 C C . ILE B 1 20 ? -17.625 1.756 17.828 1 98.62 20 ILE B C 1
ATOM 2879 O O . ILE B 1 20 ? -17.984 1.227 18.891 1 98.62 20 ILE B O 1
ATOM 2883 N N . ALA B 1 21 ? -18.312 1.586 16.719 1 98.69 21 ALA B N 1
ATOM 2884 C CA . ALA B 1 21 ? -19.516 0.754 16.641 1 98.69 21 ALA B CA 1
ATOM 2885 C C . ALA B 1 21 ? -19.203 -0.688 17.031 1 98.69 21 ALA B C 1
ATOM 2887 O O . ALA B 1 21 ? -19.969 -1.317 17.766 1 98.69 21 ALA B O 1
ATOM 2888 N N . MET B 1 22 ? -18.125 -1.211 16.547 1 98.38 22 MET B N 1
ATOM 2889 C CA . MET B 1 22 ? -17.719 -2.574 16.891 1 98.38 22 MET B CA 1
ATOM 2890 C C . MET B 1 22 ? -17.531 -2.73 18.391 1 98.38 22 MET B C 1
ATOM 2892 O O . MET B 1 22 ? -17.953 -3.723 18.984 1 98.38 22 MET B O 1
ATOM 2896 N N . GLU B 1 23 ? -16.828 -1.751 18.938 1 98.31 23 GLU B N 1
ATOM 2897 C CA . GLU B 1 23 ? -16.609 -1.772 20.391 1 98.31 23 GLU B CA 1
ATOM 2898 C C . GLU B 1 23 ? -17.938 -1.731 21.141 1 98.31 23 GLU B C 1
ATOM 2900 O O . GLU B 1 23 ? -18.125 -2.482 22.109 1 98.31 23 GLU B O 1
ATOM 2905 N N . ARG B 1 24 ? -18.797 -0.924 20.734 1 98.12 24 ARG B N 1
ATOM 2906 C CA . ARG B 1 24 ? -20.094 -0.759 21.375 1 98.12 24 ARG B CA 1
ATOM 2907 C C . ARG B 1 24 ? -20.906 -2.053 21.312 1 98.12 24 ARG B C 1
ATOM 2909 O O . ARG B 1 24 ? -21.578 -2.408 22.281 1 98.12 24 ARG B O 1
ATOM 2916 N N . GLU B 1 25 ? -20.812 -2.693 20.219 1 97.75 25 GLU B N 1
ATOM 2917 C CA . GLU B 1 25 ? -21.641 -3.873 19.984 1 97.75 25 GLU B CA 1
ATOM 2918 C C . GLU B 1 25 ? -20.922 -5.148 20.422 1 97.75 25 GLU B C 1
ATOM 2920 O O . GLU B 1 25 ? -21.5 -6.238 20.359 1 97.75 25 GLU B O 1
ATOM 2925 N N . GLY B 1 26 ? -19.656 -5.094 20.734 1 97.25 26 GLY B N 1
ATOM 2926 C CA . GLY B 1 26 ? -18.922 -6.215 21.297 1 97.25 26 GLY B CA 1
ATOM 2927 C C . GLY B 1 26 ? -18.312 -7.125 20.25 1 97.25 26 GLY B C 1
ATOM 2928 O O . GLY B 1 26 ? -18.172 -8.328 20.469 1 97.25 26 GLY B O 1
ATOM 2929 N N . TYR B 1 27 ? -18.047 -6.582 19.109 1 97.69 27 TYR B N 1
ATOM 2930 C CA . TYR B 1 27 ? -17.422 -7.387 18.062 1 97.69 27 TYR B CA 1
ATOM 2931 C C . TYR B 1 27 ? -15.914 -7.426 18.234 1 97.69 27 TYR B C 1
ATOM 2933 O O . TYR B 1 27 ? -15.297 -6.406 18.547 1 97.69 27 TYR B O 1
ATOM 2941 N N . PRO B 1 28 ? -15.336 -8.594 18.047 1 96.5 28 PRO B N 1
ATOM 2942 C CA . PRO B 1 28 ? -13.883 -8.711 18.125 1 96.5 28 PRO B CA 1
ATOM 2943 C C . PRO B 1 28 ? -13.18 -8.242 16.844 1 96.5 28 PRO B C 1
ATOM 2945 O O . PRO B 1 28 ? -13.836 -7.996 15.828 1 96.5 28 PRO B O 1
ATOM 2948 N N . SER B 1 29 ? -11.883 -8.102 16.891 1 94.12 29 SER B N 1
ATOM 2949 C CA . SER B 1 29 ? -11.078 -7.582 15.781 1 94.12 29 SER B CA 1
ATOM 2950 C C . SER B 1 29 ? -11.102 -8.531 14.586 1 94.12 29 SER B C 1
ATOM 2952 O O . SER B 1 29 ? -10.992 -8.094 13.438 1 94.12 29 SER B O 1
ATOM 2954 N N . ASP B 1 30 ? -11.281 -9.758 14.836 1 93.62 30 ASP B N 1
ATOM 2955 C CA . ASP B 1 30 ? -11.211 -10.734 13.75 1 93.62 30 ASP B CA 1
ATOM 2956 C C . ASP B 1 30 ? -12.523 -10.789 12.977 1 93.62 30 ASP B C 1
ATOM 2958 O O . ASP B 1 30 ? -12.625 -11.469 11.953 1 93.62 30 ASP B O 1
ATOM 2962 N N . ALA B 1 31 ? -13.477 -10.039 13.391 1 95.19 31 ALA B N 1
ATOM 2963 C CA . ALA B 1 31 ? -14.773 -10.016 12.727 1 95.19 31 ALA B CA 1
ATOM 2964 C C . ALA B 1 31 ? -14.742 -9.125 11.484 1 95.19 31 ALA B C 1
ATOM 2966 O O . ALA B 1 31 ? -15.656 -9.164 10.664 1 95.19 31 ALA B O 1
ATOM 2967 N N . ILE B 1 32 ? -13.633 -8.391 11.344 1 94.88 32 ILE B N 1
ATOM 2968 C CA . ILE B 1 32 ? -13.633 -7.391 10.281 1 94.88 32 ILE B CA 1
ATOM 2969 C C . ILE B 1 32 ? -12.359 -7.527 9.453 1 94.88 32 ILE B C 1
ATOM 2971 O O . ILE B 1 32 ? -11.312 -7.918 9.969 1 94.88 32 ILE B O 1
ATOM 2975 N N . ASP B 1 33 ? -12.477 -7.379 8.211 1 92.75 33 ASP B N 1
ATOM 2976 C CA . ASP B 1 33 ? -11.359 -7.281 7.273 1 92.75 33 ASP B CA 1
ATOM 2977 C C . ASP B 1 33 ? -11.555 -6.117 6.305 1 92.75 33 ASP B C 1
ATOM 2979 O O . ASP B 1 33 ? -12.594 -5.453 6.328 1 92.75 33 ASP B O 1
ATOM 2983 N N . PRO B 1 34 ? -10.609 -5.773 5.504 1 92.25 34 PRO B N 1
ATOM 2984 C CA . PRO B 1 34 ? -10.695 -4.594 4.641 1 92.25 34 PRO B CA 1
ATOM 2985 C C . PRO B 1 34 ? -11.883 -4.652 3.68 1 92.25 34 PRO B C 1
ATOM 2987 O O . PRO B 1 34 ? -12.453 -3.615 3.334 1 92.25 34 PRO B O 1
ATOM 2990 N N . ILE B 1 35 ? -12.234 -5.809 3.248 1 93.75 35 ILE B N 1
ATOM 2991 C CA . ILE B 1 35 ? -13.359 -5.957 2.332 1 93.75 35 ILE B CA 1
ATOM 2992 C C . ILE B 1 35 ? -14.648 -5.547 3.035 1 93.75 35 ILE B C 1
ATOM 2994 O O . ILE B 1 35 ? -15.445 -4.781 2.486 1 93.75 35 ILE B O 1
ATOM 2998 N N . LYS B 1 36 ? -14.812 -6.004 4.234 1 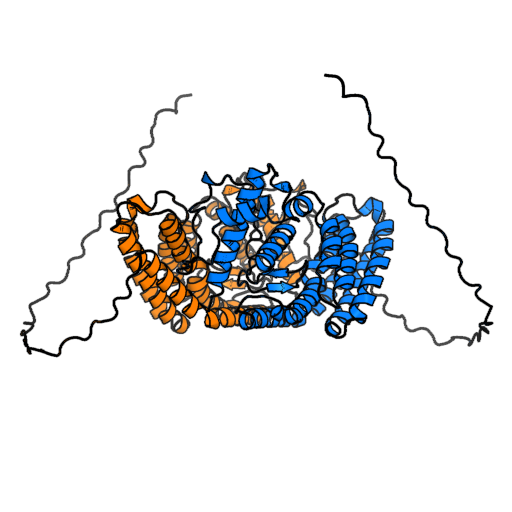94.75 36 LYS B N 1
ATOM 2999 C CA . LYS B 1 36 ? -16 -5.672 5.02 1 94.75 36 LYS B CA 1
ATOM 3000 C C . LYS B 1 36 ? -16.031 -4.188 5.363 1 94.75 36 LYS B C 1
ATOM 3002 O O . LYS B 1 36 ? -17.094 -3.572 5.375 1 94.75 36 LYS B O 1
ATOM 3007 N N . VAL B 1 37 ? -14.898 -3.635 5.641 1 94.75 37 VAL B N 1
ATOM 3008 C CA . VAL B 1 37 ? -14.82 -2.199 5.895 1 94.75 37 VAL B CA 1
ATOM 3009 C C . VAL B 1 37 ? -15.367 -1.431 4.695 1 94.75 37 VAL B C 1
ATOM 3011 O O . VAL B 1 37 ? -16.172 -0.507 4.852 1 94.75 37 VAL B O 1
ATOM 3014 N N . ASN B 1 38 ? -14.984 -1.856 3.572 1 94.12 38 ASN B N 1
ATOM 3015 C CA . ASN B 1 38 ? -15.406 -1.179 2.35 1 94.12 38 ASN B CA 1
ATOM 3016 C C . ASN B 1 38 ? -16.906 -1.311 2.121 1 94.12 38 ASN B C 1
ATOM 3018 O O . ASN B 1 38 ? -17.547 -0.391 1.604 1 94.12 38 ASN B O 1
ATOM 3022 N N . LYS B 1 39 ? -17.406 -2.43 2.496 1 95.69 39 LYS B N 1
ATOM 3023 C CA . LYS B 1 39 ? -18.844 -2.594 2.363 1 95.69 39 LYS B CA 1
ATOM 3024 C C . LYS B 1 39 ? -19.594 -1.66 3.312 1 95.69 39 LYS B C 1
ATOM 3026 O O . LYS B 1 39 ? -20.562 -1.019 2.918 1 95.69 39 LYS B O 1
ATOM 3031 N N . LEU B 1 40 ? -19.125 -1.646 4.5 1 96.19 40 LEU B N 1
ATOM 3032 C CA . LEU B 1 40 ? -19.75 -0.757 5.469 1 96.19 40 LEU B CA 1
ATOM 3033 C C . LEU B 1 40 ? -19.609 0.699 5.039 1 96.19 40 LEU B C 1
ATOM 3035 O O . LEU B 1 40 ? -20.578 1.464 5.113 1 96.19 40 LEU B O 1
ATOM 3039 N N . ALA B 1 41 ? -18.438 1.059 4.594 1 95.5 41 ALA B N 1
ATOM 3040 C CA . ALA B 1 41 ? -18.234 2.416 4.094 1 95.5 41 ALA B CA 1
ATOM 3041 C C . ALA B 1 41 ? -19.188 2.719 2.936 1 95.5 41 ALA B C 1
ATOM 3043 O O . ALA B 1 41 ? -19.734 3.82 2.846 1 95.5 41 ALA B O 1
ATOM 3044 N N . HIS B 1 42 ? -19.359 1.745 2.111 1 95.56 42 HIS B N 1
ATOM 3045 C CA . HIS B 1 42 ? -20.25 1.917 0.973 1 95.56 42 HIS B CA 1
ATOM 3046 C C . HIS B 1 42 ? -21.672 2.24 1.43 1 95.56 42 HIS B C 1
ATOM 3048 O O . HIS B 1 42 ? -22.312 3.139 0.883 1 95.56 42 HIS B O 1
ATOM 3054 N N . PHE B 1 43 ? -22.125 1.562 2.393 1 97 43 PHE B N 1
ATOM 3055 C CA . PHE B 1 43 ? -23.469 1.809 2.887 1 97 43 PHE B CA 1
ATOM 3056 C C . PHE B 1 43 ? -23.578 3.201 3.498 1 97 43 PHE B C 1
ATOM 3058 O O . PHE B 1 43 ? -24.578 3.898 3.297 1 97 43 PHE B O 1
ATOM 3065 N N . ALA B 1 44 ? -22.578 3.586 4.215 1 96.75 44 ALA B N 1
ATOM 3066 C CA . ALA B 1 44 ? -22.562 4.941 4.762 1 96.75 44 ALA B CA 1
ATOM 3067 C C . ALA B 1 44 ? -22.594 5.98 3.643 1 96.75 44 ALA B C 1
ATOM 3069 O O . ALA B 1 44 ? -23.344 6.961 3.715 1 96.75 44 ALA B O 1
ATOM 3070 N N . ILE B 1 45 ? -21.781 5.797 2.641 1 95.5 45 ILE B N 1
ATOM 3071 C CA . ILE B 1 45 ? -21.688 6.715 1.514 1 95.5 45 ILE B CA 1
ATOM 3072 C C . ILE B 1 45 ? -23.047 6.859 0.838 1 95.5 45 ILE B C 1
ATOM 3074 O O . ILE B 1 45 ? -23.484 7.973 0.543 1 95.5 45 ILE B O 1
ATOM 3078 N N . GLN B 1 46 ? -23.734 5.773 0.707 1 95.19 46 GLN B N 1
ATOM 3079 C CA . GLN B 1 46 ? -25 5.773 -0.01 1 95.19 46 GLN B CA 1
ATOM 3080 C C . GLN B 1 46 ? -26.125 6.336 0.861 1 95.19 46 GLN B C 1
ATOM 3082 O O . GLN B 1 46 ? -26.906 7.176 0.411 1 95.19 46 GLN B O 1
ATOM 3087 N N . ASP B 1 47 ? -26.203 5.918 2.061 1 96.44 47 ASP B N 1
ATOM 3088 C CA . ASP B 1 47 ? -27.328 6.254 2.926 1 96.44 47 ASP B CA 1
ATOM 3089 C C . ASP B 1 47 ? -27.25 7.703 3.4 1 96.44 47 ASP B C 1
ATOM 3091 O O . ASP B 1 47 ? -28.266 8.391 3.5 1 96.44 47 ASP B O 1
ATOM 3095 N N . ILE B 1 48 ? -26.062 8.086 3.689 1 95.56 48 ILE B N 1
ATOM 3096 C CA . ILE B 1 48 ? -25.859 9.406 4.266 1 95.56 48 ILE B CA 1
ATOM 3097 C C . ILE B 1 48 ? -25.578 10.414 3.158 1 95.56 48 ILE B C 1
ATOM 3099 O O . ILE B 1 48 ? -25.766 11.625 3.344 1 95.56 48 ILE B O 1
ATOM 3103 N N . GLY B 1 49 ? -25.125 9.961 2.055 1 93.94 49 GLY B N 1
ATOM 3104 C CA . GLY B 1 49 ? -24.797 10.844 0.95 1 93.94 49 GLY B CA 1
ATOM 3105 C C . GLY B 1 49 ? -23.422 11.484 1.092 1 93.94 49 GLY B C 1
ATOM 3106 O O . GLY B 1 49 ? -23.266 12.68 0.828 1 93.94 49 GLY B O 1
ATOM 3107 N N . VAL B 1 50 ? -22.422 10.703 1.598 1 94.62 50 VAL B N 1
ATOM 3108 C CA . VAL B 1 50 ? -21.062 11.203 1.773 1 94.62 50 VAL B CA 1
ATOM 3109 C C . VAL B 1 50 ? -20.391 11.383 0.41 1 94.62 50 VAL B C 1
ATOM 3111 O O . VAL B 1 50 ? -20.391 10.461 -0.41 1 94.62 50 VAL B O 1
ATOM 3114 N N . PRO B 1 51 ? -19.891 12.531 0.116 1 94.06 51 PRO B N 1
ATOM 3115 C CA . PRO B 1 51 ? -19.312 12.805 -1.204 1 94.06 51 PRO B CA 1
ATOM 3116 C C . PRO B 1 51 ? -17.938 12.18 -1.386 1 94.06 51 PRO B C 1
ATOM 3118 O O . PRO B 1 51 ? -16.938 12.891 -1.525 1 94.06 51 PRO B O 1
ATOM 3121 N N . LEU B 1 52 ? -17.906 10.875 -1.501 1 94.62 52 LEU B N 1
ATOM 3122 C CA . LEU B 1 52 ? -16.672 10.117 -1.733 1 94.62 52 LEU B CA 1
ATOM 3123 C C . LEU B 1 52 ? -16.688 9.484 -3.123 1 94.62 52 LEU B C 1
ATOM 3125 O O . LEU B 1 52 ? -17.703 8.953 -3.561 1 94.62 52 LEU B O 1
ATOM 3129 N N . THR B 1 53 ? -15.57 9.648 -3.727 1 94.69 53 THR B N 1
ATOM 3130 C CA . THR B 1 53 ? -15.391 9.039 -5.039 1 94.69 53 THR B CA 1
ATOM 3131 C C . THR B 1 53 ? -15 7.574 -4.91 1 94.69 53 THR B C 1
ATOM 3133 O O . THR B 1 53 ? -14.148 7.227 -4.086 1 94.69 53 THR B O 1
ATOM 3136 N N . TYR B 1 54 ? -15.695 6.688 -5.684 1 94.75 54 TYR B N 1
ATOM 3137 C CA . TYR B 1 54 ? -15.328 5.273 -5.703 1 94.75 54 TYR B CA 1
ATOM 3138 C C . TYR B 1 54 ? -15.625 4.652 -7.062 1 94.75 54 TYR B C 1
ATOM 3140 O O . TYR B 1 54 ? -16.312 5.254 -7.891 1 94.75 54 TYR B O 1
ATOM 3148 N N . GLY B 1 55 ? -15.055 3.547 -7.328 1 95.06 55 GLY B N 1
ATOM 3149 C CA . GLY B 1 55 ? -15.398 2.621 -8.398 1 95.06 55 GLY B CA 1
ATOM 3150 C C . GLY B 1 55 ? -15.484 1.18 -7.93 1 95.06 55 GLY B C 1
ATOM 3151 O O . GLY B 1 55 ? -14.922 0.824 -6.891 1 95.06 55 GLY B O 1
ATOM 3152 N N . TRP B 1 56 ? -16.328 0.467 -8.672 1 96.94 56 TRP B N 1
ATOM 3153 C CA . TRP B 1 56 ? -16.312 -0.96 -8.375 1 96.94 56 TRP B CA 1
ATOM 3154 C C . TRP B 1 56 ? -14.992 -1.598 -8.797 1 96.94 56 TRP B C 1
ATOM 3156 O O . TRP B 1 56 ? -14.523 -1.376 -9.914 1 96.94 56 TRP B O 1
ATOM 3166 N N . TYR B 1 57 ? -14.422 -2.367 -7.863 1 96.19 57 TYR B N 1
ATOM 3167 C CA . TYR B 1 57 ? -13.094 -2.945 -8.062 1 96.19 57 TYR B CA 1
ATOM 3168 C C . TYR B 1 57 ? -13.094 -4.43 -7.723 1 96.19 57 TYR B C 1
ATOM 3170 O O . TYR B 1 57 ? -14.031 -5.152 -8.047 1 96.19 57 TYR B O 1
ATOM 3178 N N . LYS B 1 58 ? -12.148 -4.949 -7.129 1 95.94 58 LYS B N 1
ATOM 3179 C CA . LYS B 1 58 ? -11.961 -6.391 -6.965 1 95.94 58 LYS B CA 1
ATOM 3180 C C . LYS B 1 58 ? -13.109 -7.008 -6.168 1 95.94 58 LYS B C 1
ATOM 3182 O O . LYS B 1 58 ? -13.57 -8.102 -6.488 1 95.94 58 LYS B O 1
ATOM 3187 N N . TYR B 1 59 ? -13.5 -6.262 -5.148 1 96.38 59 TYR B N 1
ATOM 3188 C CA . TYR B 1 59 ? -14.461 -6.863 -4.23 1 96.38 59 TYR B CA 1
ATOM 3189 C C . TYR B 1 59 ? -15.695 -5.984 -4.082 1 96.38 59 TYR B C 1
ATOM 3191 O O . TYR B 1 59 ? -16.438 -6.105 -3.102 1 96.38 59 TYR B O 1
ATOM 3199 N N . GLY B 1 60 ? -15.883 -5.09 -4.988 1 95.94 60 GLY B N 1
ATOM 3200 C CA . GLY B 1 60 ? -17.016 -4.176 -4.93 1 95.94 60 GLY B CA 1
ATOM 3201 C C . GLY B 1 60 ? -16.594 -2.717 -4.898 1 95.94 60 GLY B C 1
ATOM 3202 O O . GLY B 1 60 ? -15.531 -2.357 -5.41 1 95.94 60 GLY B O 1
ATOM 3203 N N . PRO B 1 61 ? -17.453 -1.872 -4.391 1 94.25 61 PRO B N 1
ATOM 3204 C CA . PRO B 1 61 ? -17.109 -0.45 -4.344 1 94.25 61 PRO B CA 1
ATOM 3205 C C . PRO B 1 61 ? -15.875 -0.169 -3.479 1 94.25 61 PRO B C 1
ATOM 3207 O O . PRO B 1 61 ? -15.797 -0.639 -2.34 1 94.25 61 PRO B O 1
ATOM 3210 N N . ALA B 1 62 ? -14.93 0.486 -4.051 1 89.12 62 ALA B N 1
ATOM 3211 C CA . ALA B 1 62 ? -13.688 0.81 -3.354 1 89.12 62 ALA B CA 1
ATOM 3212 C C . ALA B 1 62 ? -13.344 2.287 -3.514 1 89.12 62 ALA B C 1
ATOM 3214 O O . ALA B 1 62 ? -13.172 2.773 -4.633 1 89.12 62 ALA B O 1
ATOM 3215 N N . PRO B 1 63 ? -13.312 2.92 -2.406 1 79.81 63 PRO B N 1
ATOM 3216 C CA . PRO B 1 63 ? -12.852 4.309 -2.508 1 79.81 63 PRO B CA 1
ATOM 3217 C C . PRO B 1 63 ? -11.391 4.418 -2.938 1 79.81 63 PRO B C 1
ATOM 3219 O O . PRO B 1 63 ? -10.641 3.443 -2.838 1 79.81 63 PRO B O 1
ATOM 3222 N N . VAL B 1 64 ? -10.938 5.418 -3.771 1 63.84 64 VAL B N 1
ATOM 3223 C CA . VAL B 1 64 ? -9.672 5.66 -4.453 1 63.84 64 VAL B CA 1
ATOM 3224 C C . VAL B 1 64 ? -8.508 5.371 -3.5 1 63.84 64 VAL B C 1
ATOM 3226 O O . VAL B 1 64 ? -7.488 4.816 -3.906 1 63.84 64 VAL B O 1
ATOM 3229 N N . PHE B 1 65 ? -8.445 5.969 -2.412 1 54.56 65 PHE B N 1
ATOM 3230 C CA . PHE B 1 65 ? -7.18 5.934 -1.686 1 54.56 65 PHE B CA 1
ATOM 3231 C C . PHE B 1 65 ? -7.188 4.824 -0.64 1 54.56 65 PHE B C 1
ATOM 3233 O O . PHE B 1 65 ? -7.281 5.094 0.559 1 54.56 65 PHE B O 1
ATOM 3240 N N . ASP B 1 66 ? -7.992 3.816 -1.067 1 50.5 66 ASP B N 1
ATOM 3241 C CA . ASP B 1 66 ? -8.195 2.828 -0.012 1 50.5 66 ASP B CA 1
ATOM 3242 C C . ASP B 1 66 ? -6.867 2.275 0.492 1 50.5 66 ASP B C 1
ATOM 3244 O O . ASP B 1 66 ? -6.328 1.322 -0.077 1 50.5 66 ASP B O 1
ATOM 3248 N N . THR B 1 67 ? -5.965 3.199 0.774 1 45.38 67 THR B N 1
ATOM 3249 C CA . THR B 1 67 ? -4.637 2.918 1.311 1 45.38 67 THR B CA 1
ATOM 3250 C C . THR B 1 67 ? -4.711 1.844 2.393 1 45.38 67 THR B C 1
ATOM 3252 O O . THR B 1 67 ? -3.715 1.173 2.674 1 45.38 67 THR B O 1
ATOM 3255 N N . SER B 1 68 ? -5.66 2.123 3.568 1 45.09 68 SER B N 1
ATOM 3256 C CA . SER B 1 68 ? -5.223 1.54 4.832 1 45.09 68 SER B CA 1
ATOM 3257 C C . SER B 1 68 ? -5.5 0.042 4.879 1 45.09 68 SER B C 1
ATOM 3259 O O . SER B 1 68 ? -6.66 -0.38 4.863 1 45.09 68 SER B O 1
ATOM 3261 N N . THR B 1 69 ? -4.848 -0.625 4.086 1 51.75 69 THR B N 1
ATOM 3262 C CA . THR B 1 69 ? -4.746 -2.061 4.324 1 51.75 69 THR B CA 1
ATOM 3263 C C . THR B 1 69 ? -4.777 -2.363 5.82 1 51.75 69 THR B C 1
ATOM 3265 O O . THR B 1 69 ? -4.754 -3.529 6.223 1 51.75 69 THR B O 1
ATOM 3268 N N . ALA B 1 70 ? -4.867 -1.298 6.637 1 55.19 70 ALA B N 1
ATOM 3269 C CA . ALA B 1 70 ? -4.645 -1.638 8.039 1 55.19 70 ALA B CA 1
ATOM 3270 C C . ALA B 1 70 ? -5.898 -2.24 8.664 1 55.19 70 ALA B C 1
ATOM 3272 O O . ALA B 1 70 ? -7.016 -1.817 8.352 1 55.19 70 ALA B O 1
ATOM 3273 N N . ARG B 1 71 ? -5.797 -3.246 9.211 1 68.19 71 ARG B N 1
ATOM 3274 C CA . ARG B 1 71 ? -6.832 -3.93 9.977 1 68.19 71 ARG B CA 1
ATOM 3275 C C . ARG B 1 71 ? -7.406 -3.016 11.055 1 68.19 71 ARG B C 1
ATOM 3277 O O . ARG B 1 71 ? -6.66 -2.387 11.805 1 68.19 71 ARG B O 1
ATOM 3284 N N . LEU B 1 72 ? -8.695 -2.801 11.023 1 90 72 LEU B N 1
ATOM 3285 C CA . LEU B 1 72 ? -9.406 -2.029 12.039 1 90 72 LEU B CA 1
ATOM 3286 C C . LEU B 1 72 ? -9.578 -2.846 13.32 1 90 72 LEU B C 1
ATOM 3288 O O . LEU B 1 72 ? -9.688 -4.074 13.266 1 90 72 LEU B O 1
ATOM 3292 N N . GLU B 1 73 ? -9.57 -2.199 14.43 1 93.44 73 GLU B N 1
ATOM 3293 C CA . GLU B 1 73 ? -9.836 -2.807 15.727 1 93.44 73 GLU B CA 1
ATOM 3294 C C . GLU B 1 73 ? -10.914 -2.043 16.484 1 93.44 73 GLU B C 1
ATOM 3296 O O . GLU B 1 73 ? -11 -0.817 16.391 1 93.44 73 GLU B O 1
ATOM 3301 N N . PRO B 1 74 ? -11.734 -2.883 17.141 1 97.12 74 PRO B N 1
ATOM 3302 C CA . PRO B 1 74 ? -12.68 -2.182 18 1 97.12 74 PRO B CA 1
ATOM 3303 C C . PRO B 1 74 ? -11.992 -1.2 18.953 1 97.12 74 PRO B C 1
ATOM 3305 O O . PRO B 1 74 ? -11.023 -1.561 19.625 1 97.12 74 PRO B O 1
ATOM 3308 N N . THR B 1 75 ? -12.523 -0.012 18.984 1 97.56 75 THR B N 1
ATOM 3309 C CA . THR B 1 75 ? -11.906 1.048 19.781 1 97.56 75 THR B CA 1
ATOM 3310 C C . THR B 1 75 ? -12.969 1.839 20.547 1 97.56 75 THR B C 1
ATOM 3312 O O . THR B 1 75 ? -13.914 2.348 19.953 1 97.56 75 THR B O 1
ATOM 3315 N N . PRO B 1 76 ? -12.781 1.869 21.859 1 97.75 76 PRO B N 1
ATOM 3316 C CA . PRO B 1 76 ? -13.734 2.697 22.594 1 97.75 76 PRO B CA 1
ATOM 3317 C C . PRO B 1 76 ? -13.719 4.156 22.156 1 97.75 76 PRO B C 1
ATOM 3319 O O . PRO B 1 76 ? -12.664 4.691 21.797 1 97.75 76 PRO B O 1
ATOM 3322 N N . LYS B 1 77 ? -14.852 4.777 22.172 1 97.44 77 LYS B N 1
ATOM 3323 C CA . LYS B 1 77 ? -14.992 6.16 21.734 1 97.44 77 LYS B CA 1
ATOM 3324 C C . LYS B 1 77 ? -13.961 7.062 22.406 1 97.44 77 LYS B C 1
ATOM 3326 O O . LYS B 1 77 ? -13.391 7.945 21.766 1 97.44 77 LYS B O 1
ATOM 3331 N N . ARG B 1 78 ? -13.633 6.855 23.656 1 95.56 78 ARG B N 1
ATOM 3332 C CA . ARG B 1 78 ? -12.734 7.707 24.438 1 95.56 78 ARG B CA 1
ATOM 3333 C C . ARG B 1 78 ? -11.312 7.656 23.875 1 95.56 78 ARG B C 1
ATOM 3335 O O . ARG B 1 78 ? -10.516 8.562 24.125 1 95.56 78 ARG B O 1
ATOM 3342 N N . GLU B 1 79 ? -11.008 6.629 23.172 1 94.88 79 GLU B N 1
ATOM 3343 C CA . GLU B 1 79 ? -9.656 6.441 22.656 1 94.88 79 GLU B CA 1
ATOM 3344 C C . GLU B 1 79 ? -9.523 7.004 21.234 1 94.88 79 GLU B C 1
ATOM 3346 O O . GLU B 1 79 ? -8.422 7.102 20.703 1 94.88 79 GLU B O 1
ATOM 3351 N N . VAL B 1 80 ? -10.594 7.375 20.641 1 94.44 80 VAL B N 1
ATOM 3352 C CA . VAL B 1 80 ? -10.578 8.008 19.328 1 94.44 80 VAL B CA 1
ATOM 3353 C C . VAL B 1 80 ? -10.477 9.523 19.484 1 94.44 80 VAL B C 1
ATOM 3355 O O . VAL B 1 80 ? -11.367 10.156 20.062 1 94.44 80 VAL B O 1
ATOM 3358 N N . LYS B 1 81 ? -9.414 10 18.953 1 89.75 81 LYS B N 1
ATOM 3359 C CA . LYS B 1 81 ? -9.18 11.438 19.062 1 89.75 81 LYS B CA 1
ATOM 3360 C C . LYS B 1 81 ? -10.258 12.227 18.328 1 89.75 81 LYS B C 1
ATOM 3362 O O . LYS B 1 81 ? -10.562 11.945 17.172 1 89.75 81 LYS B O 1
ATOM 3367 N N . ALA B 1 82 ? -10.914 13.219 18.969 1 94.06 82 ALA B N 1
ATOM 3368 C CA . ALA B 1 82 ? -11.914 14.117 18.391 1 94.06 82 ALA B CA 1
ATOM 3369 C C . ALA B 1 82 ? -13.094 13.328 17.828 1 94.06 82 ALA B C 1
ATOM 3371 O O . ALA B 1 82 ? -13.562 13.617 16.719 1 94.06 82 ALA B O 1
ATOM 3372 N N . ALA B 1 83 ? -13.523 12.352 18.562 1 96.12 83 ALA B N 1
ATOM 3373 C CA . ALA B 1 83 ? -14.57 11.445 18.109 1 96.12 83 ALA B CA 1
ATOM 3374 C C . ALA B 1 83 ? -15.867 12.195 17.828 1 96.12 83 ALA B C 1
ATOM 3376 O O . ALA B 1 83 ? -16.734 11.703 17.109 1 96.12 83 ALA B O 1
ATOM 3377 N N . GLU B 1 84 ? -16.047 13.391 18.375 1 95.44 84 GLU B N 1
ATOM 3378 C CA . GLU B 1 84 ? -17.312 14.117 18.266 1 95.44 84 GLU B CA 1
ATOM 3379 C C . GLU B 1 84 ? -17.234 15.211 17.203 1 95.44 84 GLU B C 1
ATOM 3381 O O . GLU B 1 84 ? -18.188 15.969 17.016 1 95.44 84 GLU B O 1
ATOM 3386 N N . GLU B 1 85 ? -16.125 15.266 16.469 1 94.44 85 GLU B N 1
ATOM 3387 C CA . GLU B 1 85 ? -15.938 16.297 15.445 1 94.44 85 GLU B CA 1
ATOM 3388 C C . GLU B 1 85 ? -15.461 15.68 14.133 1 94.44 85 GLU B C 1
ATOM 3390 O O . GLU B 1 85 ? -14.539 14.852 14.125 1 94.44 85 GLU B O 1
ATOM 3395 N N . PRO B 1 86 ? -16.094 16.141 13.07 1 95.25 86 PRO B N 1
ATOM 3396 C CA . PRO B 1 86 ? -15.578 15.68 11.781 1 95.25 86 PRO B CA 1
ATOM 3397 C C . PRO B 1 86 ? -14.188 16.219 11.469 1 95.25 86 PRO B C 1
ATOM 3399 O O . PRO B 1 86 ? -13.812 17.297 11.961 1 95.25 86 PRO B O 1
ATOM 3402 N N . ARG B 1 87 ? -13.469 15.516 10.727 1 94.75 87 ARG B N 1
ATOM 3403 C CA . ARG B 1 87 ? -12.133 15.93 10.305 1 94.75 87 ARG B CA 1
ATOM 3404 C C . ARG B 1 87 ? -12.203 17.156 9.406 1 94.75 87 ARG B C 1
ATOM 3406 O O . ARG B 1 87 ? -11.336 18.031 9.477 1 94.75 87 ARG B O 1
ATOM 3413 N N . LEU B 1 88 ? -13.164 17.172 8.547 1 93.88 88 LEU B N 1
ATOM 3414 C CA . LEU B 1 88 ? -13.352 18.344 7.691 1 93.88 88 LEU B CA 1
ATOM 3415 C C . LEU B 1 88 ? -14.289 19.359 8.344 1 93.88 88 LEU B C 1
ATOM 3417 O O . LEU B 1 88 ? -15.367 18.984 8.82 1 93.88 88 LEU B O 1
ATOM 3421 N N . PRO B 1 89 ? -13.688 20.578 8.344 1 85 89 PRO B N 1
ATOM 3422 C CA . PRO B 1 89 ? -14.578 21.594 8.891 1 85 89 PRO B CA 1
ATOM 3423 C C . PRO B 1 89 ? -15.789 21.859 8.008 1 85 89 PRO B C 1
ATOM 3425 O O . PRO B 1 89 ? -15.672 21.891 6.777 1 85 89 PRO B O 1
ATOM 3428 N N . ASP B 1 90 ? -16.922 21.609 8.445 1 73.44 90 ASP B N 1
ATOM 3429 C CA . ASP B 1 90 ? -18.125 21.812 7.645 1 73.44 90 ASP B CA 1
ATOM 3430 C C . ASP B 1 90 ? -19.047 22.844 8.289 1 73.44 90 ASP B C 1
ATOM 3432 O O . ASP B 1 90 ? -19.797 22.516 9.219 1 73.44 90 ASP B O 1
ATOM 3436 N N . PRO B 1 91 ? -18.859 24.031 7.73 1 64.12 91 PRO B N 1
ATOM 3437 C CA . PRO B 1 91 ? -19.734 25.047 8.328 1 64.12 91 PRO B CA 1
ATOM 3438 C C . PRO B 1 91 ? -21.219 24.672 8.242 1 64.12 91 PRO B C 1
ATOM 3440 O O . PRO B 1 91 ? -22.016 25.125 9.07 1 64.12 91 PRO B O 1
ATOM 3443 N N . SER B 1 92 ? -21.516 23.922 7.227 1 67.06 92 SER B N 1
ATOM 3444 C CA . SER B 1 92 ? -22.922 23.578 7.051 1 67.06 92 SER B CA 1
ATOM 3445 C C . SER B 1 92 ? -23.297 22.344 7.859 1 67.06 92 SER B C 1
ATOM 3447 O O . SER B 1 92 ? -24.469 21.938 7.875 1 67.06 92 SER B O 1
ATOM 3449 N N . ASN B 1 93 ? -22.406 21.859 8.625 1 67.62 93 ASN B N 1
ATOM 3450 C CA . ASN B 1 93 ? -22.594 20.703 9.484 1 67.62 93 ASN B CA 1
ATOM 3451 C C . ASN B 1 93 ? -23.125 19.5 8.695 1 67.62 93 ASN B C 1
ATOM 3453 O O . ASN B 1 93 ? -24.031 18.812 9.156 1 67.62 93 ASN B O 1
ATOM 3457 N N . GLU B 1 94 ? -22.578 19.344 7.605 1 83 94 GLU B N 1
ATOM 3458 C CA . GLU B 1 94 ? -23.078 18.281 6.746 1 83 94 GLU B CA 1
ATOM 3459 C C . GLU B 1 94 ? -22.25 17 6.914 1 83 94 GLU B C 1
ATOM 3461 O O . GLU B 1 94 ? -22.734 15.898 6.641 1 83 94 GLU B O 1
ATOM 3466 N N . PHE B 1 95 ? -21.078 17.141 7.535 1 93.75 95 PHE B N 1
ATOM 3467 C CA . PHE B 1 95 ? -20.234 15.961 7.652 1 93.75 95 PHE B CA 1
ATOM 3468 C C . PHE B 1 95 ? -20.391 15.32 9.023 1 93.75 95 PHE B C 1
ATOM 3470 O O . PHE B 1 95 ? -20.406 16.016 10.047 1 93.75 95 PHE B O 1
ATOM 3477 N N . TYR B 1 96 ? -20.5 14.055 9 1 96.12 96 TYR B N 1
ATOM 3478 C CA . TYR B 1 96 ? -20.641 13.297 10.234 1 96.12 96 TYR B CA 1
ATOM 3479 C C . TYR B 1 96 ? -19.297 13.133 10.93 1 96.12 96 TYR B C 1
ATOM 3481 O O . TYR B 1 96 ? -18.266 13 10.266 1 96.12 96 TYR B O 1
ATOM 3489 N N . SER B 1 97 ? -19.328 13.18 12.281 1 96.5 97 SER B N 1
ATOM 3490 C CA . SER B 1 97 ? -18.188 12.797 13.094 1 96.5 97 SER B CA 1
ATOM 3491 C C . SER B 1 97 ? -18.094 11.281 13.242 1 96.5 97 SER B C 1
ATOM 3493 O O . SER B 1 97 ? -19.047 10.562 12.945 1 96.5 97 SER B O 1
ATOM 3495 N N . PRO B 1 98 ? -16.953 10.758 13.75 1 97.56 98 PRO B N 1
ATOM 3496 C CA . PRO B 1 98 ? -16.844 9.32 14.008 1 97.56 98 PRO B CA 1
ATOM 3497 C C . PRO B 1 98 ? -17.938 8.805 14.938 1 97.56 98 PRO B C 1
ATOM 3499 O O . PRO B 1 98 ? -18.5 7.734 14.688 1 97.56 98 PRO B O 1
ATOM 3502 N N . ASP B 1 99 ? -18.266 9.609 15.891 1 98.19 99 ASP B N 1
ATOM 3503 C CA . ASP B 1 99 ? -19.312 9.203 16.828 1 98.19 99 ASP B CA 1
ATOM 3504 C C . ASP B 1 99 ? -20.656 9.109 16.125 1 98.19 99 ASP B C 1
ATOM 3506 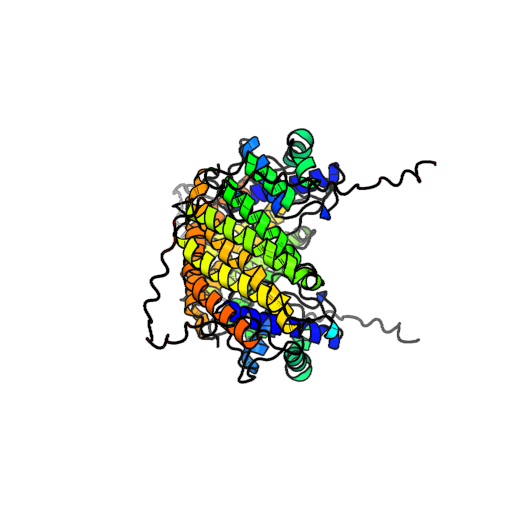O O . ASP B 1 99 ? -21.453 8.203 16.406 1 98.19 99 ASP B O 1
ATOM 3510 N N . GLU B 1 100 ? -20.953 10.047 15.273 1 97.94 100 GLU B N 1
ATOM 3511 C CA . GLU B 1 100 ? -22.203 10.023 14.523 1 97.94 100 GLU B CA 1
ATOM 3512 C C . GLU B 1 100 ? -22.25 8.836 13.562 1 97.94 100 GLU B C 1
ATOM 3514 O O . GLU B 1 100 ? -23.297 8.219 13.383 1 97.94 100 GLU B O 1
ATOM 3519 N N . TYR B 1 101 ? -21.141 8.5 12.969 1 98.31 101 TYR B N 1
ATOM 3520 C CA . TYR B 1 101 ? -21.078 7.305 12.133 1 98.31 101 TYR B CA 1
ATOM 3521 C C . TYR B 1 101 ? -21.297 6.047 12.961 1 98.31 101 TYR B C 1
ATOM 3523 O O . TYR B 1 101 ? -21.969 5.109 12.516 1 98.31 101 TYR B O 1
ATOM 3531 N N . ALA B 1 102 ? -20.641 6.039 14.102 1 98.69 102 ALA B N 1
ATOM 3532 C CA . ALA B 1 102 ? -20.859 4.898 14.992 1 98.69 102 ALA B CA 1
ATOM 3533 C C . ALA B 1 102 ? -22.359 4.703 15.273 1 98.69 102 ALA B C 1
ATOM 3535 O O . ALA B 1 102 ? -22.844 3.576 15.266 1 98.69 102 ALA B O 1
ATOM 3536 N N . TYR B 1 103 ? -23.031 5.801 15.531 1 98.38 103 TYR B N 1
ATOM 3537 C CA . TYR B 1 103 ? -24.469 5.754 15.75 1 98.38 103 TYR B CA 1
ATOM 3538 C C . TYR B 1 103 ? -25.203 5.211 14.523 1 98.38 103 TYR B C 1
ATOM 3540 O O . TYR B 1 103 ? -26.078 4.348 14.641 1 98.38 103 TYR B O 1
ATOM 3548 N N . TYR B 1 104 ? -24.844 5.668 13.391 1 98.44 104 TYR B N 1
ATOM 3549 C CA . TYR B 1 104 ? -25.438 5.176 12.148 1 98.44 104 TYR B CA 1
ATOM 3550 C C . TYR B 1 104 ? -25.266 3.668 12.023 1 98.44 104 TYR B C 1
ATOM 3552 O O . TYR B 1 104 ? -26.219 2.949 11.727 1 98.44 104 TYR B O 1
ATOM 3560 N N . PHE B 1 105 ? -24.047 3.164 12.25 1 98.62 105 PHE B N 1
ATOM 3561 C CA . PHE B 1 105 ? -23.766 1.748 12.047 1 98.62 105 PHE B CA 1
ATOM 3562 C C . PHE B 1 105 ? -24.516 0.896 13.062 1 98.62 105 PHE B C 1
ATOM 3564 O O . PHE B 1 105 ? -25 -0.192 12.734 1 98.62 105 PHE B O 1
ATOM 3571 N N . THR B 1 106 ? -24.688 1.388 14.273 1 97.94 106 THR B N 1
ATOM 3572 C CA . THR B 1 106 ? -25.297 0.59 15.328 1 97.94 106 THR B CA 1
ATOM 3573 C C . THR B 1 106 ? -26.828 0.689 15.273 1 97.94 106 THR B C 1
ATOM 3575 O O . THR B 1 106 ? -27.531 -0.231 15.695 1 97.94 106 THR B O 1
ATOM 3578 N N . ARG B 1 107 ? -27.344 1.761 14.672 1 97.06 107 ARG B N 1
ATOM 3579 C CA . ARG B 1 107 ? -28.781 1.986 14.805 1 97.06 107 ARG B CA 1
ATOM 3580 C C . ARG B 1 107 ? -29.469 1.967 13.445 1 97.06 107 ARG B C 1
ATOM 3582 O O . ARG B 1 107 ? -30.578 1.447 13.312 1 97.06 107 ARG B O 1
ATOM 3589 N N . ASP B 1 108 ? -28.812 2.523 12.461 1 96.5 108 ASP B N 1
ATOM 3590 C CA . ASP B 1 108 ? -29.5 2.77 11.195 1 96.5 108 ASP B CA 1
ATOM 3591 C C . ASP B 1 108 ? -29.062 1.778 10.125 1 96.5 108 ASP B C 1
ATOM 3593 O O . ASP B 1 108 ? -29.828 1.456 9.219 1 96.5 108 ASP B O 1
ATOM 3597 N N . CYS B 1 109 ? -27.859 1.305 10.203 1 96.81 109 CYS B N 1
ATOM 3598 C CA . CYS B 1 109 ? -27.328 0.389 9.195 1 96.81 109 CYS B CA 1
ATOM 3599 C C . CYS B 1 109 ? -27.828 -1.032 9.445 1 96.81 109 CYS B C 1
ATOM 3601 O O . CYS B 1 109 ? -27.25 -1.756 10.266 1 96.81 109 CYS B O 1
ATOM 3603 N N . THR B 1 110 ? -28.719 -1.445 8.672 1 93.94 110 THR B N 1
ATOM 3604 C CA . THR B 1 110 ? -29.359 -2.74 8.859 1 93.94 110 THR B CA 1
ATOM 3605 C C . THR B 1 110 ? -28.422 -3.877 8.484 1 93.94 110 THR B C 1
ATOM 3607 O O . THR B 1 110 ? -28.656 -5.035 8.828 1 93.94 110 THR B O 1
ATOM 3610 N N . TYR B 1 111 ? -27.328 -3.611 7.871 1 95.56 111 TYR B N 1
ATOM 3611 C CA . TYR B 1 111 ? -26.438 -4.633 7.355 1 95.56 111 TYR B CA 1
ATOM 3612 C C . TYR B 1 111 ? -25.25 -4.844 8.297 1 95.56 111 TYR B C 1
ATOM 3614 O O . TYR B 1 111 ? -24.469 -5.777 8.117 1 95.56 111 TYR B O 1
ATOM 3622 N N . PHE B 1 112 ? -25.078 -4.047 9.289 1 97.94 112 PHE B N 1
ATOM 3623 C CA . PHE B 1 112 ? -23.891 -4.016 10.125 1 97.94 112 PHE B CA 1
ATOM 3624 C C . PHE B 1 112 ? -23.625 -5.383 10.742 1 97.94 112 PHE B C 1
ATOM 3626 O O . PHE B 1 112 ? -22.562 -5.973 10.531 1 97.94 112 PHE B O 1
ATOM 3633 N N . ASP B 1 113 ? -24.609 -5.957 11.391 1 97.38 113 ASP B N 1
ATOM 3634 C CA . ASP B 1 113 ? -24.469 -7.242 12.062 1 97.38 113 ASP B CA 1
ATOM 3635 C C . ASP B 1 113 ? -24.25 -8.367 11.055 1 97.38 113 ASP B C 1
ATOM 3637 O O . ASP B 1 113 ? -23.406 -9.242 11.258 1 97.38 113 ASP B O 1
ATOM 3641 N N . ARG B 1 114 ? -25 -8.32 10.055 1 97 114 ARG B N 1
ATOM 3642 C CA . ARG B 1 114 ? -24.891 -9.359 9.039 1 97 114 ARG B CA 1
ATOM 3643 C C . ARG B 1 114 ? -23.5 -9.391 8.422 1 97 114 ARG B C 1
ATOM 3645 O O . ARG B 1 114 ? -22.922 -10.469 8.258 1 97 114 ARG B O 1
ATOM 3652 N N . ILE B 1 115 ? -22.953 -8.234 8.125 1 97.31 115 ILE B N 1
ATOM 3653 C CA . ILE B 1 115 ? -21.625 -8.125 7.52 1 97.31 115 ILE B CA 1
ATOM 3654 C C . ILE B 1 115 ? -20.578 -8.672 8.484 1 97.31 115 ILE B C 1
ATOM 3656 O O . ILE B 1 115 ? -19.703 -9.445 8.086 1 97.31 115 ILE B O 1
ATOM 3660 N N . LEU B 1 116 ? -20.672 -8.344 9.766 1 97.5 116 LEU B N 1
ATOM 3661 C CA . LEU B 1 116 ? -19.656 -8.695 10.742 1 97.5 116 LEU B CA 1
ATOM 3662 C C . LEU B 1 116 ? -19.766 -10.156 11.156 1 97.5 116 LEU B C 1
ATOM 3664 O O . LEU B 1 116 ? -18.781 -10.773 11.578 1 97.5 116 LEU B O 1
ATOM 3668 N N . GLN B 1 117 ? -20.922 -10.758 10.961 1 96.94 117 GLN B N 1
ATOM 3669 C CA . GLN B 1 117 ? -21.156 -12.117 11.445 1 96.94 117 GLN B CA 1
ATOM 3670 C C . GLN B 1 117 ? -20.969 -13.141 10.328 1 96.94 117 GLN B C 1
ATOM 3672 O O . GLN B 1 117 ? -20.812 -14.328 10.594 1 96.94 117 GLN B O 1
ATOM 3677 N N . THR B 1 118 ? -21.078 -12.758 9.133 1 97.44 118 THR B N 1
ATOM 3678 C CA . THR B 1 118 ? -21.016 -13.664 7.988 1 97.44 118 THR B CA 1
ATOM 3679 C C . THR B 1 118 ? -19.594 -13.734 7.434 1 97.44 118 THR B C 1
ATOM 3681 O O . THR B 1 118 ? -18.922 -12.711 7.289 1 97.44 118 THR B O 1
ATOM 3684 N N . PRO B 1 119 ? -19.125 -14.945 7.105 1 96.69 119 PRO B N 1
ATOM 3685 C CA . PRO B 1 119 ? -17.828 -15.016 6.426 1 96.69 119 PRO B CA 1
ATOM 3686 C C . PRO B 1 119 ? -17.766 -14.148 5.168 1 96.69 119 PRO B C 1
ATOM 3688 O O . PRO B 1 119 ? -18.75 -14.086 4.418 1 96.69 119 PRO B O 1
ATOM 3691 N N . THR B 1 120 ? -16.703 -13.539 4.941 1 96.5 120 THR B N 1
ATOM 3692 C CA . THR B 1 120 ? -16.562 -12.469 3.959 1 96.5 120 THR B CA 1
ATOM 3693 C C . THR B 1 120 ? -17 -12.938 2.576 1 96.5 120 THR B C 1
ATOM 3695 O O . THR B 1 120 ? -17.812 -12.281 1.923 1 96.5 120 THR B O 1
ATOM 3698 N N . LYS B 1 121 ? -16.531 -14.102 2.137 1 96.69 121 LYS B N 1
ATOM 3699 C CA . LYS B 1 121 ? -16.828 -14.562 0.782 1 96.69 121 LYS B CA 1
ATOM 3700 C C . LYS B 1 121 ? -18.297 -14.93 0.633 1 96.69 121 LYS B C 1
ATOM 3702 O O . LYS B 1 121 ? -18.875 -14.742 -0.436 1 96.69 121 LYS B O 1
ATOM 3707 N N . GLU B 1 122 ? -18.844 -15.453 1.635 1 96.88 122 GLU B N 1
ATOM 3708 C CA . GLU B 1 122 ? -20.281 -15.727 1.628 1 96.88 122 GLU B CA 1
ATOM 3709 C C . GLU B 1 122 ? -21.094 -14.438 1.525 1 96.88 122 GLU B C 1
ATOM 3711 O O . GLU B 1 122 ? -22.047 -14.352 0.74 1 96.88 122 GLU B O 1
ATOM 3716 N N . TYR B 1 123 ? -20.719 -13.484 2.287 1 97.25 123 TYR B N 1
ATOM 3717 C CA . TYR B 1 123 ? -21.438 -12.219 2.268 1 97.25 123 TYR B CA 1
ATOM 3718 C C . TYR B 1 123 ? -21.328 -11.547 0.907 1 97.25 123 TYR B C 1
ATOM 3720 O O . TYR B 1 123 ? -22.266 -10.875 0.459 1 97.25 123 TYR B O 1
ATOM 3728 N N . LEU B 1 124 ? -20.141 -11.664 0.282 1 98.06 124 LEU B N 1
ATOM 3729 C CA . LEU B 1 124 ? -19.922 -11.023 -1.011 1 98.06 124 LEU B CA 1
ATOM 3730 C C . LEU B 1 124 ? -20.953 -11.508 -2.037 1 98.06 124 LEU B C 1
ATOM 3732 O O . LEU B 1 124 ? -21.438 -10.719 -2.846 1 98.06 124 LEU B O 1
ATOM 3736 N N . ILE B 1 125 ? -21.266 -12.773 -1.997 1 97.56 125 ILE B N 1
ATOM 3737 C CA . ILE B 1 125 ? -22.234 -13.305 -2.949 1 97.56 125 ILE B CA 1
ATOM 3738 C C . ILE B 1 125 ? -23.578 -12.617 -2.754 1 97.56 125 ILE B C 1
ATOM 3740 O O . ILE B 1 125 ? -24.188 -12.141 -3.719 1 97.56 125 ILE B O 1
ATOM 3744 N N . GLU B 1 126 ? -24 -12.477 -1.527 1 96.06 126 GLU B N 1
ATOM 3745 C CA . GLU B 1 126 ? -25.234 -11.781 -1.209 1 96.06 126 GLU B CA 1
ATOM 3746 C C . GLU B 1 126 ? -25.172 -10.312 -1.632 1 96.06 126 GLU B C 1
ATOM 3748 O O . GLU B 1 126 ? -26.125 -9.789 -2.211 1 96.06 126 GLU B O 1
ATOM 3753 N N . PHE B 1 127 ? -24.094 -9.727 -1.334 1 97.81 127 PHE B N 1
ATOM 3754 C CA . PHE B 1 127 ? -23.906 -8.312 -1.632 1 97.81 127 PHE B CA 1
ATOM 3755 C C . PHE B 1 127 ? -24.031 -8.055 -3.129 1 97.81 127 PHE B C 1
ATOM 3757 O O . PHE B 1 127 ? -24.656 -7.078 -3.549 1 97.81 127 PHE B O 1
ATOM 3764 N N . TYR B 1 128 ? -23.391 -8.906 -3.941 1 98.19 128 TYR B N 1
ATOM 3765 C CA . TYR B 1 128 ? -23.391 -8.711 -5.387 1 98.19 128 TYR B CA 1
ATOM 3766 C C . TYR B 1 128 ? -24.797 -8.906 -5.965 1 98.19 128 TYR B C 1
ATOM 3768 O O . TYR B 1 128 ? -25.188 -8.211 -6.902 1 98.19 128 TYR B O 1
ATOM 3776 N N . GLU B 1 129 ? -25.531 -9.812 -5.398 1 96.5 129 GLU B N 1
ATOM 3777 C CA . GLU B 1 129 ? -26.891 -10.055 -5.848 1 96.5 129 GLU B CA 1
ATOM 3778 C C . GLU B 1 129 ? -27.766 -8.805 -5.703 1 96.5 129 GLU B C 1
ATOM 3780 O O . GLU B 1 129 ? -28.562 -8.492 -6.586 1 96.5 129 GLU B O 1
ATOM 3785 N N . ASP B 1 130 ? -27.422 -8.07 -4.707 1 95.31 130 ASP B N 1
ATOM 3786 C CA . ASP B 1 130 ? -28.297 -6.957 -4.363 1 95.31 130 ASP B CA 1
ATOM 3787 C C . ASP B 1 130 ? -27.75 -5.641 -4.906 1 95.31 130 ASP B C 1
ATOM 3789 O O . ASP B 1 130 ? -28.516 -4.719 -5.207 1 95.31 130 ASP B O 1
ATOM 3793 N N . HIS B 1 131 ? -26.391 -5.566 -5.117 1 96.25 131 HIS B N 1
ATOM 3794 C CA . HIS B 1 131 ? -25.859 -4.219 -5.246 1 96.25 131 HIS B CA 1
ATOM 3795 C C . HIS B 1 131 ? -24.984 -4.094 -6.484 1 96.25 131 HIS B C 1
ATOM 3797 O O . HIS B 1 131 ? -24.672 -2.98 -6.918 1 96.25 131 HIS B O 1
ATOM 3803 N N . ALA B 1 132 ? -24.531 -5.199 -7.059 1 97.75 132 ALA B N 1
ATOM 3804 C CA . ALA B 1 132 ? -23.594 -5.09 -8.18 1 97.75 132 ALA B CA 1
ATOM 3805 C C . ALA B 1 132 ? -24.281 -4.441 -9.391 1 97.75 132 ALA B C 1
ATOM 3807 O O . ALA B 1 132 ? -25.406 -4.773 -9.727 1 97.75 132 ALA B O 1
ATOM 3808 N N . PRO B 1 133 ? -23.625 -3.518 -9.961 1 97 133 PRO B N 1
ATOM 3809 C CA . PRO B 1 133 ? -24.203 -2.91 -11.156 1 97 133 PRO B CA 1
ATOM 3810 C C . PRO B 1 133 ? -24.234 -3.867 -12.352 1 97 133 PRO B C 1
ATOM 3812 O O . PRO B 1 133 ? -23.328 -4.691 -12.508 1 97 133 PRO B O 1
ATOM 3815 N N . SER B 1 134 ? -25.281 -3.727 -13.109 1 94.56 134 SER B N 1
ATOM 3816 C CA . SER B 1 134 ? -25.312 -4.457 -14.375 1 94.56 134 SER B CA 1
ATOM 3817 C C . SER B 1 134 ? -24.188 -4.012 -15.297 1 94.56 134 SER B C 1
ATOM 3819 O O . SER B 1 134 ? -23.875 -2.82 -15.383 1 94.56 134 SER B O 1
ATOM 3821 N N . PRO B 1 135 ? -23.641 -4.934 -15.953 1 97.12 135 PRO B N 1
ATOM 3822 C CA . PRO B 1 135 ? -23.875 -6.371 -16.094 1 97.12 135 PRO B CA 1
ATOM 3823 C C . PRO B 1 135 ? -22.922 -7.211 -15.258 1 97.12 135 PRO B C 1
ATOM 3825 O O . PRO B 1 135 ? -22.609 -8.352 -15.617 1 97.12 135 PRO B O 1
ATOM 3828 N N . TYR B 1 136 ? -22.438 -6.68 -14.164 1 98.06 136 TYR B N 1
ATOM 3829 C CA . TYR B 1 136 ? -21.25 -7.281 -13.562 1 98.06 136 TYR B CA 1
ATOM 3830 C C . TYR B 1 136 ? -21.625 -8.242 -12.445 1 98.06 136 TYR B C 1
ATOM 3832 O O . TYR B 1 136 ? -20.766 -8.922 -11.883 1 98.06 136 TYR B O 1
ATOM 3840 N N . GLY B 1 137 ? -22.875 -8.406 -12.062 1 97.81 137 GLY B N 1
ATOM 3841 C CA . GLY B 1 137 ? -23.312 -9.188 -10.914 1 97.81 137 GLY B CA 1
ATOM 3842 C C . GLY B 1 137 ? -22.859 -10.625 -10.953 1 97.81 137 GLY B C 1
ATOM 3843 O O . GLY B 1 137 ? -22.109 -11.078 -10.078 1 97.81 137 GLY B O 1
ATOM 3844 N N . THR B 1 138 ? -23.234 -11.359 -12 1 98 138 THR B N 1
ATOM 3845 C CA . THR B 1 138 ? -22.906 -12.773 -12.117 1 98 138 THR B CA 1
ATOM 3846 C C . THR B 1 138 ? -21.391 -12.969 -12.266 1 98 138 THR B C 1
ATOM 3848 O O . THR B 1 138 ? -20.844 -13.977 -11.797 1 98 138 THR B O 1
ATOM 3851 N N . LEU B 1 139 ? -20.766 -11.992 -12.898 1 98.69 139 LEU B N 1
ATOM 3852 C CA . LEU B 1 139 ? -19.312 -12.047 -13.031 1 98.69 139 LEU B CA 1
ATOM 3853 C C . LEU B 1 139 ? -18.641 -12.039 -11.656 1 98.69 139 LEU B C 1
ATOM 3855 O O . LEU B 1 139 ? -17.766 -12.859 -11.383 1 98.69 139 LEU B O 1
ATOM 3859 N N . TYR B 1 140 ? -19.062 -11.094 -10.805 1 98.69 140 TYR B N 1
ATOM 3860 C CA . TYR B 1 140 ? -18.516 -11 -9.453 1 98.69 140 TYR B CA 1
ATOM 3861 C C . TYR B 1 140 ? -18.797 -12.266 -8.656 1 98.69 140 TYR B C 1
ATOM 3863 O O . TYR B 1 140 ? -17.938 -12.766 -7.945 1 98.69 140 TYR B O 1
ATOM 3871 N N . GLU B 1 141 ? -19.984 -12.781 -8.781 1 98.5 141 GLU B N 1
ATOM 3872 C CA . GLU B 1 141 ? -20.344 -14.016 -8.078 1 98.5 141 GLU B CA 1
ATOM 3873 C C . GLU B 1 141 ? -19.453 -15.172 -8.5 1 98.5 141 GLU B C 1
ATOM 3875 O O . GLU B 1 141 ? -18.953 -15.914 -7.656 1 98.5 141 GLU B O 1
ATOM 3880 N N . GLN B 1 142 ? -19.297 -15.273 -9.781 1 98.5 142 GLN B N 1
ATOM 3881 C CA . GLN B 1 142 ? -18.453 -16.359 -10.305 1 98.5 142 GLN B CA 1
ATOM 3882 C C . GLN B 1 142 ? -17 -16.172 -9.875 1 98.5 142 GLN B C 1
ATOM 3884 O O . GLN B 1 142 ? -16.297 -17.156 -9.625 1 98.5 142 GLN B O 1
ATOM 3889 N N . SER B 1 143 ? -16.531 -14.914 -9.844 1 98.56 143 SER B N 1
ATOM 3890 C CA . SER B 1 143 ? -15.18 -14.656 -9.383 1 98.56 143 SER B CA 1
ATOM 3891 C C . SER B 1 143 ? -14.977 -15.148 -7.953 1 98.56 143 SER B C 1
ATOM 3893 O O . SER B 1 143 ? -13.898 -15.641 -7.605 1 98.56 143 SER B O 1
ATOM 3895 N N . VAL B 1 144 ? -15.992 -15.055 -7.09 1 98.56 144 VAL B N 1
ATOM 3896 C CA . VAL B 1 144 ? -15.914 -15.5 -5.699 1 98.56 144 VAL B CA 1
ATOM 3897 C C . VAL B 1 144 ? -15.734 -17.016 -5.648 1 98.56 144 VAL B C 1
ATOM 3899 O O . VAL B 1 144 ? -14.977 -17.531 -4.82 1 98.56 144 VAL B O 1
ATOM 3902 N N . GLN B 1 145 ? -16.438 -17.719 -6.516 1 98.38 145 GLN B N 1
ATOM 3903 C CA . GLN B 1 145 ? -16.312 -19.172 -6.555 1 98.38 145 GLN B CA 1
ATOM 3904 C C . GLN B 1 145 ? -14.867 -19.578 -6.852 1 98.38 145 GLN B C 1
ATOM 3906 O O . GLN B 1 145 ? -14.344 -20.516 -6.238 1 98.38 145 GLN B O 1
ATOM 3911 N N . VAL B 1 146 ? -14.234 -18.875 -7.746 1 98.75 146 VAL B N 1
ATOM 3912 C CA . VAL B 1 146 ? -12.836 -19.125 -8.07 1 98.75 146 VAL B CA 1
ATOM 3913 C C . VAL B 1 146 ? -11.961 -18.781 -6.867 1 98.75 146 VAL B C 1
ATOM 3915 O O . VAL B 1 146 ? -11.07 -19.562 -6.492 1 98.75 146 VAL B O 1
ATOM 3918 N N . GLN B 1 147 ? -12.258 -17.703 -6.23 1 98.56 147 GLN B N 1
ATOM 3919 C CA . GLN B 1 147 ? -11.453 -17.188 -5.121 1 98.56 147 GLN B CA 1
ATOM 3920 C C . GLN B 1 147 ? -11.492 -18.156 -3.939 1 98.56 147 GLN B C 1
ATOM 3922 O O . GLN B 1 147 ? -10.477 -18.359 -3.264 1 98.56 147 GLN B O 1
ATOM 3927 N N . VAL B 1 148 ? -12.609 -18.719 -3.658 1 97.94 148 VAL B N 1
ATOM 3928 C CA . VAL B 1 148 ? -12.758 -19.641 -2.541 1 97.94 148 VAL B CA 1
ATOM 3929 C C . VAL B 1 148 ? -11.781 -20.797 -2.707 1 97.94 148 VAL B C 1
ATOM 3931 O O . VAL B 1 148 ? -11.117 -21.203 -1.75 1 97.94 148 VAL B O 1
ATOM 3934 N N . ILE B 1 149 ? -11.68 -21.328 -3.879 1 98.25 149 ILE B N 1
ATOM 3935 C CA . ILE B 1 149 ? -10.781 -22.438 -4.156 1 98.25 149 ILE B CA 1
ATOM 3936 C C . ILE B 1 149 ? -9.328 -21.969 -4.062 1 98.25 149 ILE B C 1
ATOM 3938 O O . ILE B 1 149 ? -8.5 -22.625 -3.432 1 98.25 149 ILE B O 1
ATOM 3942 N N . LEU B 1 150 ? -9 -20.797 -4.676 1 98.62 150 LEU B N 1
ATOM 3943 C CA . LEU B 1 150 ? -7.641 -20.281 -4.66 1 98.62 150 LEU B CA 1
ATOM 3944 C C . LEU B 1 150 ? -7.191 -19.953 -3.238 1 98.62 150 LEU B C 1
ATOM 3946 O O . LEU B 1 150 ? -6.039 -20.203 -2.877 1 98.62 150 LEU B O 1
ATOM 3950 N N . ASP B 1 151 ? -8.117 -19.438 -2.469 1 97.88 151 ASP B N 1
ATOM 3951 C CA . ASP B 1 151 ? -7.797 -19.156 -1.072 1 97.88 151 ASP B CA 1
ATOM 3952 C C . ASP B 1 151 ? -7.414 -20.438 -0.328 1 97.88 151 ASP B C 1
ATOM 3954 O O . ASP B 1 151 ? -6.496 -20.422 0.495 1 97.88 151 ASP B O 1
ATOM 3958 N N . SER B 1 152 ? -8.133 -21.484 -0.599 1 97.31 152 SER B N 1
ATOM 3959 C CA . SER B 1 152 ? -7.812 -22.75 0.031 1 97.31 152 SER B CA 1
ATOM 3960 C C . SER B 1 152 ? -6.406 -23.219 -0.346 1 97.31 152 SER B C 1
ATOM 3962 O O . SER B 1 152 ? -5.668 -23.719 0.501 1 97.31 152 SER B O 1
ATOM 3964 N N . ILE B 1 153 ? -6.043 -23.016 -1.541 1 97.69 153 ILE B N 1
ATOM 3965 C CA . ILE B 1 153 ? -4.727 -23.422 -2.025 1 97.69 153 ILE B CA 1
ATOM 3966 C C . ILE B 1 153 ? -3.652 -22.547 -1.396 1 97.69 153 ILE B C 1
ATOM 3968 O O . ILE B 1 153 ? -2.594 -23.031 -0.996 1 97.69 153 ILE B O 1
ATOM 3972 N N . ILE B 1 154 ? -3.9 -21.297 -1.25 1 97.25 154 ILE B N 1
ATOM 3973 C CA . ILE B 1 154 ? -2.926 -20.328 -0.778 1 97.25 154 ILE B CA 1
ATOM 3974 C C . ILE B 1 154 ? -2.752 -20.453 0.734 1 97.25 154 ILE B C 1
ATOM 3976 O O . ILE B 1 154 ? -1.632 -20.391 1.245 1 97.25 154 ILE B O 1
ATOM 3980 N N . GLU B 1 155 ? -3.793 -20.719 1.431 1 95 155 GLU B N 1
ATOM 3981 C CA . GLU B 1 155 ? -3.766 -20.562 2.883 1 95 155 GLU B CA 1
ATOM 3982 C C . GLU B 1 155 ? -3.629 -21.922 3.572 1 95 155 GLU B C 1
ATOM 3984 O O . GLU B 1 155 ? -3.139 -22 4.699 1 95 155 GLU B O 1
ATOM 3989 N N . ASP B 1 156 ? -4.117 -22.953 2.938 1 94.12 156 ASP B N 1
ATOM 3990 C CA . ASP B 1 156 ? -4.125 -24.281 3.562 1 94.12 156 ASP B CA 1
ATOM 3991 C C . ASP B 1 156 ? -2.826 -25.031 3.277 1 94.12 156 ASP B C 1
ATOM 3993 O O . ASP B 1 156 ? -2.543 -25.375 2.127 1 94.12 156 ASP B O 1
ATOM 3997 N N . ASP B 1 157 ? -2.191 -25.438 4.336 1 92.62 157 ASP B N 1
ATOM 3998 C CA . ASP B 1 157 ? -0.916 -26.125 4.18 1 92.62 157 ASP B CA 1
ATOM 3999 C C . ASP B 1 157 ? -1.123 -27.547 3.658 1 92.62 157 ASP B C 1
ATOM 4001 O O . ASP B 1 157 ? -0.202 -28.156 3.104 1 92.62 157 ASP B O 1
ATOM 4005 N N . ASP B 1 158 ? -2.289 -28.031 3.803 1 95.19 158 ASP B N 1
ATOM 4006 C CA . ASP B 1 158 ? -2.547 -29.406 3.406 1 95.19 158 ASP B CA 1
ATOM 4007 C C . ASP B 1 158 ? -3.422 -29.469 2.156 1 95.19 158 ASP B C 1
ATOM 4009 O O . ASP B 1 158 ? -4.086 -30.484 1.902 1 95.19 158 ASP B O 1
ATOM 4013 N N . TRP B 1 159 ? -3.4 -28.406 1.394 1 97.31 159 TRP B N 1
ATOM 4014 C CA . TRP B 1 159 ? -4.293 -28.344 0.241 1 97.31 159 TRP B CA 1
ATOM 4015 C C . TRP B 1 159 ? -4.004 -29.469 -0.737 1 97.31 159 TRP B C 1
ATOM 4017 O O . TRP B 1 159 ? -4.902 -29.922 -1.451 1 97.31 159 TRP B O 1
ATOM 4027 N N . HIS B 1 160 ? -2.793 -30 -0.823 1 97.69 160 HIS B N 1
ATOM 4028 C CA . HIS B 1 160 ? -2.371 -30.984 -1.812 1 97.69 160 HIS B CA 1
ATOM 4029 C C . HIS B 1 160 ? -3.117 -32.312 -1.631 1 97.69 160 HIS B C 1
ATOM 4031 O O . HIS B 1 160 ? -3.324 -33.031 -2.596 1 97.69 160 HIS B O 1
ATOM 4037 N N . SER B 1 161 ? -3.475 -32.625 -0.406 1 96.75 161 SER B N 1
ATOM 4038 C CA . SER B 1 161 ? -4.223 -33.844 -0.14 1 96.75 161 SER B CA 1
ATOM 4039 C C . SER B 1 161 ? -5.535 -33.875 -0.92 1 96.75 161 SER B C 1
ATOM 4041 O O . SER B 1 161 ? -6.078 -34.938 -1.198 1 96.75 161 SER B O 1
ATOM 4043 N N . GLU B 1 162 ? -6.043 -32.719 -1.313 1 96.56 162 GLU B N 1
ATOM 4044 C CA . GLU B 1 162 ? -7.289 -32.594 -2.062 1 96.56 162 GLU B CA 1
ATOM 4045 C C . GLU B 1 162 ? -7.051 -32 -3.443 1 96.56 162 GLU B C 1
ATOM 4047 O O . GLU B 1 162 ? -7.953 -31.391 -4.031 1 96.56 162 GLU B O 1
ATOM 4052 N N . ALA B 1 163 ? -5.883 -32.125 -3.922 1 97.12 163 ALA B N 1
ATOM 4053 C CA . ALA B 1 163 ? -5.461 -31.453 -5.145 1 97.12 163 ALA B CA 1
ATOM 4054 C C . ALA B 1 163 ? -6.332 -31.859 -6.328 1 97.12 163 ALA B C 1
ATOM 4056 O O . ALA B 1 163 ? -6.66 -31.031 -7.184 1 97.12 163 ALA B O 1
ATOM 4057 N N . GLU B 1 164 ? -6.684 -33.094 -6.41 1 96.75 164 GLU B N 1
ATOM 4058 C CA . GLU B 1 164 ? -7.52 -33.594 -7.512 1 96.75 164 GLU B CA 1
ATOM 4059 C C . GLU B 1 164 ? -8.891 -32.906 -7.488 1 96.75 164 GLU B C 1
ATOM 4061 O O . GLU B 1 164 ? -9.391 -32.469 -8.523 1 96.75 164 GLU B O 1
ATOM 4066 N N . SER B 1 165 ? -9.453 -32.875 -6.301 1 97.44 165 SER B N 1
ATOM 4067 C CA . SER B 1 165 ? -10.75 -32.219 -6.145 1 97.44 165 SER B CA 1
ATOM 4068 C C . SER B 1 165 ? -10.68 -30.734 -6.492 1 97.44 165 SER B C 1
ATOM 4070 O O . SER B 1 165 ? -11.547 -30.203 -7.191 1 97.44 165 SER B O 1
ATOM 4072 N N . TYR B 1 166 ? -9.656 -30.062 -5.996 1 97.38 166 TYR B N 1
ATOM 4073 C CA . TYR B 1 166 ? -9.469 -28.656 -6.301 1 97.38 166 TYR B CA 1
ATOM 4074 C C . TYR B 1 166 ? -9.273 -28.438 -7.797 1 97.38 166 TYR B C 1
ATOM 4076 O O . TYR B 1 166 ? -9.805 -27.484 -8.367 1 97.38 166 TYR B O 1
ATOM 4084 N N . SER B 1 167 ? -8.5 -29.312 -8.391 1 97.62 167 SER B N 1
ATOM 4085 C CA . SER B 1 167 ? -8.242 -29.219 -9.82 1 97.62 167 SER B CA 1
ATOM 4086 C C . SER B 1 167 ? -9.539 -29.297 -10.625 1 97.62 167 SER B C 1
ATOM 4088 O O . SER B 1 167 ? -9.781 -28.469 -11.5 1 97.62 167 SER B O 1
ATOM 4090 N N . LYS B 1 168 ? -10.367 -30.219 -10.305 1 97.69 168 LYS B N 1
ATOM 4091 C CA . LYS B 1 168 ? -11.633 -30.406 -11.008 1 97.69 168 LYS B CA 1
ATOM 4092 C C . LYS B 1 168 ? -12.57 -29.219 -10.773 1 97.69 168 LYS B C 1
ATOM 4094 O O . LYS B 1 168 ? -13.133 -28.672 -11.719 1 97.69 168 LYS B O 1
ATOM 4099 N N . SER B 1 169 ? -12.719 -28.844 -9.547 1 97.88 169 SER B N 1
ATOM 4100 C CA . SER B 1 169 ? -13.602 -27.734 -9.195 1 97.88 169 SER B CA 1
ATOM 4101 C C . SER B 1 169 ? -13.133 -26.438 -9.836 1 97.88 169 SER B C 1
ATOM 4103 O O . SER B 1 169 ? -13.945 -25.656 -10.352 1 97.88 169 SER B O 1
ATOM 4105 N N . LEU B 1 170 ? -11.852 -26.234 -9.773 1 98.25 170 LEU B N 1
ATOM 4106 C CA . LEU B 1 170 ? -11.297 -25 -10.328 1 98.25 170 LEU B CA 1
ATOM 4107 C C . LEU B 1 170 ? -11.508 -24.953 -11.836 1 98.25 170 LEU B C 1
ATOM 4109 O O . LEU B 1 170 ? -11.805 -23.891 -12.391 1 98.25 170 LEU B O 1
ATOM 4113 N N . SER B 1 171 ? -11.281 -26.047 -12.461 1 97.88 171 SER B N 1
ATOM 4114 C CA . SER B 1 171 ? -11.5 -26.094 -13.906 1 97.88 171 SER B CA 1
ATOM 4115 C C . SER B 1 171 ? -12.93 -25.688 -14.266 1 97.88 171 SER B C 1
ATOM 4117 O O . SER B 1 171 ? -13.141 -24.922 -15.203 1 97.88 171 SER B O 1
ATOM 4119 N N . LYS B 1 172 ? -13.812 -26.203 -13.5 1 98.31 172 LYS B N 1
ATOM 4120 C CA . LYS B 1 172 ? -15.219 -25.875 -13.719 1 98.31 172 LYS B CA 1
ATOM 4121 C C . LYS B 1 172 ? -15.484 -24.391 -13.484 1 98.31 172 LYS B C 1
ATOM 4123 O O . LYS B 1 172 ? -16.062 -23.703 -14.344 1 98.31 172 LYS B O 1
ATOM 4128 N N . GLU B 1 173 ? -15.055 -23.859 -12.383 1 98.56 173 GLU B N 1
ATOM 4129 C CA . GLU B 1 173 ? -15.336 -22.469 -12.008 1 98.56 173 GLU B CA 1
ATOM 4130 C C . GLU B 1 173 ? -14.633 -21.5 -12.945 1 98.56 173 GLU B C 1
ATOM 4132 O O . GLU B 1 173 ? -15.18 -20.438 -13.281 1 98.56 173 GLU B O 1
ATOM 4137 N N . LEU B 1 174 ? -13.438 -21.828 -13.383 1 98.69 174 LEU B N 1
ATOM 4138 C CA . LEU B 1 174 ? -12.719 -20.984 -14.32 1 98.69 174 LEU B CA 1
ATOM 4139 C C . LEU B 1 174 ? -13.438 -20.922 -15.672 1 98.69 174 LEU B C 1
ATOM 4141 O O . LEU B 1 174 ? -13.453 -19.891 -16.328 1 98.69 174 LEU B O 1
ATOM 4145 N N . THR B 1 175 ? -13.906 -22.031 -16.047 1 98.44 175 THR B N 1
ATOM 4146 C CA . THR B 1 175 ? -14.648 -22.078 -17.297 1 98.44 175 THR B CA 1
ATOM 4147 C C . THR B 1 175 ? -15.891 -21.188 -17.219 1 98.44 175 THR B C 1
ATOM 4149 O O . THR B 1 175 ? -16.188 -20.453 -18.156 1 98.44 175 THR B O 1
ATOM 4152 N N . GLU B 1 176 ? -16.594 -21.281 -16.141 1 98.56 176 GLU B N 1
ATOM 4153 C CA . GLU B 1 176 ? -17.781 -20.438 -15.945 1 98.56 176 GLU B CA 1
ATOM 4154 C C . GLU B 1 176 ? -17.406 -18.969 -15.891 1 98.56 176 GLU B C 1
ATOM 4156 O O . GLU B 1 176 ? -18.109 -18.125 -16.438 1 98.56 176 GLU B O 1
ATOM 4161 N N . LEU B 1 177 ? -16.328 -18.641 -15.227 1 98.75 177 LEU B N 1
ATOM 4162 C CA . LEU B 1 177 ? -15.883 -17.266 -15.172 1 98.75 177 LEU B CA 1
ATOM 4163 C C . LEU B 1 177 ? -15.516 -16.75 -16.562 1 98.75 177 LEU B C 1
ATOM 4165 O O . LEU B 1 177 ? -15.805 -15.602 -16.906 1 98.75 177 LEU B O 1
ATOM 4169 N N . HIS B 1 178 ? -14.883 -17.625 -17.344 1 98.5 178 HIS B N 1
ATOM 4170 C CA . HIS B 1 178 ? -14.562 -17.297 -18.734 1 98.5 178 HIS B CA 1
ATOM 4171 C C . HIS B 1 178 ? -15.812 -16.953 -19.516 1 98.5 178 HIS B C 1
ATOM 4173 O O . HIS B 1 178 ? -15.828 -15.977 -20.281 1 98.5 178 HIS B O 1
ATOM 4179 N N . ARG B 1 179 ? -16.781 -17.734 -19.266 1 98.31 179 ARG B N 1
ATOM 4180 C CA . ARG B 1 179 ? -18.047 -17.5 -19.938 1 98.31 179 ARG B CA 1
ATOM 4181 C C . ARG B 1 179 ? -18.625 -16.141 -19.547 1 98.31 179 ARG B C 1
ATOM 4183 O O . ARG B 1 179 ? -19.109 -15.406 -20.406 1 98.31 179 ARG B O 1
ATOM 4190 N N . GLU B 1 180 ? -18.578 -15.805 -18.328 1 98.38 180 GLU B N 1
ATOM 4191 C CA . GLU B 1 180 ? -19.078 -14.508 -17.859 1 98.38 180 GLU B CA 1
ATOM 4192 C C . GLU B 1 180 ? -18.297 -13.359 -18.469 1 98.38 180 GLU B C 1
ATOM 4194 O O . GLU B 1 180 ? -18.859 -12.344 -18.875 1 98.38 180 GLU B O 1
ATOM 4199 N N . LEU B 1 181 ? -17 -13.516 -18.547 1 98.5 181 LEU B N 1
ATOM 4200 C CA . LEU B 1 181 ? -16.141 -12.484 -19.141 1 98.5 181 LEU B CA 1
ATOM 4201 C C . LEU B 1 181 ? -16.5 -12.266 -20.609 1 98.5 181 LEU B C 1
ATOM 4203 O O . LEU B 1 181 ? -16.594 -11.125 -21.062 1 98.5 181 LEU B O 1
ATOM 4207 N N . LEU B 1 182 ? -16.703 -13.359 -21.281 1 97.81 182 LEU B N 1
ATOM 4208 C CA . LEU B 1 182 ? -17.031 -13.305 -22.703 1 97.81 182 LEU B CA 1
ATOM 4209 C C . LEU B 1 182 ? -18.359 -12.578 -22.922 1 97.81 182 LEU B C 1
ATOM 4211 O O . LEU B 1 182 ? -18.547 -11.938 -23.953 1 97.81 182 LEU B O 1
ATOM 4215 N N . GLY B 1 183 ? -19.188 -12.648 -22 1 97.31 183 GLY B N 1
ATOM 4216 C CA . GLY B 1 183 ? -20.516 -12.078 -22.141 1 97.31 183 GLY B CA 1
ATOM 4217 C C . GLY B 1 183 ? -20.547 -10.578 -21.938 1 97.31 183 GLY B C 1
ATOM 4218 O O . GLY B 1 183 ? -21.562 -9.93 -22.172 1 97.31 183 GLY B O 1
ATOM 4219 N N . ILE B 1 184 ? -19.469 -9.992 -21.531 1 98.12 184 ILE B N 1
ATOM 4220 C CA . ILE B 1 184 ? -19.422 -8.555 -21.25 1 98.12 184 ILE B CA 1
ATOM 4221 C C . ILE B 1 184 ? -18.469 -7.879 -22.234 1 98.12 184 ILE B C 1
ATOM 4223 O O . ILE B 1 184 ? -17.25 -7.957 -22.078 1 98.12 184 ILE B O 1
ATOM 4227 N N . ASP B 1 185 ? -18.969 -7.078 -23.125 1 97 185 ASP B N 1
ATOM 4228 C CA . ASP B 1 185 ? -18.203 -6.473 -24.203 1 97 185 ASP B CA 1
ATOM 4229 C C . ASP B 1 185 ? -17.094 -5.578 -23.656 1 97 185 ASP B C 1
ATOM 4231 O O . ASP B 1 185 ? -15.977 -5.57 -24.188 1 97 185 ASP B O 1
ATOM 4235 N N . ALA B 1 186 ? -17.359 -4.926 -22.609 1 96.81 186 ALA B N 1
ATOM 4236 C CA . ALA B 1 186 ? -16.406 -3.98 -22.047 1 96.81 186 ALA B CA 1
ATOM 4237 C C . ALA B 1 186 ? -15.148 -4.695 -21.547 1 96.81 186 ALA B C 1
ATOM 4239 O O . ALA B 1 186 ? -14.109 -4.066 -21.328 1 96.81 186 ALA B O 1
ATOM 4240 N N . LEU B 1 187 ? -15.242 -5.996 -21.375 1 98.19 187 LEU B N 1
ATOM 4241 C CA . LEU B 1 187 ? -14.133 -6.742 -20.781 1 98.19 187 LEU B CA 1
ATOM 4242 C C . LEU B 1 187 ? -13.445 -7.609 -21.844 1 98.19 187 LEU B C 1
ATOM 4244 O O . LEU B 1 187 ? -12.672 -8.508 -21.5 1 98.19 187 LEU B O 1
ATOM 4248 N N . SER B 1 188 ? -13.633 -7.355 -23.062 1 97.5 188 SER B N 1
ATOM 4249 C CA . SER B 1 188 ? -13.102 -8.156 -24.156 1 97.5 188 SER B CA 1
ATOM 4250 C C . SER B 1 188 ? -11.578 -8.211 -24.125 1 97.5 188 SER B C 1
ATOM 4252 O O . SER B 1 188 ? -10.984 -9.234 -24.453 1 97.5 188 SER B O 1
ATOM 4254 N N . GLU B 1 189 ? -10.992 -7.152 -23.688 1 96.25 189 GLU B N 1
ATOM 4255 C CA . GLU B 1 189 ? -9.531 -7.074 -23.734 1 96.25 189 GLU B CA 1
ATOM 4256 C C . GLU B 1 189 ? -8.898 -8.008 -22.703 1 96.25 189 GLU B C 1
ATOM 4258 O O . GLU B 1 189 ? -7.727 -8.367 -22.828 1 96.25 189 GLU B O 1
ATOM 4263 N N . VAL B 1 190 ? -9.656 -8.438 -21.688 1 97.31 190 VAL B N 1
ATOM 4264 C CA . VAL B 1 190 ? -9.117 -9.234 -20.594 1 97.31 190 VAL B CA 1
ATOM 4265 C C . VAL B 1 190 ? -9.203 -10.719 -20.953 1 97.31 190 VAL B C 1
ATOM 4267 O O . VAL B 1 190 ? -8.508 -11.547 -20.344 1 97.31 190 VAL B O 1
ATOM 4270 N N . VAL B 1 191 ? -9.977 -11.094 -21.922 1 98 191 VAL B N 1
ATOM 4271 C CA . VAL B 1 191 ? -10.391 -12.477 -22.188 1 98 191 VAL B CA 1
ATOM 4272 C C . VAL B 1 191 ? -9.172 -13.312 -22.562 1 98 191 VAL B C 1
ATOM 4274 O O . VAL B 1 191 ? -8.977 -14.414 -22.047 1 98 191 VAL B O 1
ATOM 4277 N N . ASP B 1 192 ? -8.367 -12.773 -23.422 1 97 192 ASP B N 1
ATOM 4278 C CA . ASP B 1 192 ? -7.203 -13.523 -23.875 1 97 192 ASP B CA 1
ATOM 4279 C C . ASP B 1 192 ? -6.238 -13.789 -22.719 1 97 192 ASP B C 1
ATOM 4281 O O . ASP B 1 192 ? -5.742 -14.898 -22.562 1 97 192 ASP B O 1
ATOM 4285 N N . THR B 1 193 ? -6.031 -12.742 -21.969 1 97.56 193 THR B N 1
ATOM 4286 C CA . THR B 1 193 ? -5.152 -12.859 -20.812 1 97.56 193 THR B CA 1
ATOM 4287 C C . THR B 1 193 ? -5.703 -13.875 -19.812 1 97.56 193 THR B C 1
ATOM 4289 O O . THR B 1 193 ? -4.957 -14.695 -19.281 1 97.56 193 THR B O 1
ATOM 4292 N N . PHE B 1 194 ? -6.973 -13.805 -19.609 1 98.44 194 PHE B N 1
ATOM 4293 C CA . PHE B 1 194 ? -7.617 -14.742 -18.703 1 98.44 194 PHE B CA 1
ATOM 4294 C C . PHE B 1 194 ? -7.477 -16.172 -19.203 1 98.44 194 PHE B C 1
ATOM 4296 O O . PHE B 1 194 ? -7.203 -17.094 -18.422 1 98.44 194 PHE B O 1
ATOM 4303 N N . SER B 1 195 ? -7.645 -16.359 -20.391 1 98.31 195 SER B N 1
ATOM 4304 C CA . SER B 1 195 ? -7.531 -17.688 -21 1 98.31 195 SER B CA 1
ATOM 4305 C C . SER B 1 195 ? -6.129 -18.266 -20.812 1 98.31 195 SER B C 1
ATOM 4307 O O . SER B 1 195 ? -5.977 -19.422 -20.422 1 98.31 195 SER B O 1
ATOM 4309 N N . ASP B 1 196 ? -5.188 -17.469 -21.109 1 97.75 196 ASP B N 1
ATOM 4310 C CA . ASP B 1 196 ? -3.801 -17.906 -20.953 1 97.75 196 ASP B CA 1
ATOM 4311 C C . ASP B 1 196 ? -3.498 -18.281 -19.516 1 97.75 196 ASP B C 1
ATOM 4313 O O . ASP B 1 196 ? -2.91 -19.328 -19.25 1 97.75 196 ASP B O 1
ATOM 4317 N N . TYR B 1 197 ? -3.934 -17.453 -18.625 1 98.31 197 TYR B N 1
ATOM 4318 C CA . TYR B 1 197 ? -3.717 -17.734 -17.203 1 98.31 197 TYR B CA 1
ATOM 4319 C C . TYR B 1 197 ? -4.457 -19 -16.781 1 98.31 197 TYR B C 1
ATOM 4321 O O . TYR B 1 197 ? -3.91 -19.828 -16.047 1 98.31 197 TYR B O 1
ATOM 4329 N N . SER B 1 198 ? -5.727 -19.016 -17.188 1 98.56 198 SER B N 1
ATOM 4330 C CA . SER B 1 198 ? -6.555 -20.172 -16.844 1 98.56 198 SER B CA 1
ATOM 4331 C C . SER B 1 198 ? -5.914 -21.484 -17.297 1 98.56 198 SER B C 1
ATOM 4333 O O . SER B 1 198 ? -5.898 -22.453 -16.547 1 98.56 198 SER B O 1
ATOM 4335 N N . LYS B 1 199 ? -5.391 -21.484 -18.453 1 97.5 199 LYS B N 1
ATOM 4336 C CA . LYS B 1 199 ? -4.699 -22.656 -18.969 1 97.5 199 LYS B CA 1
ATOM 4337 C C . LYS B 1 199 ? -3.498 -23.016 -18.109 1 97.5 199 LYS B C 1
ATOM 4339 O O . LYS B 1 199 ? -3.312 -24.188 -17.75 1 97.5 199 LYS B O 1
ATOM 4344 N N . LEU B 1 200 ? -2.734 -22.047 -17.828 1 98.25 200 LEU B N 1
ATOM 4345 C CA . LEU B 1 200 ? -1.569 -22.25 -16.969 1 98.25 200 LEU B CA 1
ATOM 4346 C C . LEU B 1 200 ? -1.979 -22.859 -15.625 1 98.25 200 LEU B C 1
ATOM 4348 O O . LEU B 1 200 ? -1.439 -23.875 -15.211 1 98.25 200 LEU B O 1
ATOM 4352 N N . LEU B 1 201 ? -2.914 -22.203 -14.961 1 98.56 201 LEU B N 1
ATOM 4353 C CA . LEU B 1 201 ? -3.332 -22.609 -13.625 1 98.56 201 LEU B CA 1
ATOM 4354 C C . LEU B 1 201 ? -3.9 -24.031 -13.641 1 98.56 201 LEU B C 1
ATOM 4356 O O . LEU B 1 201 ? -3.555 -24.844 -12.797 1 98.56 201 LEU B O 1
ATOM 4360 N N . LYS B 1 202 ? -4.746 -24.344 -14.609 1 97.94 202 LYS B N 1
ATOM 4361 C CA . LYS B 1 202 ? -5.352 -25.656 -14.734 1 97.94 202 LYS B CA 1
ATOM 4362 C C . LYS B 1 202 ? -4.281 -26.734 -14.922 1 97.94 202 LYS B C 1
ATOM 4364 O O . LYS B 1 202 ? -4.324 -27.781 -14.273 1 97.94 202 LYS B O 1
ATOM 4369 N N . ARG B 1 203 ? -3.369 -26.484 -15.758 1 97.44 203 ARG B N 1
ATOM 4370 C CA . ARG B 1 203 ? -2.318 -27.453 -16.047 1 97.44 203 ARG B CA 1
ATOM 4371 C C . ARG B 1 203 ? -1.432 -27.672 -14.82 1 97.44 203 ARG B C 1
ATOM 4373 O O . ARG B 1 203 ? -1.095 -28.812 -14.492 1 97.44 203 ARG B O 1
ATOM 4380 N N . VAL B 1 204 ? -1.068 -26.594 -14.211 1 98.31 204 VAL B N 1
ATOM 4381 C CA . VAL B 1 204 ? -0.21 -26.672 -13.031 1 98.31 204 VAL B CA 1
ATOM 4382 C C . VAL B 1 204 ? -0.89 -27.516 -11.953 1 98.31 204 VAL B C 1
ATOM 4384 O O . VAL B 1 204 ? -0.266 -28.391 -11.359 1 98.31 204 VAL B O 1
ATOM 4387 N N . LEU B 1 205 ? -2.141 -27.281 -11.734 1 98.06 205 LEU B N 1
ATOM 4388 C CA . LEU B 1 205 ? -2.854 -28 -10.68 1 98.06 205 LEU B CA 1
ATOM 4389 C C . LEU B 1 205 ? -3.076 -29.469 -11.078 1 98.06 205 LEU B C 1
ATOM 4391 O O . LEU B 1 205 ? -3.031 -30.359 -10.227 1 98.06 205 LEU B O 1
ATOM 4395 N N . ALA B 1 206 ? -3.357 -29.688 -12.328 1 96.75 206 ALA B N 1
ATOM 4396 C CA . ALA B 1 206 ? -3.508 -31.062 -12.805 1 96.75 206 ALA B CA 1
ATOM 4397 C C . ALA B 1 206 ? -2.229 -31.859 -12.586 1 96.75 206 ALA B C 1
ATOM 4399 O O . ALA B 1 206 ? -2.268 -32.969 -12.07 1 96.75 206 ALA B O 1
ATOM 4400 N N . GLU B 1 207 ? -1.139 -31.281 -12.977 1 97.12 207 GLU B N 1
ATOM 4401 C CA . GLU B 1 207 ? 0.147 -31.938 -12.797 1 97.12 207 GLU B CA 1
ATOM 4402 C C . GLU B 1 207 ? 0.455 -32.156 -11.32 1 97.12 207 GLU B C 1
ATOM 4404 O O . GLU B 1 207 ? 0.943 -33.219 -10.93 1 97.12 207 GLU B O 1
ATOM 4409 N N . ALA B 1 208 ? 0.189 -31.125 -10.531 1 97.62 208 ALA B N 1
ATOM 4410 C CA . ALA B 1 208 ? 0.408 -31.25 -9.094 1 97.62 208 ALA B CA 1
ATOM 4411 C C . ALA B 1 208 ? -0.41 -32.375 -8.5 1 97.62 208 ALA B C 1
ATOM 4413 O O . ALA B 1 208 ? 0.054 -33.094 -7.602 1 97.62 208 ALA B O 1
ATOM 4414 N N . SER B 1 209 ? -1.599 -32.594 -8.977 1 96.19 209 SER B N 1
ATOM 4415 C CA . SER B 1 209 ? -2.514 -33.594 -8.43 1 96.19 209 SER B CA 1
ATOM 4416 C C . SER B 1 209 ? -2.031 -35 -8.734 1 96.19 209 SER B C 1
ATOM 4418 O O . SER B 1 209 ? -2.436 -35.938 -8.07 1 96.19 209 SER B O 1
ATOM 4420 N N . THR B 1 210 ? -1.173 -35.156 -9.727 1 95.56 210 THR B N 1
ATOM 4421 C CA . THR B 1 210 ? -0.671 -36.469 -10.094 1 95.56 210 THR B CA 1
ATOM 4422 C C . THR B 1 210 ? 0.559 -36.844 -9.273 1 95.56 210 THR B C 1
ATOM 4424 O O . THR B 1 210 ? 0.989 -38 -9.266 1 95.56 210 THR B O 1
ATOM 4427 N N . GLN B 1 211 ? 1.067 -35.906 -8.586 1 95.62 211 GLN B N 1
ATOM 4428 C CA . GLN B 1 211 ? 2.27 -36.125 -7.797 1 95.62 211 GLN B CA 1
ATOM 4429 C C . GLN B 1 211 ? 1.917 -36.625 -6.395 1 95.62 211 GLN B C 1
ATOM 4431 O O . GLN B 1 211 ? 0.93 -36.188 -5.805 1 95.62 211 GLN B O 1
ATOM 4436 N N . GLU B 1 212 ? 2.729 -37.531 -5.914 1 94.81 212 GLU B N 1
ATOM 4437 C CA . GLU B 1 212 ? 2.508 -38.031 -4.566 1 94.81 212 GLU B CA 1
ATOM 4438 C C . GLU B 1 212 ? 2.789 -36.969 -3.512 1 94.81 212 GLU B C 1
ATOM 4440 O O . GLU B 1 212 ? 2.043 -36.812 -2.541 1 94.81 212 GLU B O 1
ATOM 4445 N N . GLU B 1 213 ? 3.885 -36.312 -3.705 1 96 213 GLU B N 1
ATOM 4446 C CA . GLU B 1 213 ? 4.285 -35.219 -2.814 1 96 213 GLU B CA 1
ATOM 4447 C C . GLU B 1 213 ? 4.883 -34.062 -3.6 1 96 213 GLU B C 1
ATOM 4449 O O . GLU B 1 213 ? 5.52 -34.25 -4.637 1 96 213 GLU B O 1
ATOM 4454 N N . LEU B 1 214 ? 4.609 -32.875 -3.045 1 96.75 214 LEU B N 1
ATOM 4455 C CA . LEU B 1 214 ? 5.199 -31.688 -3.646 1 96.75 214 LEU B CA 1
ATOM 4456 C C . LEU B 1 214 ? 6.457 -31.266 -2.896 1 96.75 214 LEU B C 1
ATOM 4458 O O . LEU B 1 214 ? 6.504 -31.328 -1.666 1 96.75 214 LEU B O 1
ATOM 4462 N N . THR B 1 215 ? 7.469 -30.875 -3.689 1 95.44 215 THR B N 1
ATOM 4463 C CA . THR B 1 215 ? 8.594 -30.219 -3.037 1 95.44 215 THR B CA 1
ATOM 4464 C C . THR B 1 215 ? 8.195 -28.844 -2.518 1 95.44 215 THR B C 1
ATOM 4466 O O . THR B 1 215 ? 7.23 -28.25 -3.008 1 95.44 215 THR B O 1
ATOM 4469 N N . PRO B 1 216 ? 8.93 -28.344 -1.53 1 94.88 216 PRO B N 1
ATOM 4470 C CA . PRO B 1 216 ? 8.625 -27 -1.03 1 94.88 216 PRO B CA 1
ATOM 4471 C C . PRO B 1 216 ? 8.68 -25.938 -2.125 1 94.88 216 PRO B C 1
ATOM 4473 O O . PRO B 1 216 ? 7.875 -25 -2.127 1 94.88 216 PRO B O 1
ATOM 4476 N N . SER B 1 217 ? 9.555 -26.109 -3.039 1 94.81 217 SER B N 1
ATOM 4477 C CA . SER B 1 217 ? 9.688 -25.156 -4.133 1 94.81 217 SER B CA 1
ATOM 4478 C C . SER B 1 217 ? 8.477 -25.219 -5.066 1 94.81 217 SER B C 1
ATOM 4480 O O . SER B 1 217 ? 8.016 -24.188 -5.559 1 94.81 217 SER B O 1
ATOM 4482 N N . GLN B 1 218 ? 8.031 -26.391 -5.293 1 96.69 218 GLN B N 1
ATOM 4483 C CA . GLN B 1 218 ? 6.84 -26.562 -6.113 1 96.69 218 GLN B CA 1
ATOM 4484 C C . GLN B 1 218 ? 5.625 -25.906 -5.449 1 96.69 218 GLN B C 1
ATOM 4486 O O . GLN B 1 218 ? 4.863 -25.188 -6.102 1 96.69 218 GLN B O 1
ATOM 4491 N N . ASP B 1 219 ? 5.5 -26.156 -4.176 1 97.12 219 ASP B N 1
ATOM 4492 C CA . ASP B 1 219 ? 4.379 -25.609 -3.422 1 97.12 219 ASP B CA 1
ATOM 4493 C C . ASP B 1 219 ? 4.406 -24.078 -3.439 1 97.12 219 ASP B C 1
ATOM 4495 O O . ASP B 1 219 ? 3.379 -23.438 -3.68 1 97.12 219 ASP B O 1
ATOM 4499 N N . ARG B 1 220 ? 5.527 -23.516 -3.246 1 96 220 ARG B N 1
ATOM 4500 C CA . ARG B 1 220 ? 5.715 -22.062 -3.279 1 96 220 ARG B CA 1
ATOM 4501 C C . ARG B 1 220 ? 5.328 -21.5 -4.641 1 96 220 ARG B C 1
ATOM 4503 O O . ARG B 1 220 ? 4.66 -20.469 -4.719 1 96 220 ARG B O 1
ATOM 4510 N N . TYR B 1 221 ? 5.746 -22.172 -5.656 1 97.06 221 TYR B N 1
ATOM 4511 C CA . TYR B 1 221 ? 5.434 -21.766 -7.02 1 97.06 221 TYR B CA 1
ATOM 4512 C C . TYR B 1 221 ? 3.932 -21.828 -7.273 1 97.06 221 TYR B C 1
ATOM 4514 O O . TYR B 1 221 ? 3.361 -20.891 -7.855 1 97.06 221 TYR B O 1
ATOM 4522 N N . ILE B 1 222 ? 3.289 -22.875 -6.84 1 98.44 222 ILE B N 1
ATOM 4523 C CA . ILE B 1 222 ? 1.858 -23.047 -7.066 1 98.44 222 ILE B CA 1
ATOM 4524 C C . ILE B 1 222 ? 1.081 -21.938 -6.367 1 98.44 222 ILE B C 1
ATOM 4526 O O . ILE B 1 222 ? 0.153 -21.359 -6.941 1 98.44 222 ILE B O 1
ATOM 4530 N N . ARG B 1 223 ? 1.451 -21.578 -5.207 1 97.56 223 ARG B N 1
ATOM 4531 C CA . ARG B 1 223 ? 0.81 -20.5 -4.469 1 97.56 223 ARG B CA 1
ATOM 4532 C C . ARG B 1 223 ? 1.007 -19.156 -5.18 1 97.56 223 ARG B C 1
ATOM 4534 O O . ARG B 1 223 ? 0.107 -18.312 -5.188 1 97.56 223 ARG B O 1
ATOM 4541 N N . LYS B 1 224 ? 2.172 -18.953 -5.734 1 97 224 LYS B N 1
ATOM 4542 C CA . LYS B 1 224 ? 2.434 -17.766 -6.52 1 97 224 LYS B CA 1
ATOM 4543 C C . LYS B 1 224 ? 1.49 -17.672 -7.715 1 97 224 LYS B C 1
ATOM 4545 O O . LYS B 1 224 ? 0.921 -16.609 -7.984 1 97 224 LYS B O 1
ATOM 4550 N N . VAL B 1 225 ? 1.373 -18.766 -8.398 1 98.5 225 VAL B N 1
ATOM 4551 C CA . VAL B 1 225 ? 0.492 -18.797 -9.562 1 98.5 225 VAL B CA 1
ATOM 4552 C C . VAL B 1 225 ? -0.945 -18.516 -9.133 1 98.5 225 VAL B C 1
ATOM 4554 O O . VAL B 1 225 ? -1.664 -17.781 -9.805 1 98.5 225 VAL B O 1
ATOM 4557 N N . ALA B 1 226 ? -1.34 -19.109 -7.996 1 98.5 226 ALA B N 1
ATOM 4558 C CA . ALA B 1 226 ? -2.684 -18.875 -7.477 1 98.5 226 ALA B CA 1
ATOM 4559 C C . ALA B 1 226 ? -2.877 -17.391 -7.133 1 98.5 226 ALA B C 1
ATOM 4561 O O . ALA B 1 226 ? -3.9 -16.797 -7.484 1 98.5 226 ALA B O 1
ATOM 4562 N N . ASN B 1 227 ? -1.909 -16.812 -6.551 1 97.75 227 ASN B N 1
ATOM 4563 C CA . ASN B 1 227 ? -1.983 -15.414 -6.137 1 97.75 227 ASN B CA 1
ATOM 4564 C C . ASN B 1 227 ? -2.008 -14.477 -7.336 1 97.75 227 ASN B C 1
ATOM 4566 O O . ASN B 1 227 ? -2.492 -13.344 -7.238 1 97.75 227 ASN B O 1
ATOM 4570 N N . PHE B 1 228 ? -1.483 -14.938 -8.43 1 98.06 228 PHE B N 1
ATOM 4571 C CA . PHE B 1 228 ? -1.421 -14.148 -9.648 1 98.06 228 PHE B CA 1
ATOM 4572 C C . PHE B 1 228 ? -2.82 -13.758 -10.117 1 98.06 228 PHE B C 1
ATOM 4574 O O . PHE B 1 228 ? -3.006 -12.703 -10.734 1 98.06 228 PHE B O 1
ATOM 4581 N N . PHE B 1 229 ? -3.822 -14.586 -9.789 1 98.56 229 PHE B N 1
ATOM 4582 C CA . PHE B 1 229 ? -5.207 -14.258 -10.094 1 98.56 229 PHE B CA 1
ATOM 4583 C C . PHE B 1 229 ? -5.582 -12.898 -9.5 1 98.56 229 PHE B C 1
ATOM 4585 O O . PHE B 1 229 ? -6.152 -12.055 -10.188 1 98.56 229 PHE B O 1
ATOM 4592 N N . TYR B 1 230 ? -5.195 -12.656 -8.273 1 97.25 230 TYR B N 1
ATOM 4593 C CA . TYR B 1 230 ? -5.582 -11.461 -7.535 1 97.25 230 TYR B CA 1
ATOM 4594 C C . TYR B 1 230 ? -4.75 -10.258 -7.973 1 97.25 230 TYR B C 1
ATOM 4596 O O . TYR B 1 230 ? -5.285 -9.172 -8.18 1 97.25 230 TYR B O 1
ATOM 4604 N N . SER B 1 231 ? -3.518 -10.492 -8.125 1 95.56 231 SER B N 1
ATOM 4605 C CA . SER B 1 231 ? -2.584 -9.383 -8.312 1 95.56 231 SER B CA 1
ATOM 4606 C C . SER B 1 231 ? -2.625 -8.867 -9.742 1 95.56 231 SER B C 1
ATOM 4608 O O . SER B 1 231 ? -2.307 -7.699 -10 1 95.56 231 SER B O 1
ATOM 4610 N N . HIS B 1 232 ? -3.004 -9.758 -10.688 1 96.88 232 HIS B N 1
ATOM 4611 C CA . HIS B 1 232 ? -2.883 -9.336 -12.078 1 96.88 232 HIS B CA 1
ATOM 4612 C C . HIS B 1 232 ? -4.176 -9.594 -12.852 1 96.88 232 HIS B C 1
ATOM 4614 O O . HIS B 1 232 ? -4.758 -8.664 -13.414 1 96.88 232 HIS B O 1
ATOM 4620 N N . VAL B 1 233 ? -4.645 -10.828 -12.766 1 98.25 233 VAL B N 1
ATOM 4621 C CA . VAL B 1 233 ? -5.691 -11.25 -13.695 1 98.25 233 VAL B CA 1
ATOM 4622 C C . VAL B 1 233 ? -7.016 -10.602 -13.305 1 98.25 233 VAL B C 1
ATOM 4624 O O . VAL B 1 233 ? -7.605 -9.852 -14.086 1 98.25 233 VAL B O 1
ATOM 4627 N N . TRP B 1 234 ? -7.438 -10.906 -12.078 1 98.38 234 TRP B N 1
ATOM 4628 C CA . TRP B 1 234 ? -8.688 -10.312 -11.609 1 98.38 234 TRP B CA 1
ATOM 4629 C C . TRP B 1 234 ? -8.555 -8.797 -11.469 1 98.38 234 TRP B C 1
ATOM 4631 O O . TRP B 1 234 ? -9.516 -8.062 -11.711 1 98.38 234 TRP B O 1
ATOM 4641 N N . LYS B 1 235 ? -7.387 -8.32 -11.133 1 97 235 LYS B N 1
ATOM 4642 C CA . LYS B 1 235 ? -7.113 -6.887 -11.078 1 97 235 LYS B CA 1
ATOM 4643 C C . LYS B 1 235 ? -7.371 -6.223 -12.43 1 97 235 LYS B C 1
ATOM 4645 O O . LYS B 1 235 ? -7.91 -5.117 -12.492 1 97 235 LYS B O 1
ATOM 4650 N N . TYR B 1 236 ? -6.965 -6.895 -13.5 1 97.81 236 TYR B N 1
ATOM 4651 C CA . TYR B 1 236 ? -7.141 -6.367 -14.852 1 97.81 236 TYR B CA 1
ATOM 4652 C C . TYR B 1 236 ? -8.617 -6.133 -15.156 1 97.81 236 TYR B C 1
ATOM 4654 O O . TYR B 1 236 ? -9 -5.031 -15.555 1 97.81 236 TYR B O 1
ATOM 4662 N N . ALA B 1 237 ? -9.414 -7.117 -14.883 1 98.38 237 ALA B N 1
ATOM 4663 C CA . ALA B 1 237 ? -10.859 -6.992 -15.07 1 98.38 237 ALA B CA 1
ATOM 4664 C C . ALA B 1 237 ? -11.445 -5.922 -14.156 1 98.38 237 ALA B C 1
ATOM 4666 O O . ALA B 1 237 ? -12.242 -5.09 -14.586 1 98.38 237 ALA B O 1
ATOM 4667 N N . ALA B 1 238 ? -11.023 -5.91 -12.914 1 97.56 238 ALA B N 1
ATOM 4668 C CA . ALA B 1 238 ? -11.539 -4.992 -11.898 1 97.56 238 ALA B CA 1
ATOM 4669 C C . ALA B 1 238 ? -11.25 -3.543 -12.273 1 97.56 238 ALA B C 1
ATOM 4671 O O . ALA B 1 238 ? -12.07 -2.652 -12.023 1 97.56 238 ALA B O 1
ATOM 4672 N N . LEU B 1 239 ? -10.086 -3.299 -12.828 1 97.06 239 LEU B N 1
ATOM 4673 C CA . LEU B 1 239 ? -9.734 -1.946 -13.242 1 97.06 239 LEU B CA 1
ATOM 4674 C C . LEU B 1 239 ? -10.672 -1.449 -14.336 1 97.06 239 LEU B C 1
ATOM 4676 O O . LEU B 1 239 ? -11.109 -0.298 -14.305 1 97.06 239 LEU B O 1
ATOM 4680 N N . ILE B 1 240 ? -10.969 -2.322 -15.273 1 98.25 240 ILE B N 1
ATOM 4681 C CA . ILE B 1 240 ? -11.875 -1.935 -16.359 1 98.25 240 ILE B CA 1
ATOM 4682 C C . ILE B 1 240 ? -13.273 -1.708 -15.797 1 98.25 240 ILE B C 1
ATOM 4684 O O . ILE B 1 240 ? -13.945 -0.743 -16.172 1 98.25 240 ILE B O 1
ATOM 4688 N N . ILE B 1 241 ? -13.664 -2.562 -14.914 1 98.06 241 ILE B N 1
ATOM 4689 C CA . ILE B 1 241 ? -14.969 -2.393 -14.281 1 98.06 241 ILE B CA 1
ATOM 4690 C C . ILE B 1 241 ? -15 -1.064 -13.523 1 98.06 241 ILE B C 1
ATOM 4692 O O . ILE B 1 241 ? -15.984 -0.322 -13.609 1 98.06 241 ILE B O 1
ATOM 4696 N N . SER B 1 242 ? -13.953 -0.801 -12.797 1 96.69 242 SER B N 1
ATOM 4697 C CA . SER B 1 242 ? -13.875 0.449 -12.055 1 96.69 242 SER B CA 1
ATOM 4698 C C . SER B 1 242 ? -13.984 1.656 -12.977 1 96.69 242 SER B C 1
ATOM 4700 O O . SER B 1 242 ? -14.719 2.602 -12.68 1 96.69 242 SER B O 1
ATOM 4702 N N . LYS B 1 243 ? -13.297 1.589 -14.039 1 96.44 243 LYS B N 1
ATOM 4703 C CA . LYS B 1 243 ? -13.352 2.662 -15.023 1 96.44 243 LYS B CA 1
ATOM 4704 C C . LYS B 1 243 ? -14.781 2.918 -15.484 1 96.44 243 LYS B C 1
ATOM 4706 O O . LYS B 1 243 ? -15.18 4.066 -15.688 1 96.44 243 LYS B O 1
ATOM 4711 N N . ASN B 1 244 ? -15.547 1.87 -15.57 1 97.5 244 ASN B N 1
ATOM 4712 C CA . ASN B 1 244 ? -16.891 1.952 -16.125 1 97.5 244 ASN B CA 1
ATOM 4713 C C . ASN B 1 244 ? -17.922 2.258 -15.039 1 97.5 244 ASN B C 1
ATOM 4715 O O . ASN B 1 244 ? -19.109 2.42 -15.328 1 97.5 244 ASN B O 1
ATOM 4719 N N . THR B 1 245 ? -17.453 2.355 -13.781 1 97.25 245 THR B N 1
ATOM 4720 C CA . THR B 1 245 ? -18.453 2.484 -12.719 1 97.25 245 THR B CA 1
ATOM 4721 C C . THR B 1 245 ? -18.141 3.689 -11.836 1 97.25 245 THR B C 1
ATOM 4723 O O . THR B 1 245 ? -18.859 3.955 -10.867 1 97.25 245 THR B O 1
ATOM 4726 N N . VAL B 1 246 ? -17.125 4.477 -12.133 1 95.69 246 VAL B N 1
ATOM 4727 C CA . VAL B 1 246 ? -16.719 5.625 -11.336 1 95.69 246 VAL B CA 1
ATOM 4728 C C . VAL B 1 246 ? -17.859 6.629 -11.242 1 95.69 246 VAL B C 1
ATOM 4730 O O . VAL B 1 246 ? -18.047 7.281 -10.211 1 95.69 246 VAL B O 1
ATOM 4733 N N . HIS B 1 247 ? -18.641 6.707 -12.297 1 95.5 247 HIS B N 1
ATOM 4734 C CA . HIS B 1 247 ? -19.703 7.703 -12.383 1 95.5 247 HIS B CA 1
ATOM 4735 C C . HIS B 1 247 ? -20.812 7.422 -11.383 1 95.5 247 HIS B C 1
ATOM 4737 O O . HIS B 1 247 ? -21.672 8.281 -11.133 1 95.5 247 HIS B O 1
ATOM 4743 N N . LEU B 1 248 ? -20.797 6.215 -10.82 1 94.94 248 LEU B N 1
ATOM 4744 C CA . LEU B 1 248 ? -21.828 5.836 -9.867 1 94.94 248 LEU B CA 1
ATOM 4745 C C . LEU B 1 248 ? -21.547 6.434 -8.492 1 94.94 248 LEU B C 1
ATOM 4747 O O . LEU B 1 248 ? -22.406 6.402 -7.605 1 94.94 248 LEU B O 1
ATOM 4751 N N . SER B 1 249 ? -20.359 7.02 -8.25 1 94.12 249 SER B N 1
ATOM 4752 C CA . SER B 1 249 ? -19.969 7.559 -6.953 1 94.12 249 SER B CA 1
ATOM 4753 C C . SER B 1 249 ? -20.5 8.969 -6.754 1 94.12 249 SER B C 1
ATOM 4755 O O . SER B 1 249 ? -20.688 9.711 -7.723 1 94.12 249 SER B O 1
ATOM 4757 N N . PRO B 1 250 ? -20.781 9.367 -5.527 1 94.75 250 PRO B N 1
ATOM 4758 C CA . PRO B 1 250 ? -21.234 10.734 -5.25 1 94.75 250 PRO B CA 1
ATOM 4759 C C . PRO B 1 250 ? -20.094 11.734 -5.176 1 94.75 250 PRO B C 1
ATOM 4761 O O . PRO B 1 250 ? -20.328 12.945 -5.082 1 94.75 250 PRO B O 1
ATOM 4764 N N . GLY B 1 251 ? -18.844 11.281 -5.207 1 93.19 251 GLY B N 1
ATOM 4765 C CA . GLY B 1 251 ? -17.688 12.172 -5.105 1 93.19 251 GLY B CA 1
ATOM 4766 C C . GLY B 1 251 ? -17.438 12.961 -6.375 1 93.19 251 GLY B C 1
ATOM 4767 O O . GLY B 1 251 ? -17.953 12.625 -7.441 1 93.19 251 GLY B O 1
ATOM 4768 N N . ASP B 1 252 ? -16.594 14.039 -6.266 1 90.75 252 ASP B N 1
ATOM 4769 C CA . ASP B 1 252 ? -16.375 14.953 -7.383 1 90.75 252 ASP B CA 1
ATOM 4770 C C . ASP B 1 252 ? -15.008 14.727 -8.023 1 90.75 252 ASP B C 1
ATOM 4772 O O . ASP B 1 252 ? -14.555 15.523 -8.844 1 90.75 252 ASP B O 1
ATOM 4776 N N . ASN B 1 253 ? -14.352 13.656 -7.633 1 93.06 253 ASN B N 1
ATOM 4777 C CA . ASN B 1 253 ? -12.992 13.453 -8.109 1 93.06 253 ASN B CA 1
ATOM 4778 C C . ASN B 1 253 ? -12.922 12.32 -9.133 1 93.06 253 ASN B C 1
ATOM 4780 O O . ASN B 1 253 ? -11.945 11.578 -9.172 1 93.06 253 ASN B O 1
ATOM 4784 N N . ASP B 1 254 ? -13.898 12.188 -9.945 1 93.25 254 ASP B N 1
ATOM 4785 C CA . ASP B 1 254 ? -13.977 11.133 -10.961 1 93.25 254 ASP B CA 1
ATOM 4786 C C . ASP B 1 254 ? -12.773 11.188 -11.898 1 93.25 254 ASP B C 1
ATOM 4788 O O . ASP B 1 254 ? -12.18 10.148 -12.203 1 93.25 254 ASP B O 1
ATOM 4792 N N . ASP B 1 255 ? -12.5 12.383 -12.281 1 92.44 255 ASP B N 1
ATOM 4793 C CA . ASP B 1 255 ? -11.422 12.547 -13.25 1 92.44 255 ASP B CA 1
ATOM 4794 C C . ASP B 1 255 ? -10.094 12.062 -12.672 1 92.44 255 ASP B C 1
ATOM 4796 O O . ASP B 1 255 ? -9.305 11.422 -13.367 1 92.44 255 ASP B O 1
ATOM 4800 N N . LYS B 1 256 ? -9.883 12.375 -11.438 1 89.94 256 LYS B N 1
ATOM 4801 C CA . LYS B 1 256 ? -8.648 11.945 -10.789 1 89.94 256 LYS B CA 1
ATOM 4802 C C . LYS B 1 256 ? -8.586 10.422 -10.68 1 89.94 256 LYS B C 1
ATOM 4804 O O . LYS B 1 256 ? -7.539 9.82 -10.922 1 89.94 256 LYS B O 1
ATOM 4809 N N . LEU B 1 257 ? -9.648 9.82 -10.312 1 91.38 257 LEU B N 1
ATOM 4810 C CA . LEU B 1 257 ? -9.695 8.359 -10.203 1 91.38 257 LEU B CA 1
ATOM 4811 C C . LEU B 1 257 ? -9.539 7.711 -11.578 1 91.38 257 LEU B C 1
ATOM 4813 O O . LEU B 1 257 ? -8.812 6.727 -11.719 1 91.38 257 LEU B O 1
ATOM 4817 N N . LEU B 1 258 ? -10.18 8.273 -12.539 1 94.12 258 LEU B N 1
ATOM 4818 C CA . LEU B 1 258 ? -10.07 7.75 -13.898 1 94.12 258 LEU B CA 1
ATOM 4819 C C . LEU B 1 258 ? -8.633 7.809 -14.391 1 94.12 258 LEU B C 1
ATOM 4821 O O . LEU B 1 258 ? -8.141 6.855 -15 1 94.12 258 LEU B O 1
ATOM 4825 N N . ASN B 1 259 ? -8.023 8.867 -14.086 1 91 259 ASN B N 1
ATOM 4826 C CA . ASN B 1 259 ? -6.621 9 -14.469 1 91 259 ASN B CA 1
ATOM 4827 C C . ASN B 1 259 ? -5.75 7.953 -13.773 1 91 259 ASN B C 1
ATOM 4829 O O . ASN B 1 259 ? -4.855 7.375 -14.398 1 91 259 ASN B O 1
ATOM 4833 N N . ALA B 1 260 ? -6.008 7.711 -12.539 1 89.31 260 ALA B N 1
ATOM 4834 C CA . ALA B 1 260 ? -5.262 6.703 -11.789 1 89.31 260 ALA B CA 1
ATOM 4835 C C . ALA B 1 260 ? -5.5 5.309 -12.367 1 89.31 260 ALA B C 1
ATOM 4837 O O . ALA B 1 260 ? -4.559 4.523 -12.516 1 89.31 260 ALA B O 1
ATOM 4838 N N . ILE B 1 261 ? -6.703 5.039 -12.68 1 93.19 261 ILE B N 1
ATOM 4839 C CA . ILE B 1 261 ? -7.074 3.75 -13.25 1 93.19 261 ILE B CA 1
ATOM 4840 C C . ILE B 1 261 ? -6.367 3.559 -14.594 1 93.19 261 ILE B C 1
ATOM 4842 O O . ILE B 1 261 ? -5.801 2.494 -14.859 1 93.19 261 ILE B O 1
ATOM 4846 N N . ASP B 1 262 ? -6.406 4.555 -15.383 1 93.69 262 ASP B N 1
ATOM 4847 C CA . ASP B 1 262 ? -5.777 4.469 -16.703 1 93.69 262 ASP B CA 1
ATOM 4848 C C . ASP B 1 262 ? -4.277 4.207 -16.578 1 93.69 262 ASP B C 1
ATOM 4850 O O . ASP B 1 262 ? -3.713 3.432 -17.344 1 93.69 262 ASP B O 1
ATOM 4854 N N . SER B 1 263 ? -3.74 4.812 -15.609 1 90.38 263 SER B N 1
ATOM 4855 C CA . SER B 1 263 ? -2.32 4.59 -15.359 1 90.38 263 SER B CA 1
ATOM 4856 C C . SER B 1 263 ? -2.049 3.145 -14.953 1 90.38 263 SER B C 1
ATOM 4858 O O . SER B 1 263 ? -1.108 2.521 -15.445 1 90.38 263 SER B O 1
ATOM 4860 N N . ASP B 1 264 ? -2.824 2.645 -14.109 1 90.94 264 ASP B N 1
ATOM 4861 C CA . ASP B 1 264 ? -2.67 1.266 -13.656 1 90.94 264 ASP B CA 1
ATOM 4862 C C . ASP B 1 264 ? -2.896 0.281 -14.797 1 90.94 264 ASP B C 1
ATOM 4864 O O . ASP B 1 264 ? -2.193 -0.726 -14.906 1 90.94 264 ASP B O 1
ATOM 4868 N N . LEU B 1 265 ? -3.838 0.611 -15.609 1 95 265 LEU B N 1
ATOM 4869 C CA . LEU B 1 265 ? -4.129 -0.238 -16.766 1 95 265 LEU B CA 1
ATOM 4870 C C . LEU B 1 265 ? -2.957 -0.256 -17.734 1 95 265 LEU B C 1
ATOM 4872 O O . LEU B 1 265 ? -2.602 -1.312 -18.266 1 95 265 LEU B O 1
ATOM 4876 N N . GLN B 1 266 ? -2.445 0.857 -17.906 1 92.88 266 GLN B N 1
ATOM 4877 C CA . GLN B 1 266 ? -1.304 0.936 -18.812 1 92.88 266 GLN B CA 1
ATOM 4878 C C . GLN B 1 266 ? -0.144 0.079 -18.312 1 92.88 266 GLN B C 1
ATOM 4880 O O . GLN B 1 266 ? 0.487 -0.637 -19.094 1 92.88 266 GLN B O 1
ATOM 4885 N N . LYS B 1 267 ? 0.105 0.125 -17.062 1 88.62 267 LYS B N 1
ATOM 4886 C CA . LYS B 1 267 ? 1.155 -0.688 -16.453 1 88.62 267 LYS B CA 1
ATOM 4887 C C . LYS B 1 267 ? 0.869 -2.178 -16.641 1 88.62 267 LYS B C 1
ATOM 4889 O O . LYS B 1 267 ? 1.737 -2.934 -17.078 1 88.62 267 LYS B O 1
ATOM 4894 N N . LEU B 1 268 ? -0.285 -2.537 -16.359 1 93.69 268 LEU B N 1
ATOM 4895 C CA . LEU B 1 268 ? -0.672 -3.943 -16.406 1 93.69 268 LEU B CA 1
ATOM 4896 C C . LEU B 1 268 ? -0.634 -4.477 -17.828 1 93.69 268 LEU B C 1
ATOM 4898 O O . LEU B 1 268 ? -0.147 -5.582 -18.078 1 93.69 268 LEU B O 1
ATOM 4902 N N . ARG B 1 269 ? -1.128 -3.697 -18.781 1 94 269 ARG B N 1
ATOM 4903 C CA . ARG B 1 269 ? -1.128 -4.062 -20.188 1 94 269 ARG B CA 1
ATOM 4904 C C . ARG B 1 269 ? 0.289 -4.324 -20.688 1 94 269 ARG B C 1
ATOM 4906 O O . ARG B 1 269 ? 0.507 -5.215 -21.516 1 94 269 ARG B O 1
ATOM 4913 N N . GLY B 1 270 ? 1.146 -3.637 -20.109 1 89.69 270 GLY B N 1
ATOM 4914 C CA . GLY B 1 270 ? 2.514 -3.725 -20.594 1 89.69 270 GLY B CA 1
ATOM 4915 C C . GLY B 1 270 ? 3.293 -4.871 -19.984 1 89.69 270 GLY B C 1
ATOM 4916 O O . GLY B 1 270 ? 4.367 -5.23 -20.469 1 89.69 270 GLY B O 1
ATOM 4917 N N . GLU B 1 271 ? 2.691 -5.527 -19 1 92.38 271 GLU B N 1
ATOM 4918 C CA . GLU B 1 271 ? 3.562 -6.445 -18.266 1 92.38 271 GLU B CA 1
ATOM 4919 C C . GLU B 1 271 ? 2.924 -7.828 -18.141 1 92.38 271 GLU B C 1
ATOM 4921 O O . GLU B 1 271 ? 3.625 -8.828 -17.984 1 92.38 271 GLU B O 1
ATOM 4926 N N . ILE B 1 272 ? 1.637 -7.988 -18.234 1 96.5 272 ILE B N 1
ATOM 4927 C CA . ILE B 1 272 ? 0.928 -9.172 -17.75 1 96.5 272 ILE B CA 1
ATOM 4928 C C . ILE B 1 272 ? 1.247 -10.367 -18.641 1 96.5 272 ILE B C 1
ATOM 4930 O O . ILE B 1 272 ? 1.396 -11.492 -18.141 1 96.5 272 ILE B O 1
ATOM 4934 N N . LYS B 1 273 ? 1.399 -10.188 -19.906 1 96 273 LYS B N 1
ATOM 4935 C CA . LYS B 1 273 ? 1.703 -11.297 -20.797 1 96 273 LYS B CA 1
ATOM 4936 C C . LYS B 1 273 ? 3.09 -11.867 -20.516 1 96 273 LYS B C 1
ATOM 4938 O O . LYS B 1 273 ? 3.27 -13.086 -20.484 1 96 273 LYS B O 1
ATOM 4943 N N . ASP B 1 274 ? 4.016 -10.945 -20.328 1 95.31 274 ASP B N 1
ATOM 4944 C CA . ASP B 1 274 ? 5.367 -11.375 -19.984 1 95.31 274 ASP B CA 1
ATOM 4945 C C . ASP B 1 274 ? 5.391 -12.125 -18.656 1 95.31 274 ASP B C 1
ATOM 4947 O O . ASP B 1 274 ? 6.148 -13.086 -18.484 1 95.31 274 ASP B O 1
ATOM 4951 N N . GLU B 1 275 ? 4.602 -11.672 -17.75 1 97 275 GLU B N 1
ATOM 4952 C CA . GLU B 1 275 ? 4.52 -12.328 -16.453 1 97 275 GLU B CA 1
ATOM 4953 C C . GLU B 1 275 ?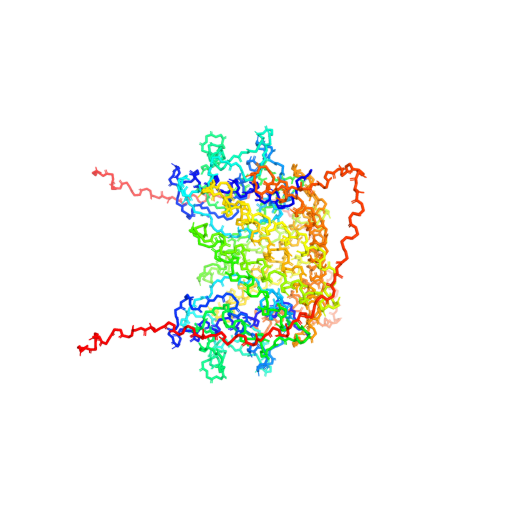 3.984 -13.75 -16.578 1 97 275 GLU B C 1
ATOM 4955 O O . GLU B 1 275 ? 4.516 -14.672 -15.953 1 97 275 GLU B O 1
ATOM 4960 N N . ILE B 1 276 ? 2.975 -13.953 -17.359 1 97.88 276 ILE B N 1
ATOM 4961 C CA . ILE B 1 276 ? 2.395 -15.273 -17.547 1 97.88 276 ILE B CA 1
ATOM 4962 C C . ILE B 1 276 ? 3.418 -16.203 -18.203 1 97.88 276 ILE B C 1
ATOM 4964 O O . ILE B 1 276 ? 3.582 -17.344 -17.797 1 97.88 276 ILE B O 1
ATOM 4968 N N . HIS B 1 277 ? 4.125 -15.656 -19.156 1 96.38 277 HIS B N 1
ATOM 4969 C CA . HIS B 1 277 ? 5.148 -16.438 -19.828 1 96.38 277 HIS B CA 1
ATOM 4970 C C . HIS B 1 277 ? 6.254 -16.859 -18.859 1 96.38 277 HIS B C 1
ATOM 4972 O O . HIS B 1 277 ? 6.73 -17.984 -18.906 1 96.38 277 HIS B O 1
ATOM 4978 N N . SER B 1 278 ? 6.602 -15.93 -18.031 1 95.81 278 SER B N 1
ATOM 4979 C CA . SER B 1 278 ? 7.609 -16.25 -17.031 1 95.81 278 SER B CA 1
ATOM 4980 C C . SER B 1 278 ? 7.133 -17.359 -16.109 1 95.81 278 SER B C 1
ATOM 4982 O O . SER B 1 278 ? 7.895 -18.266 -15.773 1 95.81 278 SER B O 1
ATOM 4984 N N . LEU B 1 279 ? 5.895 -17.297 -15.719 1 97.44 279 LEU B N 1
ATOM 4985 C CA . LEU B 1 279 ? 5.328 -18.312 -14.844 1 97.44 279 LEU B CA 1
ATOM 4986 C C . LEU B 1 279 ? 5.305 -19.672 -15.547 1 97.44 279 LEU B C 1
ATOM 4988 O O . LEU B 1 279 ? 5.555 -20.703 -14.914 1 97.44 279 LEU B O 1
ATOM 4992 N N . GLU B 1 280 ? 5 -19.672 -16.828 1 96.88 280 GLU B N 1
ATOM 4993 C CA . GLU B 1 280 ? 5.039 -20.906 -17.609 1 96.88 280 GLU B CA 1
ATOM 4994 C C . GLU B 1 280 ? 6.434 -21.531 -17.594 1 96.88 280 GLU B C 1
ATOM 4996 O O . GLU B 1 280 ? 6.582 -22.734 -17.359 1 96.88 280 GLU B O 1
ATOM 5001 N N . LYS B 1 281 ? 7.391 -20.703 -17.797 1 94.25 281 LYS B N 1
ATOM 5002 C CA . LYS B 1 281 ? 8.773 -21.172 -17.797 1 94.25 281 LYS B CA 1
ATOM 5003 C C . LYS B 1 281 ? 9.172 -21.734 -16.438 1 94.25 281 LYS B C 1
ATOM 5005 O O . LYS B 1 281 ? 9.805 -22.781 -16.359 1 94.25 281 LYS B O 1
ATOM 5010 N N . GLN B 1 282 ? 8.742 -21.062 -15.453 1 95.19 282 GLN B N 1
ATOM 5011 C CA . GLN B 1 282 ? 9.031 -21.531 -14.102 1 95.19 282 GLN B CA 1
ATOM 5012 C C . GLN B 1 282 ? 8.359 -22.875 -13.836 1 95.19 282 GLN B C 1
ATOM 5014 O O . GLN B 1 282 ? 8.953 -23.766 -13.227 1 95.19 282 GLN B O 1
ATOM 5019 N N . GLY B 1 283 ? 7.129 -22.984 -14.25 1 96.38 283 GLY B N 1
ATOM 5020 C CA . GLY B 1 283 ? 6.426 -24.25 -14.117 1 96.38 283 GLY B CA 1
ATOM 5021 C C . GLY B 1 283 ? 7.117 -25.391 -14.836 1 96.38 283 GLY B C 1
ATOM 5022 O O . GLY B 1 283 ? 7.199 -26.516 -14.305 1 96.38 283 GLY B O 1
ATOM 5023 N N . GLY B 1 284 ? 7.613 -25.125 -16.031 1 94.44 284 GLY B N 1
ATOM 5024 C CA . GLY B 1 284 ? 8.359 -26.125 -16.766 1 94.44 284 GLY B CA 1
ATOM 5025 C C . GLY B 1 284 ? 9.602 -26.609 -16.047 1 94.44 284 GLY B C 1
ATOM 5026 O O . GLY B 1 284 ? 9.867 -27.812 -15.984 1 94.44 284 GLY B O 1
ATOM 5027 N N . SER B 1 285 ? 10.312 -25.688 -15.445 1 91.69 285 SER B N 1
ATOM 5028 C CA . SER B 1 285 ? 11.547 -26.016 -14.734 1 91.69 285 SER B CA 1
ATOM 5029 C C . SER B 1 285 ? 11.266 -26.859 -13.5 1 91.69 285 SER B C 1
ATOM 5031 O O . SER B 1 285 ? 12.148 -27.562 -13.008 1 91.69 285 SER B O 1
ATOM 5033 N N . ARG B 1 286 ? 10.023 -26.875 -13.031 1 93.5 286 ARG B N 1
ATOM 5034 C CA . ARG B 1 286 ? 9.656 -27.594 -11.812 1 93.5 286 ARG B CA 1
ATOM 5035 C C . ARG B 1 286 ? 8.836 -28.828 -12.125 1 93.5 286 ARG B C 1
ATOM 5037 O O . ARG B 1 286 ? 8.32 -29.484 -11.219 1 93.5 286 ARG B O 1
ATOM 5044 N N . GLY B 1 287 ? 8.664 -29.109 -13.43 1 93.81 287 GLY B N 1
ATOM 5045 C CA . GLY B 1 287 ? 7.93 -30.281 -13.852 1 93.81 287 GLY B CA 1
ATOM 5046 C C . GLY B 1 287 ? 6.43 -30.156 -13.656 1 93.81 287 GLY B C 1
ATOM 5047 O O . GLY B 1 287 ? 5.73 -31.156 -13.492 1 93.81 287 GLY B O 1
ATOM 5048 N N . LEU B 1 288 ? 5.965 -28.891 -13.578 1 96.5 288 LEU B N 1
ATOM 5049 C CA . LEU B 1 288 ? 4.547 -28.688 -13.305 1 96.5 288 LEU B CA 1
ATOM 5050 C C . LEU B 1 288 ? 3.824 -28.172 -14.547 1 96.5 288 LEU B C 1
ATOM 5052 O O . LEU B 1 288 ? 2.594 -28.078 -14.555 1 96.5 288 LEU B O 1
ATOM 5056 N N . TYR B 1 289 ? 4.559 -27.797 -15.531 1 93.44 289 TYR B N 1
ATOM 5057 C CA . TYR B 1 289 ? 3.945 -27.25 -16.734 1 93.44 289 TYR B CA 1
ATOM 5058 C C . TYR B 1 289 ? 4.652 -27.75 -17.984 1 93.44 289 TYR B C 1
ATOM 5060 O O . TYR B 1 289 ? 5.871 -27.609 -18.109 1 93.44 289 TYR B O 1
ATOM 5068 N N . VAL B 1 290 ? 3.977 -28.453 -18.828 1 83.94 290 VAL B N 1
ATOM 5069 C CA . VAL B 1 290 ? 4.52 -28.922 -20.094 1 83.94 290 VAL B CA 1
ATOM 5070 C C . VAL B 1 290 ? 3.805 -28.203 -21.25 1 83.94 290 VAL B C 1
ATOM 5072 O O . VAL B 1 290 ? 2.574 -28.219 -21.312 1 83.94 290 VAL B O 1
ATOM 5075 N N . ASN B 1 291 ? 4.578 -27.328 -21.875 1 69.31 291 ASN B N 1
ATOM 5076 C CA . ASN B 1 291 ? 3.979 -26.688 -23.047 1 69.31 291 ASN B CA 1
ATOM 5077 C C . ASN B 1 291 ? 3.801 -27.672 -24.188 1 69.31 291 ASN B C 1
ATOM 5079 O O . ASN B 1 291 ? 4.754 -28.344 -24.594 1 69.31 291 ASN B O 1
ATOM 5083 N N . TYR B 1 292 ? 2.83 -28.453 -24.375 1 53.19 292 TYR B N 1
ATOM 5084 C CA . TYR B 1 292 ? 2.646 -29.312 -25.547 1 53.19 292 TYR B CA 1
ATOM 5085 C C . TYR B 1 292 ? 2.699 -28.5 -26.828 1 53.19 292 TYR B C 1
ATOM 5087 O O . TYR B 1 292 ? 1.903 -27.578 -27.031 1 53.19 292 TYR B O 1
ATOM 5095 N N . GLN B 1 293 ? 3.883 -28.125 -27.172 1 48.28 293 GLN B N 1
ATOM 5096 C CA . GLN B 1 293 ? 3.859 -27.672 -28.562 1 48.28 293 GLN B CA 1
ATOM 5097 C C . GLN B 1 293 ? 3.273 -28.75 -29.469 1 48.28 293 GLN B C 1
ATOM 5099 O O . GLN B 1 293 ? 3.553 -29.938 -29.297 1 48.28 293 GLN B O 1
ATOM 5104 N N . PRO B 1 294 ? 2.262 -28.578 -30.328 1 41.16 294 PRO B N 1
ATOM 5105 C CA . PRO B 1 294 ? 1.813 -29.578 -31.297 1 41.16 294 PRO B CA 1
ATOM 5106 C C . PRO B 1 294 ? 2.971 -30.25 -32.031 1 41.16 294 PRO B C 1
ATOM 5108 O O . PRO B 1 294 ? 3.869 -29.547 -32.531 1 41.16 294 PRO B O 1
ATOM 5111 N N . ASP B 1 295 ? 3.475 -31.328 -31.719 1 37.75 295 ASP B N 1
ATOM 5112 C CA . ASP B 1 295 ? 4.328 -32.094 -32.625 1 37.75 295 ASP B CA 1
ATOM 5113 C C . ASP B 1 295 ? 3.877 -31.906 -34.062 1 37.75 295 ASP B C 1
ATOM 5115 O O . ASP B 1 295 ? 2.684 -31.75 -34.344 1 37.75 295 ASP B O 1
ATOM 5119 N N . SER B 1 296 ? 4.77 -31.641 -35.062 1 35.84 296 SER B N 1
ATOM 5120 C CA . SER B 1 296 ? 4.535 -31.781 -36.5 1 35.84 296 SER B CA 1
ATOM 5121 C C . SER B 1 296 ? 3.768 -33.062 -36.812 1 35.84 296 SER B C 1
ATOM 5123 O O . SER B 1 296 ? 4.266 -34.156 -36.562 1 35.84 296 SER B O 1
ATOM 5125 N N . LEU B 1 297 ? 2.449 -33.219 -36.906 1 34.72 297 LEU B N 1
ATOM 5126 C CA . LEU B 1 297 ? 1.676 -34.25 -37.594 1 34.72 297 LEU B CA 1
ATOM 5127 C C . LEU B 1 297 ? 2.393 -34.688 -38.875 1 34.72 297 LEU B C 1
ATOM 5129 O O . LEU B 1 297 ? 2.736 -33.875 -39.719 1 34.72 297 LEU B O 1
ATOM 5133 N N . ASP B 1 298 ? 3.135 -35.75 -38.875 1 33.59 298 ASP B N 1
ATOM 5134 C CA . ASP B 1 298 ? 3.322 -36.531 -40.094 1 33.59 298 ASP B CA 1
ATOM 5135 C C . ASP B 1 298 ? 2.016 -36.656 -40.875 1 33.59 298 ASP B C 1
ATOM 5137 O O . ASP B 1 298 ? 0.966 -36.938 -40.312 1 33.59 298 ASP B O 1
ATOM 5141 N N . SER B 1 299 ? 1.823 -36.125 -42.156 1 31.88 299 SER B N 1
ATOM 5142 C CA . SER B 1 299 ? 0.798 -36.031 -43.188 1 31.88 299 SER B CA 1
ATOM 5143 C C . SER B 1 299 ? 0.168 -37.375 -43.5 1 31.88 299 SER B C 1
ATOM 5145 O O . SER B 1 299 ? -0.343 -37.594 -44.594 1 31.88 299 SER B O 1
ATOM 5147 N N . ASN B 1 300 ? 0.477 -38.5 -42.875 1 29.38 300 ASN B N 1
ATOM 5148 C CA . ASN B 1 300 ? -0.299 -39.594 -43.469 1 29.38 300 ASN B CA 1
ATOM 5149 C C . ASN B 1 300 ? -1.776 -39.5 -43.094 1 29.38 300 ASN B C 1
ATOM 5151 O O . ASN B 1 300 ? -2.184 -39.906 -42 1 29.38 300 ASN B O 1
ATOM 5155 N N . SER B 1 301 ? -2.523 -38.438 -43.5 1 27.81 301 SER B N 1
ATOM 5156 C CA . SER B 1 301 ? -3.965 -38.188 -43.469 1 27.81 301 SER B CA 1
ATOM 5157 C C . SER B 1 301 ? -4.727 -39.344 -44.094 1 27.81 301 SER B C 1
ATOM 5159 O O . SER B 1 301 ? -4.832 -39.438 -45.344 1 27.81 301 SER B O 1
ATOM 5161 N N . THR B 1 302 ? -4.527 -40.625 -43.656 1 28.22 302 THR B N 1
ATOM 5162 C CA . THR B 1 302 ? -5.602 -41.469 -44.125 1 28.22 302 THR B CA 1
ATOM 5163 C C . THR B 1 302 ? -6.965 -40.906 -43.75 1 28.22 302 THR B C 1
ATOM 5165 O O . THR B 1 302 ? -7.199 -40.531 -42.594 1 28.22 302 THR B O 1
ATOM 5168 N N . SER B 1 303 ? -7.832 -40.5 -44.75 1 27.42 303 SER B N 1
ATOM 5169 C CA . SER B 1 303 ? -9.195 -40 -44.906 1 27.42 303 SER B CA 1
ATOM 5170 C C . SER B 1 303 ? -10.203 -40.875 -44.156 1 27.42 303 SER B C 1
ATOM 5172 O O . SER B 1 303 ? -10.852 -41.719 -44.75 1 27.42 303 SER B O 1
ATOM 5174 N N . LEU B 1 304 ? -9.977 -41.469 -43.031 1 26.09 304 LEU B N 1
ATOM 5175 C CA . LEU B 1 304 ? -11.125 -42.219 -42.562 1 26.09 304 LEU B CA 1
ATOM 5176 C C . LEU B 1 304 ? -12.336 -41.312 -42.375 1 26.09 304 LEU B C 1
ATOM 5178 O O . LEU B 1 304 ? -12.328 -40.406 -41.562 1 26.09 304 LEU B O 1
ATOM 5182 N N . GLU B 1 305 ? -13.18 -41.094 -43.438 1 27.61 305 GLU B N 1
ATOM 5183 C CA . GLU B 1 305 ? -14.539 -40.594 -43.562 1 27.61 305 GLU B CA 1
ATOM 5184 C C . GLU B 1 305 ? -15.492 -41.25 -42.594 1 27.61 305 GLU B C 1
ATOM 5186 O O . GLU B 1 305 ? -15.938 -42.375 -42.812 1 27.61 305 GLU B O 1
ATOM 5191 N N . GLU B 1 306 ? -15.156 -41.438 -41.312 1 26.78 306 GLU B N 1
ATOM 5192 C CA . GLU B 1 306 ? -16.188 -42.156 -40.531 1 26.78 306 GLU B CA 1
ATOM 5193 C C . GLU B 1 306 ? -17.5 -41.375 -40.562 1 26.78 306 GLU B C 1
ATOM 5195 O O . GLU B 1 306 ? -17.531 -40.156 -40.281 1 26.78 306 GLU B O 1
ATOM 5200 N N . THR B 1 307 ? -18.484 -41.844 -41.25 1 26.5 307 THR B N 1
ATOM 5201 C CA . THR B 1 307 ? -19.906 -41.531 -41.406 1 26.5 307 THR B CA 1
ATOM 5202 C C . THR B 1 307 ? -20.594 -41.375 -40.062 1 26.5 307 THR B C 1
ATOM 5204 O O . THR B 1 307 ? -20.719 -42.344 -39.312 1 26.5 307 THR B O 1
ATOM 5207 N N . PHE B 1 308 ? -20.312 -40.219 -39.406 1 24.47 308 PHE B N 1
ATOM 5208 C CA . PHE B 1 308 ? -21.031 -39.844 -38.188 1 24.47 308 PHE B CA 1
ATOM 5209 C C . PHE B 1 308 ? -22.531 -39.969 -38.375 1 24.47 308 PHE B C 1
ATOM 5211 O O . PHE B 1 308 ? -23.125 -39.219 -39.156 1 24.47 308 PHE B O 1
ATOM 5218 N N . THR B 1 309 ? -22.984 -41.219 -38.375 1 24.91 309 THR B N 1
ATOM 5219 C CA . THR B 1 309 ? -24.422 -41.406 -38.312 1 24.91 309 THR B CA 1
ATOM 5220 C C . THR B 1 309 ? -25.031 -40.594 -37.188 1 24.91 309 THR B C 1
ATOM 5222 O O . THR B 1 309 ? -24.469 -40.531 -36.094 1 24.91 309 THR B O 1
ATOM 5225 N N . GLU B 1 310 ? -26.016 -39.688 -37.406 1 26.09 310 GLU B N 1
ATOM 5226 C CA . GLU B 1 310 ? -26.891 -38.781 -36.719 1 26.09 310 GLU B CA 1
ATOM 5227 C C . GLU B 1 310 ? -27.594 -39.438 -35.531 1 26.09 310 GLU B C 1
ATOM 5229 O O . GLU B 1 310 ? -28.688 -39.969 -35.688 1 26.09 310 GLU B O 1
ATOM 5234 N N . SER B 1 311 ? -26.891 -40.438 -34.844 1 24.39 311 SER B N 1
ATOM 5235 C CA . SER B 1 311 ? -27.797 -41.125 -33.938 1 24.39 311 SER B CA 1
ATOM 5236 C C . SER B 1 311 ? -28.422 -40.156 -32.938 1 24.39 311 SER B C 1
ATOM 5238 O O . SER B 1 311 ? -27.812 -39.125 -32.625 1 24.39 311 SER B O 1
ATOM 5240 N N . ASN B 1 312 ? -29.719 -40.375 -32.531 1 24.2 312 ASN B N 1
ATOM 5241 C CA . ASN B 1 312 ? -30.797 -39.75 -31.781 1 24.2 312 ASN B CA 1
ATOM 5242 C C . ASN B 1 312 ? -30.359 -39.406 -30.359 1 24.2 312 ASN B C 1
ATOM 5244 O O . ASN B 1 312 ? -30.156 -40.312 -29.531 1 24.2 312 ASN B O 1
ATOM 5248 N N . ILE B 1 313 ? -29.422 -38.5 -30.141 1 23.7 313 ILE B N 1
ATOM 5249 C CA . ILE B 1 313 ? -28.953 -38.156 -28.812 1 23.7 313 ILE B CA 1
ATOM 5250 C C . ILE B 1 313 ? -30.141 -37.812 -27.922 1 23.7 313 ILE B C 1
ATOM 5252 O O . ILE B 1 313 ? -30.875 -36.844 -28.188 1 23.7 313 ILE B O 1
ATOM 5256 N N . GLU B 1 314 ? -30.578 -38.875 -27.203 1 24.5 314 GLU B N 1
ATOM 5257 C CA . GLU B 1 314 ? -31.703 -38.75 -26.281 1 24.5 314 GLU B CA 1
ATOM 5258 C C . GLU B 1 314 ? -31.469 -37.594 -25.297 1 24.5 314 GLU B C 1
ATOM 5260 O O . GLU B 1 314 ? -30.328 -37.375 -24.891 1 24.5 314 GLU B O 1
ATOM 5265 N N . PRO B 1 315 ? -32.438 -36.75 -25.062 1 23.56 315 PRO B N 1
ATOM 5266 C CA . PRO B 1 315 ? -32.5 -35.562 -24.234 1 23.56 315 PRO B CA 1
ATOM 5267 C C . PRO B 1 315 ? -32.031 -35.812 -22.797 1 23.56 315 PRO B C 1
ATOM 5269 O O . PRO B 1 315 ? -32.406 -36.812 -22.188 1 23.56 315 PRO B O 1
ATOM 5272 N N . TRP B 1 316 ? -30.781 -35.469 -22.453 1 21.53 316 TRP B N 1
ATOM 5273 C CA . TRP B 1 316 ? -30.141 -35.656 -21.172 1 21.53 316 TRP B CA 1
ATOM 5274 C C . TRP B 1 316 ? -31.062 -35.25 -20.031 1 21.53 316 TRP B C 1
ATOM 5276 O O . TRP B 1 316 ? -31.594 -34.156 -20.016 1 21.53 316 TRP B O 1
ATOM 5286 N N . THR B 1 317 ? -31.75 -36.094 -19.391 1 20.19 317 THR B N 1
ATOM 5287 C CA . THR B 1 317 ? -32.656 -35.906 -18.266 1 20.19 317 THR B CA 1
ATOM 5288 C C . THR B 1 317 ? -31.969 -35.219 -17.109 1 20.19 317 THR B C 1
ATOM 5290 O O . THR B 1 317 ? -30.781 -35.406 -16.875 1 20.19 317 THR B O 1
ATOM 5293 N N . LYS B 1 318 ? -32.688 -34.281 -16.422 1 25.61 318 LYS B N 1
ATOM 5294 C CA . LYS B 1 318 ? -32.531 -33.344 -15.297 1 25.61 318 LYS B CA 1
ATOM 5295 C C . LYS B 1 318 ? -32.031 -34.094 -14.055 1 25.61 318 LYS B C 1
ATOM 5297 O O . LYS B 1 318 ? -32.781 -34.781 -13.391 1 25.61 318 LYS B O 1
ATOM 5302 N N . ALA B 1 319 ? -30.797 -34.656 -14 1 21.77 319 ALA B N 1
ATOM 5303 C CA . ALA B 1 319 ? -30.453 -35.344 -12.773 1 21.77 319 ALA B CA 1
ATOM 5304 C C . ALA B 1 319 ? -30.531 -34.438 -11.562 1 21.77 319 ALA B C 1
ATOM 5306 O O . ALA B 1 319 ? -30 -33.312 -11.586 1 21.77 319 ALA B O 1
ATOM 5307 N N . ALA B 1 320 ? -31.422 -34.625 -10.594 1 23.16 320 ALA B N 1
ATOM 5308 C CA . ALA B 1 320 ? -31.797 -34.031 -9.32 1 23.16 320 ALA B CA 1
ATOM 5309 C C . ALA B 1 320 ? -30.641 -34.094 -8.32 1 23.16 320 ALA B C 1
ATOM 5311 O O . ALA B 1 320 ? -30.25 -35.156 -7.898 1 23.16 320 ALA B O 1
ATOM 5312 N N . ALA B 1 321 ? -29.703 -33.25 -8.375 1 23.95 321 ALA B N 1
ATOM 5313 C CA . ALA B 1 321 ? -28.594 -33.312 -7.426 1 23.95 321 ALA B CA 1
ATOM 5314 C C . ALA B 1 321 ? -29.078 -33.156 -5.992 1 23.95 321 ALA B C 1
ATOM 5316 O O . ALA B 1 321 ? -29.797 -32.188 -5.68 1 23.95 321 ALA B O 1
ATOM 5317 N N . VAL B 1 322 ? -29.188 -34.156 -5.18 1 23.5 322 VAL B N 1
ATOM 5318 C CA . VAL B 1 322 ? -29.609 -34.25 -3.785 1 23.5 322 VAL B CA 1
ATOM 5319 C C . VAL B 1 322 ? -28.656 -33.438 -2.896 1 23.5 322 VAL B C 1
ATOM 5321 O O . VAL B 1 322 ? -27.438 -33.562 -3.01 1 23.5 322 VAL B O 1
ATOM 5324 N N . PRO B 1 323 ? -29.141 -32.344 -2.234 1 22.78 323 PRO B N 1
ATOM 5325 C CA . PRO B 1 323 ? -28.484 -31.391 -1.338 1 22.78 323 PRO B CA 1
ATOM 5326 C C . PRO B 1 323 ? -27.844 -32.062 -0.125 1 22.78 323 PRO B C 1
ATOM 5328 O O . PRO B 1 323 ? -28.516 -32.812 0.586 1 22.78 323 PRO B O 1
ATOM 5331 N N . VAL B 1 324 ? -26.688 -32.625 -0.12 1 20.14 324 VAL B N 1
ATOM 5332 C CA . VAL B 1 324 ? -26.094 -33.281 1.034 1 20.14 324 VAL B CA 1
ATOM 5333 C C . VAL B 1 324 ? -26.047 -32.344 2.223 1 20.14 324 VAL B C 1
ATOM 5335 O O . VAL B 1 324 ? -25.312 -31.344 2.213 1 20.14 324 VAL B O 1
ATOM 5338 N N . ARG B 1 325 ? -27.125 -31.984 3.035 1 23.38 325 ARG B N 1
ATOM 5339 C CA . ARG B 1 325 ? -27.188 -31.281 4.316 1 23.38 325 ARG B CA 1
ATOM 5340 C C . ARG B 1 325 ? -26.344 -32 5.371 1 23.38 325 ARG B C 1
ATOM 5342 O O . ARG B 1 325 ? -26.656 -33.125 5.766 1 23.38 325 ARG B O 1
ATOM 5349 N N . ARG B 1 326 ? -25.047 -31.812 5.309 1 24.27 326 ARG B N 1
ATOM 5350 C CA . ARG B 1 326 ? -24.328 -32.406 6.434 1 24.27 326 ARG B CA 1
ATOM 5351 C C . ARG B 1 326 ? -24.953 -31.969 7.762 1 24.27 326 ARG B C 1
ATOM 5353 O O . ARG B 1 326 ? -25.234 -30.797 7.969 1 24.27 326 ARG B O 1
ATOM 5360 N N . LYS B 1 327 ? -25.531 -32.844 8.484 1 25.66 327 LYS B N 1
ATOM 5361 C CA . LYS B 1 327 ? -26.141 -32.875 9.812 1 25.66 327 LYS B CA 1
ATOM 5362 C C . LYS B 1 327 ? -25.188 -32.344 10.875 1 25.66 327 LYS B C 1
ATOM 5364 O O . LYS B 1 327 ? -24.141 -32.938 11.141 1 25.66 327 LYS B O 1
ATOM 5369 N N . LEU B 1 328 ? -25.031 -31.047 11.023 1 22.36 328 LEU B N 1
ATOM 5370 C CA . LEU B 1 328 ? -24.406 -30.484 12.219 1 22.36 328 LEU B CA 1
ATOM 5371 C C . LEU B 1 328 ? -25.078 -31 13.484 1 22.36 328 LEU B C 1
ATOM 5373 O O . LEU B 1 328 ? -26.25 -30.703 13.727 1 22.36 328 LEU B O 1
ATOM 5377 N N . SER B 1 329 ? -24.875 -32.25 13.852 1 20.95 329 SER B N 1
ATOM 5378 C CA . SER B 1 329 ? -25.406 -32.812 15.094 1 20.95 329 SER B CA 1
ATOM 5379 C C . SER B 1 329 ? -25.062 -31.906 16.281 1 20.95 329 SER B C 1
ATOM 5381 O O . SER B 1 329 ? -23.906 -31.516 16.453 1 20.95 329 SER B O 1
ATOM 5383 N N . ARG B 1 330 ? -26.062 -31.203 16.844 1 24.67 330 ARG B N 1
ATOM 5384 C CA . ARG B 1 330 ? -26.172 -30.516 18.125 1 24.67 330 ARG B CA 1
ATOM 5385 C C . ARG B 1 330 ? -25.891 -31.469 19.281 1 24.67 330 ARG B C 1
ATOM 5387 O O . ARG B 1 330 ? -26.562 -32.5 19.438 1 24.67 330 ARG B O 1
ATOM 5394 N N . ASN B 1 331 ? -24.609 -31.734 19.625 1 22.62 331 ASN B N 1
ATOM 5395 C CA . ASN B 1 331 ? -24.531 -32.469 20.875 1 22.62 331 ASN B CA 1
ATOM 5396 C C . ASN B 1 331 ? -25.328 -31.797 21.984 1 22.62 331 ASN B C 1
ATOM 5398 O O . ASN B 1 331 ? -25.125 -30.609 22.25 1 22.62 331 ASN B O 1
ATOM 5402 N N . PRO B 1 332 ? -26.547 -32.219 22.391 1 25.02 332 PRO B N 1
ATOM 5403 C CA . PRO B 1 332 ? -27.484 -31.797 23.422 1 25.02 332 PRO B CA 1
ATOM 5404 C C . PRO B 1 332 ? -26.812 -31.625 24.797 1 25.02 332 PRO B C 1
ATOM 5406 O O . PRO B 1 332 ? -27.422 -31.078 25.719 1 25.02 332 PRO B O 1
ATOM 5409 N N . GLU B 1 333 ? -25.688 -32.25 25.047 1 25.69 333 GLU B N 1
ATOM 5410 C CA . GLU B 1 333 ? -25.594 -32.562 26.469 1 25.69 333 GLU B CA 1
ATOM 5411 C C . GLU B 1 333 ? -25.406 -31.297 27.297 1 25.69 333 GLU B C 1
ATOM 5413 O O . GLU B 1 333 ? -25.875 -31.219 28.438 1 25.69 333 GLU B O 1
ATOM 5418 N N . GLU B 1 334 ? -24.484 -30.312 27 1 22.73 334 GLU B N 1
ATOM 5419 C CA . GLU B 1 334 ? -24.031 -29.688 28.234 1 22.73 334 GLU B CA 1
ATOM 5420 C C . GLU B 1 334 ? -25.016 -28.609 28.703 1 22.73 334 GLU B C 1
ATOM 5422 O O . GLU B 1 334 ? -24.828 -27.438 28.406 1 22.73 334 GLU B O 1
ATOM 5427 N N . VAL B 1 335 ? -26.375 -28.797 28.375 1 20.06 335 VAL B N 1
ATOM 5428 C CA . VAL B 1 335 ? -27.312 -27.828 28.953 1 20.06 335 VAL B CA 1
ATOM 5429 C C . VAL B 1 335 ? -27.281 -27.938 30.484 1 20.06 335 VAL B C 1
ATOM 5431 O O . VAL B 1 335 ? -27.875 -27.125 31.172 1 20.06 335 VAL B O 1
ATOM 5434 N N . ASP B 1 336 ? -26.922 -28.938 31.141 1 22.14 336 ASP B N 1
ATOM 5435 C CA . ASP B 1 336 ? -27.656 -28.953 32.406 1 22.14 336 ASP B CA 1
ATOM 5436 C C . ASP B 1 336 ? -27.281 -27.75 33.281 1 22.14 336 ASP B C 1
ATOM 5438 O O . ASP B 1 336 ? -28.156 -27.109 33.875 1 22.14 336 ASP B O 1
ATOM 5442 N N . ARG B 1 337 ? -26.078 -27.406 33.75 1 20.12 337 ARG B N 1
ATOM 5443 C CA . ARG B 1 337 ? -26.125 -26.438 34.844 1 20.12 337 ARG B CA 1
ATOM 5444 C C . ARG B 1 337 ? -26.25 -25.016 34.281 1 20.12 337 ARG B C 1
ATOM 5446 O O . ARG B 1 337 ? -25.703 -24.703 33.219 1 20.12 337 ARG B O 1
#

Secondary structure (DSSP, 8-state):
---HHHHHHHHHHHHHHHHHHHHHHT--GGG--HHHHHHHHHHHIIIII----EEEETTEEEES-----SPP----GGGSTTTTS-SS--TT--SPPHHHHHHIIIII-TTHHHHHHS-HHHHHHHHHHHHPPTTSHHHHHHHHHHHHHHHHHHH-TTGGGGHHHHHHHHHHHHHHHHHHHHT-GGGHHHHHHHHHHHHHHHHHHHHHHH-SS--HHHHHHHHHHHHHIIIIIHHHHHHHHHHHHGGGSS-S-HHHHHHHHHHHHHHHHHHHHHHHHHHHHHHHHTTS----------S----------------------------------TT--/---HHHHHHHHHHHHHHHHHHHHHHT--GGG--HHHHHHHHHHHIIIII----EEEETTEEEETT----PPP----GGGSTTTTS-SS--TT--SPPHHHHHHIIIII-TTHHHHHHS-HHHHHHHHHHHHPPTTSHHHHHHHHHHHHHHHHHHH-TTGGGGHHHHHHHHHHHHHHHHHHHHT-GGGHHHHHHHHHHHHHHHHHHHHHHH-SS--HHHHHHHHHHHHHIIIIIHHHHHHHHHHHHGGGSS-S-HHHHHHHHHHHHHHHHHHHHHHHHHHHHHHHHTTS----------S----------------------------------TT--

Solvent-accessible surface area (backbone atoms only — not comparable to full-atom values): 38286 Å² total; per-residue (Å²): 134,73,44,71,68,51,37,49,40,53,48,49,26,47,52,49,3,50,18,27,28,28,38,74,71,66,46,59,46,84,46,53,47,67,68,56,48,34,51,53,48,49,50,48,32,64,76,72,60,46,63,42,39,30,21,34,36,83,89,38,63,35,51,76,78,69,66,69,82,62,75,67,50,50,34,57,60,90,76,41,79,38,30,84,43,38,78,58,84,42,94,80,65,75,60,63,15,17,49,54,36,15,47,39,44,71,71,67,42,85,54,46,64,56,58,46,70,39,58,67,74,65,44,48,45,57,47,28,74,74,62,44,56,86,86,45,28,65,43,54,45,36,48,46,59,41,44,57,55,41,47,42,54,61,70,39,91,65,36,68,85,44,22,58,59,50,34,53,52,46,50,53,36,50,51,52,37,49,51,42,42,70,71,34,74,90,42,54,83,45,48,62,60,46,51,54,49,50,52,51,54,48,44,33,36,48,44,52,41,72,45,92,72,76,52,54,58,52,50,54,48,52,36,50,60,50,48,39,42,62,74,46,53,49,38,54,52,16,46,50,46,17,65,76,32,30,83,76,30,69,20,86,46,49,68,59,48,46,52,52,44,52,48,52,47,53,54,47,72,72,40,51,66,61,45,52,52,50,51,48,52,50,27,37,77,66,71,28,35,78,81,79,66,82,69,85,74,77,79,81,70,76,81,74,77,71,77,78,70,83,70,81,76,72,81,81,73,84,77,80,78,76,80,80,73,79,76,78,75,74,80,73,69,90,59,76,130,133,74,43,71,68,52,37,49,38,54,49,48,27,46,52,48,2,50,19,27,28,28,38,74,72,66,45,62,46,84,46,54,48,65,69,55,50,34,52,53,48,48,50,48,31,64,75,73,60,46,63,40,40,28,21,35,37,85,88,37,63,36,51,77,78,70,65,72,78,61,75,67,49,50,32,56,60,89,76,41,80,38,30,84,44,39,78,58,84,43,94,80,65,76,60,63,15,17,49,54,37,14,49,38,45,72,72,67,41,85,54,46,63,57,57,47,70,39,60,66,71,64,45,47,46,56,48,28,75,75,63,45,57,88,86,45,28,65,43,52,44,36,50,47,59,40,45,57,56,42,47,43,53,61,70,38,90,64,37,69,84,45,23,56,59,50,35,54,52,45,51,52,36,49,51,52,37,50,50,43,43,69,71,34,76,91,43,54,83,46,47,62,59,46,50,54,49,49,51,50,53,48,44,32,35,48,44,53,40,72,44,93,71,77,52,54,58,50,50,54,49,52,36,49,58,49,48,39,40,61,74,46,53,49,38,53,51,17,45,52,46,16,65,74,31,29,83,76,30,69,21,86,44,47,67,60,48,44,52,52,44,51,48,52,46,52,54,46,71,73,38,52,66,60,45,52,51,50,50,48,52,48,27,38,78,67,72,28,36,78,81,76,66,81,71,85,75,76,79,80,73,75,80,78,76,73,78,76,70,84,69,83,78,70,81,83,73,86,79,78,80,79,81,81,74,78,76,79,75,74,81,72,68,92,58,75,129